Protein AF-0000000070044692 (afdb_homodimer)

Radius of gyration: 25.77 Å; Cα contacts (8 Å, |Δi|>4): 795; chains: 2; bounding box: 47×80×67 Å

Secondary structure (DSSP, 8-state):
-----------TTTHHHHHHHHHHHHHHHHHHHHHHHHHHHHTT---HHHHHHHHHHHHHHHHHHHHHHHHHHHHHHHHHHHHHHHHHHHHHHH-HHHHHHHHHHHHHHTT--HHHHHHHHHHHHHSHHHHHHHIIIIIS---HHHH--HHHHHHHHHHHHHHHHHGGGGGGGT--HHHHHHHHHHHHHHHHHHHHHHHHHHTTS-HHHHHHHIIIIIIIHHHHHHTHHHHHHHTTSS--/-----------TTTHHHHHHHHHHHHHHHHHHHHHHHHHHHHTT---HHHHHHHHHHHHHHHHHHHHHHHHHHHHHHHHHHHHHHHHHHHHHHH-HHHHHHHHHHHHHHTT--HHHHHHHHHHHHHSHHHHHHHIIIIIS---HHHH--HHHHHHHHHHHHHHHHHGGGGGGGT--HHHHHHHHHHHHHHHHHHHHHHHHHHTTS-HHHHHHHIIIIIIHHHHHHHTHHHHHHHTTSS--

pLDDT: mean 80.91, std 17.72, range [23.66, 96.31]

Sequence (480 aa):
MKEVIEPRHLEPHLKESSAMRDFVFGFGDGINTSLGIAAGVGGADVSANIIILAALVGMFTGAKAMAVQNYLAVKTQRQLLTSEIAREKWEIENKPDDERKEIREIYEAKGFSGKDLDMVVEKITSDKKVWLETMLTEELNLNLEIVGSPIKSALRMFVSFLIGGLLPILPFFVFSGLDALFVAIGISISTSFVVGVIKSKMSNTNKLIGGLEMAGLGTGVALIGYGIGSELSNLGIINFMKEVIEPRHLEPHLKESSAMRDFVFGFGDGINTSLGIAAGVGGADVSANIIILAALVGMFTGAKAMAVQNYLAVKTQRQLLTSEIAREKWEIENKPDDERKEIREIYEAKGFSGKDLDMVVEKITSDKKVWLETMLTEELNLNLEIVGSPIKSALRMFVSFLIGGLLPILPFFVFSGLDALFVAIGISISTSFVVGVIKSKMSNTNKLIGGLEMAGLGTGVALIGYGIGSELSNLGIINF

Nearest PDB structures (foldseek):
  6iu4-assembly1_A  TM=8.706E-01  e=1.616E-09  Eucalyptus grandis
  6iu9-assembly4_I  TM=9.385E-01  e=6.384E-02  Eucalyptus grandis
  6iu9-assembly4_H  TM=9.241E-01  e=1.717E-01  Eucalyptus grandis
  6iu5-assembly3_F  TM=9.233E-01  e=2.248E-01  Eucalyptus grandis
  6iu4-assembly1_A  TM=8.717E-01  e=1.617E-09  Eucalyptus grandis

Structure (mmCIF, N/CA/C/O backbone):
data_AF-0000000070044692-model_v1
#
loop_
_entity.id
_entity.type
_entity.pdbx_description
1 polymer 'Integral membrane protein'
#
loop_
_atom_site.group_PDB
_atom_site.id
_atom_site.type_symbol
_atom_site.label_atom_id
_atom_site.label_alt_id
_atom_site.label_comp_id
_atom_site.label_asym_id
_atom_site.label_entity_id
_atom_site.label_seq_id
_atom_site.pdbx_PDB_ins_code
_atom_site.Cartn_x
_atom_site.Cartn_y
_atom_site.Cartn_z
_atom_site.occupancy
_atom_site.B_iso_or_equiv
_atom_site.auth_seq_id
_atom_site.auth_comp_id
_atom_site.auth_asym_id
_atom_site.auth_atom_id
_atom_site.pdbx_PDB_model_num
ATOM 1 N N . MET A 1 1 ? -1.739 42.688 -11.055 1 24.11 1 MET A N 1
ATOM 2 C CA . MET A 1 1 ? -1.008 41.531 -11.586 1 24.11 1 MET A CA 1
ATOM 3 C C . MET A 1 1 ? -0.667 40.562 -10.484 1 24.11 1 MET A C 1
ATOM 5 O O . MET A 1 1 ? 0.217 40.812 -9.664 1 24.11 1 MET A O 1
ATOM 9 N N . LYS A 1 2 ? -1.645 39.844 -9.898 1 28.95 2 LYS A N 1
ATOM 10 C CA . LYS A 1 2 ? -1.767 39.094 -8.648 1 28.95 2 LYS A CA 1
ATOM 11 C C . LYS A 1 2 ? -0.798 37.906 -8.602 1 28.95 2 LYS A C 1
ATOM 13 O O . LYS A 1 2 ? -0.873 37.031 -9.438 1 28.95 2 LYS A O 1
ATOM 18 N N . GLU A 1 3 ? 0.518 38.188 -8.266 1 27.23 3 GLU A N 1
ATOM 19 C CA . GLU A 1 3 ? 1.601 37.219 -8.258 1 27.23 3 GLU A CA 1
ATOM 20 C C . GLU A 1 3 ? 1.15 35.906 -7.629 1 27.23 3 GLU A C 1
ATOM 22 O O . GLU A 1 3 ? 0.724 35.875 -6.473 1 27.23 3 GLU A O 1
ATOM 27 N N . VAL A 1 4 ? 0.627 35.094 -8.414 1 29.36 4 VAL A N 1
ATOM 28 C CA . VAL A 1 4 ? 0.168 33.719 -8.164 1 29.36 4 VAL A CA 1
ATOM 29 C C . VAL A 1 4 ? 1.187 33 -7.293 1 29.36 4 VAL A C 1
ATOM 31 O O . VAL A 1 4 ? 2.34 32.812 -7.691 1 29.36 4 VAL A O 1
ATOM 34 N N . ILE A 1 5 ? 1.225 33.312 -6.023 1 31.64 5 ILE A N 1
ATOM 35 C CA . ILE A 1 5 ? 2.127 32.719 -5.043 1 31.64 5 ILE A CA 1
ATOM 36 C C . ILE A 1 5 ? 2.4 31.266 -5.406 1 31.64 5 ILE A C 1
ATOM 38 O O . ILE A 1 5 ? 1.467 30.484 -5.621 1 31.64 5 ILE A O 1
ATOM 42 N N . GLU A 1 6 ? 3.52 31 -6.086 1 31.83 6 GLU A N 1
ATOM 43 C CA . GLU A 1 6 ? 4.105 29.719 -6.453 1 31.83 6 GLU A CA 1
ATOM 44 C C . GLU A 1 6 ? 3.764 28.641 -5.426 1 31.83 6 GLU A C 1
ATOM 46 O O . GLU A 1 6 ? 3.873 28.875 -4.219 1 31.83 6 GLU A O 1
ATOM 51 N N . PRO A 1 7 ? 2.902 27.797 -5.707 1 34.5 7 PRO A N 1
ATOM 52 C CA . PRO A 1 7 ? 2.521 26.719 -4.801 1 34.5 7 PRO A CA 1
ATOM 53 C C . PRO A 1 7 ? 3.686 26.219 -3.945 1 34.5 7 PRO A C 1
ATOM 55 O O . PRO A 1 7 ? 4.832 26.203 -4.402 1 34.5 7 PRO A O 1
ATOM 58 N N . ARG A 1 8 ? 3.709 26.438 -2.703 1 36.22 8 ARG A N 1
ATOM 59 C CA . ARG A 1 8 ? 4.617 26.125 -1.603 1 36.22 8 ARG A CA 1
ATOM 60 C C . ARG A 1 8 ? 5.422 24.875 -1.898 1 36.22 8 ARG A C 1
ATOM 62 O O . ARG A 1 8 ? 4.938 23.969 -2.572 1 36.22 8 ARG A O 1
ATOM 69 N N . HIS A 1 9 ? 6.719 24.875 -1.966 1 36.19 9 HIS A N 1
ATOM 70 C CA . HIS A 1 9 ? 7.73 23.844 -2.154 1 36.19 9 HIS A CA 1
ATOM 71 C C . HIS A 1 9 ? 7.293 22.516 -1.531 1 36.19 9 HIS A C 1
ATOM 73 O O . HIS A 1 9 ? 7.418 22.328 -0.321 1 36.19 9 HIS A O 1
ATOM 79 N N . LEU A 1 10 ? 6.16 22.062 -1.788 1 40.59 10 LEU A N 1
ATOM 80 C CA . LEU A 1 10 ? 5.871 20.703 -1.382 1 40.59 10 LEU A CA 1
ATOM 81 C C . LEU A 1 10 ? 7.102 19.812 -1.54 1 40.59 10 LEU A C 1
ATOM 83 O O . LEU A 1 10 ? 7.637 19.672 -2.643 1 40.59 10 LEU A O 1
ATOM 87 N N . GLU A 1 11 ? 7.992 19.875 -0.677 1 43.09 11 GLU A N 1
ATOM 88 C CA . GLU A 1 11 ? 9.211 19.078 -0.749 1 43.09 11 GLU A CA 1
ATOM 89 C C . GLU A 1 11 ? 8.938 17.703 -1.343 1 43.09 11 GLU A C 1
ATOM 91 O O . GLU A 1 11 ? 7.934 17.078 -1.011 1 43.09 11 GLU A O 1
ATOM 96 N N . PRO A 1 12 ? 9.422 17.484 -2.543 1 43.34 12 PRO A N 1
ATOM 97 C CA . PRO A 1 12 ? 9.406 16.234 -3.297 1 43.34 12 PRO A CA 1
ATOM 98 C C . PRO A 1 12 ? 9.445 15 -2.393 1 43.34 12 PRO A C 1
ATOM 100 O O . PRO A 1 12 ? 9.195 13.883 -2.854 1 43.34 12 PRO A O 1
ATOM 103 N N . HIS A 1 13 ? 9.664 15.219 -1.204 1 49.53 13 HIS A N 1
ATOM 104 C CA . HIS A 1 13 ? 10.078 14.102 -0.36 1 49.53 13 HIS A CA 1
ATOM 105 C C . HIS A 1 13 ? 8.891 13.203 -0.011 1 49.53 13 HIS A C 1
ATOM 107 O O . HIS A 1 13 ? 9.047 11.992 0.125 1 49.53 13 HIS A O 1
ATOM 113 N N . LEU A 1 14 ? 7.645 13.773 0.194 1 51.88 14 LEU A N 1
ATOM 114 C CA . LEU A 1 14 ? 6.539 12.969 0.699 1 51.88 14 LEU A CA 1
ATOM 115 C C . LEU A 1 14 ? 6.012 12.031 -0.383 1 51.88 14 LEU A C 1
ATOM 117 O O . LEU A 1 14 ? 5.648 10.891 -0.097 1 51.88 14 LEU A O 1
ATOM 121 N N . LYS A 1 15 ? 5.996 12.609 -1.693 1 55.12 15 LYS A N 1
ATOM 122 C CA . LYS A 1 15 ? 5.637 11.82 -2.871 1 55.12 15 LYS A CA 1
ATOM 123 C C . LYS A 1 15 ? 6.527 10.594 -3.006 1 55.12 15 LYS A C 1
ATOM 125 O O . LYS A 1 15 ? 6.09 9.555 -3.512 1 55.12 15 LYS A O 1
ATOM 130 N N . GLU A 1 16 ? 7.527 10.617 -2.115 1 62.59 16 GLU A N 1
ATOM 131 C CA . GLU A 1 16 ? 8.57 9.609 -2.295 1 62.59 16 GLU A CA 1
ATOM 132 C C . GLU A 1 16 ? 8.312 8.383 -1.428 1 62.59 16 GLU A C 1
ATOM 134 O O . GLU A 1 16 ? 8.672 7.266 -1.801 1 62.59 16 GLU A O 1
ATOM 139 N N . SER A 1 17 ? 7.355 8.617 -0.459 1 74.88 17 SER A N 1
ATOM 140 C CA . SER A 1 17 ? 7.281 7.488 0.464 1 74.88 17 SER A CA 1
ATOM 141 C C . SER A 1 17 ? 6.355 6.398 -0.065 1 74.88 17 SER A C 1
ATOM 143 O O . SER A 1 17 ? 6.66 5.211 0.049 1 74.88 17 SER A O 1
ATOM 145 N N . SER A 1 18 ? 5.301 6.797 -0.766 1 79.5 18 SER A N 1
ATOM 146 C CA . SER A 1 18 ? 4.406 5.809 -1.355 1 79.5 18 SER A CA 1
ATOM 147 C C . SER A 1 18 ? 5.07 5.09 -2.527 1 79.5 18 SER A C 1
ATOM 149 O O . SER A 1 18 ? 4.836 3.9 -2.746 1 79.5 18 SER A O 1
ATOM 151 N N . ALA A 1 19 ? 5.879 5.832 -3.191 1 84.69 19 ALA A N 1
ATOM 152 C CA . ALA A 1 19 ? 6.605 5.254 -4.32 1 84.69 19 ALA A CA 1
ATOM 153 C C . ALA A 1 19 ? 7.551 4.148 -3.855 1 84.69 19 ALA A C 1
ATOM 155 O O . ALA A 1 19 ? 7.664 3.107 -4.504 1 84.69 19 ALA A O 1
ATOM 156 N N . MET A 1 20 ? 8.172 4.406 -2.77 1 87.38 20 MET A N 1
ATOM 157 C CA . MET A 1 20 ? 9.109 3.422 -2.238 1 87.38 20 MET A CA 1
ATOM 158 C C . MET A 1 20 ? 8.375 2.189 -1.725 1 87.38 20 MET A C 1
ATOM 160 O O . MET A 1 20 ? 8.859 1.064 -1.875 1 87.38 20 MET A O 1
ATOM 164 N N . ARG A 1 21 ? 7.258 2.441 -1.113 1 86.94 21 ARG A N 1
ATOM 165 C CA . ARG A 1 21 ? 6.426 1.326 -0.676 1 86.94 21 ARG A CA 1
ATOM 166 C C . ARG A 1 21 ? 6.055 0.427 -1.851 1 86.94 21 ARG A C 1
ATOM 168 O O . ARG A 1 21 ? 6.211 -0.794 -1.777 1 86.94 21 ARG A O 1
ATOM 175 N N . ASP A 1 22 ? 5.59 1.056 -2.906 1 91.19 22 ASP A N 1
ATOM 176 C CA . ASP A 1 22 ? 5.195 0.322 -4.105 1 91.19 22 ASP A CA 1
ATOM 177 C C . ASP A 1 22 ? 6.379 -0.443 -4.695 1 91.19 22 ASP A C 1
ATOM 179 O O . ASP A 1 22 ? 6.238 -1.599 -5.102 1 91.19 22 ASP A O 1
ATOM 183 N N . PHE A 1 23 ? 7.523 0.186 -4.742 1 92 23 PHE A N 1
ATOM 184 C CA . PHE A 1 23 ? 8.719 -0.398 -5.344 1 92 23 PHE A CA 1
ATOM 185 C C . PHE A 1 23 ? 9.172 -1.622 -4.559 1 92 23 PHE A C 1
ATOM 187 O O . PHE A 1 23 ? 9.438 -2.676 -5.141 1 92 23 PHE A O 1
ATOM 194 N N . VAL A 1 24 ? 9.273 -1.443 -3.273 1 90.88 24 VAL A N 1
ATOM 195 C CA . VAL A 1 24 ? 9.758 -2.521 -2.418 1 90.88 24 VAL A CA 1
ATOM 196 C C . VAL A 1 24 ? 8.805 -3.713 -2.494 1 90.88 24 VAL A C 1
ATOM 198 O O . VAL A 1 24 ? 9.242 -4.855 -2.646 1 90.88 24 VAL A O 1
ATOM 201 N N . PHE A 1 25 ? 7.566 -3.43 -2.471 1 90.44 25 PHE A N 1
ATOM 202 C CA . PHE A 1 25 ? 6.566 -4.488 -2.535 1 90.44 25 PHE A CA 1
ATOM 203 C C . PHE A 1 25 ? 6.621 -5.207 -3.877 1 90.44 25 PHE A C 1
ATOM 205 O O . PHE A 1 25 ? 6.723 -6.434 -3.926 1 90.44 25 PHE A O 1
ATOM 212 N N . GLY A 1 26 ? 6.562 -4.473 -4.883 1 91.81 26 GLY A N 1
ATOM 213 C CA . GLY A 1 26 ? 6.559 -5.047 -6.219 1 91.81 26 GLY A CA 1
ATOM 214 C C . GLY A 1 26 ? 7.828 -5.816 -6.543 1 91.81 26 GLY A C 1
ATOM 215 O O . GLY A 1 26 ? 7.766 -6.93 -7.066 1 91.81 26 GLY A O 1
ATOM 216 N N . PHE A 1 27 ? 9 -5.211 -6.273 1 92.94 27 PHE A N 1
ATOM 217 C CA . PHE A 1 27 ? 10.297 -5.828 -6.531 1 92.94 27 PHE A CA 1
ATOM 218 C C . PHE A 1 27 ? 10.406 -7.172 -5.816 1 92.94 27 PHE A C 1
ATOM 220 O O . PHE A 1 27 ? 10.773 -8.18 -6.426 1 92.94 27 PHE A O 1
ATOM 227 N N . GLY A 1 28 ? 10.055 -7.129 -4.574 1 90.38 28 GLY A N 1
ATOM 228 C CA . GLY A 1 28 ? 10.125 -8.344 -3.785 1 90.38 28 GLY A CA 1
ATOM 229 C C . GLY A 1 28 ? 9.164 -9.422 -4.266 1 90.38 28 GLY A C 1
ATOM 230 O O . GLY A 1 28 ? 9.539 -10.594 -4.355 1 90.38 28 GLY A O 1
ATOM 231 N N . ASP A 1 29 ? 7.996 -9.031 -4.566 1 90.31 29 ASP A N 1
ATOM 232 C CA . ASP A 1 29 ? 6.996 -9.992 -5.031 1 90.31 29 ASP A CA 1
ATOM 233 C C . ASP A 1 29 ? 7.375 -10.562 -6.395 1 90.31 29 ASP A C 1
ATOM 235 O O . ASP A 1 29 ? 7.129 -11.742 -6.668 1 90.31 29 ASP A O 1
ATOM 239 N N . GLY A 1 30 ? 7.887 -9.742 -7.203 1 91.44 30 GLY A N 1
ATOM 240 C CA . GLY A 1 30 ? 8.359 -10.227 -8.492 1 91.44 30 GLY A CA 1
ATOM 241 C C . GLY A 1 30 ? 9.422 -11.297 -8.375 1 91.44 30 GLY A C 1
ATOM 242 O O . GLY A 1 30 ? 9.328 -12.344 -9.023 1 91.44 30 GLY A O 1
ATOM 243 N N . ILE A 1 31 ? 10.398 -11.055 -7.598 1 91.56 31 ILE A N 1
ATOM 244 C CA . ILE A 1 31 ? 11.453 -12.031 -7.352 1 91.56 31 ILE A CA 1
ATOM 245 C C . ILE A 1 31 ? 10.852 -13.336 -6.852 1 91.56 31 ILE A C 1
ATOM 247 O O . ILE A 1 31 ? 11.164 -14.414 -7.371 1 91.56 31 ILE A O 1
ATOM 251 N N . ASN A 1 32 ? 9.977 -13.203 -5.918 1 87.69 32 ASN A N 1
ATOM 252 C CA . ASN A 1 32 ? 9.383 -14.375 -5.285 1 87.69 32 ASN A CA 1
ATOM 253 C C . ASN A 1 32 ? 8.531 -15.172 -6.27 1 87.69 32 ASN A C 1
ATOM 255 O O . ASN A 1 32 ? 8.555 -16.406 -6.262 1 87.69 32 ASN A O 1
ATOM 259 N N . THR A 1 33 ? 7.805 -14.469 -7.027 1 86.25 33 THR A N 1
ATOM 260 C CA . THR A 1 33 ? 6.93 -15.125 -7.996 1 86.25 33 THR A CA 1
ATOM 261 C C . THR A 1 33 ? 7.742 -15.914 -9.016 1 86.25 33 THR A C 1
ATOM 263 O O . THR A 1 33 ? 7.504 -17.109 -9.227 1 86.25 33 THR A O 1
ATOM 266 N N . SER A 1 34 ? 8.719 -15.305 -9.586 1 89.38 34 SER A N 1
ATOM 267 C CA . SER A 1 34 ? 9.516 -15.961 -10.617 1 89.38 34 SER A CA 1
ATOM 268 C C . SER A 1 34 ? 10.367 -17.078 -10.039 1 89.38 34 SER A C 1
ATOM 270 O O . SER A 1 34 ? 10.508 -18.141 -10.656 1 89.38 34 SER A O 1
ATOM 272 N N . LEU A 1 35 ? 10.938 -16.828 -8.945 1 87.5 35 LEU A N 1
ATOM 273 C CA . LEU A 1 35 ? 11.719 -17.859 -8.281 1 87.5 35 LEU A CA 1
ATOM 274 C C . LEU A 1 35 ? 10.844 -19.047 -7.895 1 87.5 35 LEU A C 1
ATOM 276 O O . LEU A 1 35 ? 11.258 -20.203 -8.023 1 87.5 35 LEU A O 1
ATOM 280 N N . GLY A 1 36 ? 9.68 -18.719 -7.371 1 82.38 36 GLY A N 1
ATOM 281 C CA . GLY A 1 36 ? 8.742 -19.766 -7.02 1 82.38 36 GLY A CA 1
ATOM 282 C C . GLY A 1 36 ? 8.352 -20.641 -8.195 1 82.38 36 GLY A C 1
ATOM 283 O O . GLY A 1 36 ? 8.297 -21.859 -8.086 1 82.38 36 GLY A O 1
ATOM 284 N N . ILE A 1 37 ? 8.086 -20.047 -9.305 1 79.94 37 ILE A N 1
ATOM 285 C CA . ILE A 1 37 ? 7.691 -20.781 -10.5 1 79.94 37 ILE A CA 1
ATOM 286 C C . ILE A 1 37 ? 8.867 -21.609 -11.008 1 79.94 37 ILE A C 1
ATOM 288 O O . ILE A 1 37 ? 8.703 -22.781 -11.352 1 79.94 37 ILE A O 1
ATOM 292 N N . ALA A 1 38 ? 10.039 -21.016 -11.023 1 83.62 38 ALA A N 1
ATOM 293 C CA . ALA A 1 38 ? 11.234 -21.734 -11.477 1 83.62 38 ALA A CA 1
ATOM 294 C C . ALA A 1 38 ? 11.516 -22.938 -10.586 1 83.62 38 ALA A C 1
ATOM 296 O O . ALA A 1 38 ? 11.844 -24.031 -11.078 1 83.62 38 ALA A O 1
ATOM 297 N N . ALA A 1 39 ? 11.383 -22.719 -9.352 1 78.69 39 ALA A N 1
ATOM 298 C CA . ALA A 1 39 ? 11.641 -23.797 -8.398 1 78.69 39 ALA A CA 1
ATOM 299 C C . ALA A 1 39 ? 10.547 -24.859 -8.484 1 78.69 39 ALA A C 1
ATOM 301 O O . ALA A 1 39 ? 10.82 -26.047 -8.312 1 78.69 39 ALA A O 1
ATOM 302 N N . GLY A 1 40 ? 9.391 -24.469 -8.695 1 72.38 40 GLY A N 1
ATOM 303 C CA . GLY A 1 40 ? 8.273 -25.391 -8.773 1 72.38 40 GLY A CA 1
ATOM 304 C C . GLY A 1 40 ? 8.289 -26.25 -10.031 1 72.38 40 GLY A C 1
ATOM 305 O O . GLY A 1 40 ? 8.07 -27.453 -9.969 1 72.38 40 GLY A O 1
ATOM 306 N N . VAL A 1 41 ? 8.578 -25.672 -11.141 1 67.38 41 VAL A N 1
ATOM 307 C CA . VAL A 1 41 ? 8.57 -26.359 -12.422 1 67.38 41 VAL A CA 1
ATOM 308 C C . VAL A 1 41 ? 9.898 -27.094 -12.625 1 67.38 41 VAL A C 1
ATOM 310 O O . VAL A 1 41 ? 9.93 -28.172 -13.203 1 67.38 41 VAL A O 1
ATOM 313 N N . GLY A 1 42 ? 10.945 -26.484 -12.227 1 62.41 42 GLY A N 1
ATOM 314 C CA . GLY A 1 42 ? 12.258 -27.094 -12.367 1 62.41 42 GLY A CA 1
ATOM 315 C C . GLY A 1 42 ? 12.398 -28.391 -11.586 1 62.41 42 GLY A C 1
ATOM 316 O O . GLY A 1 42 ? 13.219 -29.234 -11.938 1 62.41 42 GLY A O 1
ATOM 317 N N . GLY A 1 43 ? 11.703 -28.438 -10.633 1 58.28 43 GLY A N 1
ATOM 318 C CA . GLY A 1 43 ? 11.727 -29.703 -9.922 1 58.28 43 GLY A CA 1
ATOM 319 C C . GLY A 1 43 ? 11.195 -30.859 -10.758 1 58.28 43 GLY A C 1
ATOM 320 O O . GLY A 1 43 ? 11.453 -32.031 -10.438 1 58.28 43 GLY A O 1
ATOM 321 N N . ALA A 1 44 ? 10.578 -30.609 -11.828 1 56 44 ALA A N 1
ATOM 322 C CA . ALA A 1 44 ? 9.977 -31.672 -12.633 1 56 44 ALA A CA 1
ATOM 323 C C . ALA A 1 44 ? 10.898 -32.094 -13.773 1 56 44 ALA A C 1
ATOM 325 O O . ALA A 1 44 ? 10.531 -32.906 -14.609 1 56 44 ALA A O 1
ATOM 326 N N . ASP A 1 45 ? 12.008 -31.953 -13.672 1 64.25 45 ASP A N 1
ATOM 327 C CA . ASP A 1 45 ? 12.945 -32.312 -14.734 1 64.25 45 ASP A CA 1
ATOM 328 C C . ASP A 1 45 ? 12.477 -31.781 -16.078 1 64.25 45 ASP A C 1
ATOM 330 O O . ASP A 1 45 ? 12.242 -32.562 -17.016 1 64.25 45 ASP A O 1
ATOM 334 N N . VAL A 1 46 ? 12.242 -30.594 -16.172 1 73.12 46 VAL A N 1
ATOM 335 C CA . VAL A 1 46 ? 11.758 -29.906 -17.375 1 73.12 46 VAL A CA 1
ATOM 336 C C . VAL A 1 46 ? 12.891 -29.078 -17.984 1 73.12 46 VAL A C 1
ATOM 338 O O . VAL A 1 46 ? 13.844 -28.703 -17.297 1 73.12 46 VAL A O 1
ATOM 341 N N . SER A 1 47 ? 12.766 -28.922 -19.312 1 84.5 47 SER A N 1
ATOM 342 C CA . SER A 1 47 ? 13.781 -28.172 -20.031 1 84.5 47 SER A CA 1
ATOM 343 C C . SER A 1 47 ? 13.805 -26.703 -19.578 1 84.5 47 SER A C 1
ATOM 345 O O . SER A 1 47 ? 12.797 -26.188 -19.109 1 84.5 47 SER A O 1
ATOM 347 N N . ALA A 1 48 ? 14.906 -26.078 -19.719 1 87.75 48 ALA A N 1
ATOM 348 C CA . ALA A 1 48 ? 15.102 -24.672 -19.344 1 87.75 48 ALA A CA 1
ATOM 349 C C . ALA A 1 48 ? 14.148 -23.766 -20.109 1 87.75 48 ALA A C 1
ATOM 351 O O . ALA A 1 48 ? 13.664 -22.766 -19.562 1 87.75 48 ALA A O 1
ATOM 352 N N . ASN A 1 49 ? 13.875 -24.172 -21.312 1 87.5 49 ASN A N 1
ATOM 353 C CA . ASN A 1 49 ? 13 -23.359 -22.141 1 87.5 49 ASN A CA 1
ATOM 354 C C . ASN A 1 49 ? 11.586 -23.312 -21.578 1 87.5 49 ASN A C 1
ATOM 356 O O . ASN A 1 49 ? 10.922 -22.266 -21.625 1 87.5 49 ASN A O 1
ATOM 360 N N . ILE A 1 50 ? 11.227 -24.391 -21.016 1 83.12 50 ILE A N 1
ATOM 361 C CA . ILE A 1 50 ? 9.891 -24.453 -20.438 1 83.12 50 ILE A CA 1
ATOM 362 C C . ILE A 1 50 ? 9.836 -23.641 -19.156 1 83.12 50 ILE A C 1
ATOM 364 O O . ILE A 1 50 ? 8.852 -22.938 -18.891 1 83.12 50 ILE A O 1
ATOM 368 N N . ILE A 1 51 ? 10.836 -23.703 -18.406 1 84.69 51 ILE A N 1
ATOM 369 C CA . ILE A 1 51 ? 10.914 -22.953 -17.156 1 84.69 51 ILE A CA 1
ATOM 370 C C . ILE A 1 51 ? 10.906 -21.469 -17.453 1 84.69 51 ILE A C 1
ATOM 372 O O . ILE A 1 51 ? 10.188 -20.703 -16.812 1 84.69 51 ILE A O 1
ATOM 376 N N . ILE A 1 52 ? 11.656 -21.047 -18.484 1 90.38 52 ILE A N 1
ATOM 377 C CA . ILE A 1 52 ? 11.734 -19.641 -18.875 1 90.38 52 ILE A CA 1
ATOM 378 C C . ILE A 1 52 ? 10.352 -19.156 -19.312 1 90.38 52 ILE A C 1
ATOM 380 O O . ILE A 1 52 ? 9.891 -18.109 -18.859 1 90.38 52 ILE A O 1
ATOM 384 N N . LEU A 1 53 ? 9.742 -19.953 -20.078 1 85.44 53 LEU A N 1
ATOM 385 C CA . LEU A 1 53 ? 8.43 -19.562 -20.594 1 85.44 53 LEU A CA 1
ATOM 386 C C . LEU A 1 53 ? 7.41 -19.453 -19.469 1 85.44 53 LEU A C 1
ATOM 388 O O . LEU A 1 53 ? 6.66 -18.484 -19.391 1 85.44 53 LEU A O 1
ATOM 392 N N . ALA A 1 54 ? 7.406 -20.438 -18.625 1 82.44 54 ALA A N 1
ATOM 393 C CA . ALA A 1 54 ? 6.469 -20.438 -17.5 1 82.44 54 ALA A CA 1
ATOM 394 C C . ALA A 1 54 ? 6.699 -19.25 -16.578 1 82.44 54 ALA A C 1
ATOM 396 O O . ALA A 1 54 ? 5.746 -18.594 -16.141 1 82.44 54 ALA A O 1
ATOM 397 N N . ALA A 1 55 ? 7.922 -18.984 -16.344 1 87.62 55 ALA A N 1
ATOM 398 C CA . ALA A 1 55 ? 8.273 -17.891 -15.438 1 87.62 55 ALA A CA 1
ATOM 399 C C . ALA A 1 55 ? 7.957 -16.531 -16.062 1 87.62 55 ALA A C 1
ATOM 401 O O . ALA A 1 55 ? 7.516 -15.609 -15.375 1 87.62 55 ALA A O 1
ATOM 402 N N . LEU A 1 56 ? 8.156 -16.406 -17.359 1 89.81 56 LEU A N 1
ATOM 403 C CA . LEU A 1 56 ? 7.855 -15.148 -18.047 1 89.81 56 LEU A CA 1
ATOM 404 C C . LEU A 1 56 ? 6.355 -14.891 -18.062 1 89.81 56 LEU A C 1
ATOM 406 O O . LEU A 1 56 ? 5.91 -13.766 -17.797 1 89.81 56 LEU A O 1
ATOM 410 N N . VAL A 1 57 ? 5.637 -15.891 -18.391 1 83.62 57 VAL A N 1
ATOM 411 C CA . VAL A 1 57 ? 4.184 -15.758 -18.422 1 83.62 57 VAL A CA 1
ATOM 412 C C . VAL A 1 57 ? 3.666 -15.438 -17.031 1 83.62 57 VAL A C 1
ATOM 414 O O . VAL A 1 57 ? 2.838 -14.539 -16.859 1 83.62 57 VAL A O 1
ATOM 417 N N . GLY A 1 58 ? 4.16 -16.219 -16.031 1 84.19 58 GLY A N 1
ATOM 418 C CA . GLY A 1 58 ? 3.779 -15.961 -14.648 1 84.19 58 GLY A CA 1
ATOM 419 C C . GLY A 1 58 ? 4.137 -14.57 -14.172 1 84.19 58 GLY A C 1
ATOM 420 O O . GLY A 1 58 ? 3.352 -13.922 -13.477 1 84.19 58 GLY A O 1
ATOM 421 N N . MET A 1 59 ? 5.219 -14.141 -14.602 1 88.31 59 MET A N 1
ATOM 422 C CA . MET A 1 59 ? 5.695 -12.82 -14.211 1 88.31 59 MET A CA 1
ATOM 423 C C . MET A 1 59 ? 4.805 -11.727 -14.797 1 88.31 59 MET A C 1
ATOM 425 O O . MET A 1 59 ? 4.379 -10.82 -14.086 1 88.31 59 MET A O 1
ATOM 429 N N . PHE A 1 60 ? 4.504 -11.773 -16.062 1 88.06 60 PHE A N 1
ATOM 430 C CA . PHE A 1 60 ? 3.719 -10.734 -16.719 1 88.06 60 PHE A CA 1
ATOM 431 C C . PHE A 1 60 ? 2.281 -10.742 -16.219 1 88.06 60 PHE A C 1
ATOM 433 O O . PHE A 1 60 ? 1.694 -9.68 -15.984 1 88.06 60 PHE A O 1
ATOM 440 N N . THR A 1 61 ? 1.782 -11.922 -16.062 1 84.44 61 THR A N 1
ATOM 441 C CA . THR A 1 61 ? 0.429 -12.047 -15.523 1 84.44 61 THR A CA 1
ATOM 442 C C . THR A 1 61 ? 0.366 -11.531 -14.086 1 84.44 61 THR A C 1
ATOM 444 O O . THR A 1 61 ? -0.571 -10.82 -13.719 1 84.44 61 THR A O 1
ATOM 447 N N . GLY A 1 62 ? 1.322 -11.984 -13.32 1 86.25 62 GLY A N 1
ATOM 448 C CA . GLY A 1 62 ? 1.398 -11.523 -11.945 1 86.25 62 GLY A CA 1
ATOM 449 C C . GLY A 1 62 ? 1.559 -10.016 -11.836 1 86.25 62 GLY A C 1
ATOM 450 O O . GLY A 1 62 ? 0.928 -9.383 -10.992 1 86.25 62 GLY A O 1
ATOM 451 N N . ALA A 1 63 ? 2.393 -9.469 -12.703 1 91.06 63 ALA A N 1
ATOM 452 C CA . ALA A 1 63 ? 2.627 -8.023 -12.695 1 91.06 63 ALA A CA 1
ATOM 453 C C . ALA A 1 63 ? 1.342 -7.262 -13 1 91.06 63 ALA A C 1
ATOM 455 O O . ALA A 1 63 ? 1.028 -6.27 -12.336 1 91.06 63 ALA A O 1
ATOM 456 N N . LYS A 1 64 ? 0.628 -7.703 -13.992 1 88.19 64 LYS A N 1
ATOM 457 C CA . LYS A 1 64 ? -0.634 -7.062 -14.359 1 88.19 64 LYS A CA 1
ATOM 458 C C . LYS A 1 64 ? -1.647 -7.16 -13.227 1 88.19 64 LYS A C 1
ATOM 460 O O . LYS A 1 64 ? -2.291 -6.168 -12.875 1 88.19 64 LYS A O 1
ATOM 465 N N . ALA A 1 65 ? -1.745 -8.344 -12.664 1 87.31 65 ALA A N 1
ATOM 466 C CA . ALA A 1 65 ? -2.688 -8.578 -11.57 1 87.31 65 ALA A CA 1
ATOM 467 C C . ALA A 1 65 ? -2.354 -7.699 -10.367 1 87.31 65 ALA A C 1
ATOM 469 O O . ALA A 1 65 ? -3.242 -7.09 -9.766 1 87.31 65 ALA A O 1
ATOM 470 N N . MET A 1 66 ? -1.107 -7.617 -10.039 1 90.62 66 MET A N 1
ATOM 471 C CA . MET A 1 66 ? -0.68 -6.84 -8.883 1 90.62 66 MET A CA 1
ATOM 472 C C . MET A 1 66 ? -0.901 -5.352 -9.117 1 90.62 66 MET A C 1
ATOM 474 O O . MET A 1 66 ? -1.271 -4.621 -8.195 1 90.62 66 MET A O 1
ATOM 478 N N . ALA A 1 67 ? -0.616 -4.934 -10.328 1 92.19 67 ALA A N 1
ATOM 479 C CA . ALA A 1 67 ? -0.806 -3.527 -10.672 1 92.19 67 ALA A CA 1
ATOM 480 C C . ALA A 1 67 ? -2.27 -3.121 -10.523 1 92.19 67 ALA A C 1
ATOM 482 O O . ALA A 1 67 ? -2.574 -2.076 -9.945 1 92.19 67 ALA A O 1
ATOM 483 N N . VAL A 1 68 ? -3.104 -3.912 -11.031 1 89.88 68 VAL A N 1
ATOM 484 C CA . VAL A 1 68 ? -4.531 -3.625 -10.961 1 89.88 68 VAL A CA 1
ATOM 485 C C . VAL A 1 68 ? -4.992 -3.639 -9.5 1 89.88 68 VAL A C 1
ATOM 487 O O . VAL A 1 68 ? -5.766 -2.775 -9.078 1 89.88 68 VAL A O 1
ATOM 490 N N . GLN A 1 69 ? -4.543 -4.621 -8.773 1 89.56 69 GLN A N 1
ATOM 491 C CA . GLN A 1 69 ? -4.918 -4.715 -7.363 1 89.56 69 GLN A CA 1
ATOM 492 C C . GLN A 1 69 ? -4.434 -3.494 -6.586 1 89.56 69 GLN A C 1
ATOM 494 O O . GLN A 1 69 ? -5.152 -2.967 -5.734 1 89.56 69 GLN A O 1
ATOM 499 N N . ASN A 1 70 ? -3.23 -3.109 -6.891 1 90.75 70 ASN A N 1
ATOM 500 C CA . ASN A 1 70 ? -2.705 -1.916 -6.238 1 90.75 70 ASN A CA 1
ATOM 501 C C . ASN A 1 70 ? -3.479 -0.665 -6.645 1 90.75 70 ASN A C 1
ATOM 503 O O . ASN A 1 70 ? -3.68 0.237 -5.828 1 90.75 70 ASN A O 1
ATOM 507 N N . TYR A 1 71 ? -3.83 -0.557 -7.871 1 91.38 71 TYR A N 1
ATOM 508 C CA . TYR A 1 71 ? -4.68 0.533 -8.344 1 91.38 71 TYR A CA 1
ATOM 509 C C . TYR A 1 71 ? -5.957 0.62 -7.516 1 91.38 71 TYR A C 1
ATOM 511 O O . TYR A 1 71 ? -6.316 1.694 -7.027 1 91.38 71 TYR A O 1
ATOM 519 N N . LEU A 1 72 ? -6.59 -0.462 -7.395 1 90.38 72 LEU A N 1
ATOM 520 C CA . LEU A 1 72 ? -7.859 -0.516 -6.68 1 90.38 72 LEU A CA 1
ATOM 521 C C . LEU A 1 72 ? -7.66 -0.2 -5.199 1 90.38 72 LEU A C 1
ATOM 523 O O . LEU A 1 72 ? -8.5 0.464 -4.586 1 90.38 72 LEU A O 1
ATOM 527 N N . ALA A 1 73 ? -6.598 -0.773 -4.621 1 90.12 73 ALA A N 1
ATOM 528 C CA . ALA A 1 73 ? -6.312 -0.539 -3.209 1 90.12 73 ALA A CA 1
ATOM 529 C C . ALA A 1 73 ? -6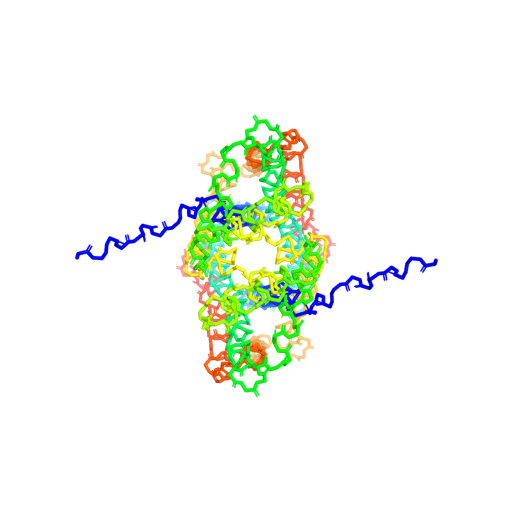.082 0.944 -2.934 1 90.12 73 ALA A C 1
ATOM 531 O O . ALA A 1 73 ? -6.668 1.509 -2.008 1 90.12 73 ALA A O 1
ATOM 532 N N . VAL A 1 74 ? -5.262 1.562 -3.756 1 88.38 74 VAL A N 1
ATOM 533 C CA . VAL A 1 74 ? -4.945 2.975 -3.582 1 88.38 74 VAL A CA 1
ATOM 534 C C . VAL A 1 74 ? -6.18 3.822 -3.873 1 88.38 74 VAL A C 1
ATOM 536 O O . VAL A 1 74 ? -6.449 4.801 -3.174 1 88.38 74 VAL A O 1
ATOM 539 N N . LYS A 1 75 ? -6.863 3.473 -4.902 1 89.62 75 LYS A N 1
ATOM 540 C CA . LYS A 1 75 ? -8.094 4.191 -5.23 1 89.62 75 LYS A CA 1
ATOM 541 C C . LYS A 1 75 ? -9.078 4.156 -4.062 1 89.62 75 LYS A C 1
ATOM 543 O O . LYS A 1 75 ? -9.688 5.176 -3.725 1 89.62 75 LYS A O 1
ATOM 548 N N . THR A 1 76 ? -9.234 2.988 -3.502 1 87.88 76 THR A N 1
ATOM 549 C CA . THR A 1 76 ? -10.133 2.834 -2.363 1 87.88 76 THR A CA 1
ATOM 550 C C . THR A 1 76 ? -9.688 3.711 -1.198 1 87.88 76 THR A C 1
ATOM 552 O O . THR A 1 76 ? -10.508 4.379 -0.566 1 87.88 76 THR A O 1
ATOM 555 N N . GLN A 1 77 ? -8.422 3.652 -0.943 1 84.5 77 GLN A N 1
ATOM 556 C CA . GLN A 1 77 ? -7.887 4.492 0.123 1 84.5 77 GLN A CA 1
ATOM 557 C C . GLN A 1 77 ? -8.156 5.969 -0.154 1 84.5 77 GLN A C 1
ATOM 559 O O . GLN A 1 77 ? -8.555 6.711 0.744 1 84.5 77 GLN A O 1
ATOM 564 N N . ARG A 1 78 ? -7.969 6.434 -1.311 1 85.25 78 ARG A N 1
ATOM 565 C CA . ARG A 1 78 ? -8.18 7.824 -1.706 1 85.25 78 ARG A CA 1
ATOM 566 C C . ARG A 1 78 ? -9.648 8.211 -1.584 1 85.25 78 ARG A C 1
ATOM 568 O O . ARG A 1 78 ? -9.969 9.32 -1.158 1 85.25 78 ARG A O 1
ATOM 575 N N . GLN A 1 79 ? -10.477 7.324 -2.018 1 86.38 79 GLN A N 1
ATOM 576 C CA . GLN A 1 79 ? -11.914 7.586 -1.935 1 86.38 79 GLN A CA 1
ATOM 577 C C . GLN A 1 79 ? -12.359 7.746 -0.484 1 86.38 79 GLN A C 1
ATOM 579 O O . GLN A 1 79 ? -13.211 8.586 -0.179 1 86.38 79 GLN A O 1
ATOM 584 N N . LEU A 1 80 ? -11.82 6.938 0.381 1 84.44 80 LEU A N 1
ATOM 585 C CA . LEU A 1 80 ? -12.133 7.055 1.8 1 84.44 80 LEU A CA 1
ATOM 586 C C . LEU A 1 80 ? -11.695 8.406 2.346 1 84.44 80 LEU A C 1
ATOM 588 O O . LEU A 1 80 ? -12.445 9.062 3.074 1 84.44 80 LEU A O 1
ATOM 592 N N . LEU A 1 81 ? -10.555 8.789 1.942 1 81.81 81 LEU A N 1
ATOM 593 C CA . LEU A 1 81 ? -10.031 10.07 2.402 1 81.81 81 LEU A CA 1
ATOM 594 C C . LEU A 1 81 ? -10.836 11.227 1.83 1 81.81 81 LEU A C 1
ATOM 596 O O . LEU A 1 81 ? -11.109 12.203 2.531 1 81.81 81 LEU A O 1
ATOM 600 N N . THR A 1 82 ? -11.211 11.133 0.589 1 84.62 82 THR A N 1
ATOM 601 C CA . THR A 1 82 ? -12.008 12.172 -0.059 1 84.62 82 THR A CA 1
ATOM 602 C C . THR A 1 82 ? -13.375 12.289 0.605 1 84.62 82 THR A C 1
ATOM 604 O O . THR A 1 82 ? -13.898 13.398 0.75 1 84.62 82 THR A O 1
ATOM 607 N N . SER A 1 83 ? -13.859 11.18 0.956 1 85.75 83 SER A N 1
ATOM 608 C CA . SER A 1 83 ? -15.141 11.195 1.654 1 85.75 83 SER A CA 1
ATOM 609 C C . SER A 1 83 ? -15.023 11.883 3.01 1 85.75 83 SER A C 1
ATOM 611 O O . SER A 1 83 ? -15.953 12.57 3.445 1 85.75 83 SER A O 1
ATOM 613 N N . GLU A 1 84 ? -13.977 11.617 3.65 1 82.81 84 GLU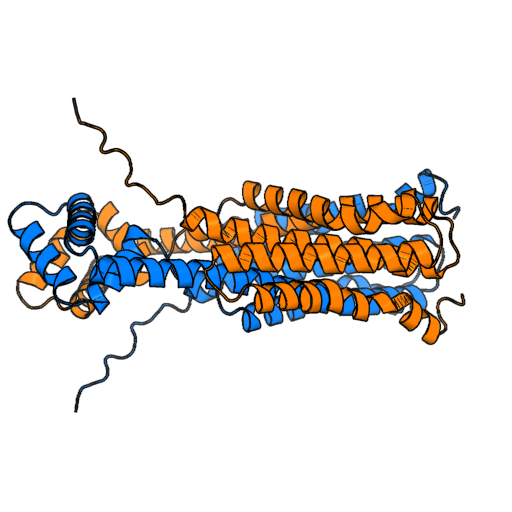 A N 1
ATOM 614 C CA . GLU A 1 84 ? -13.734 12.289 4.922 1 82.81 84 GLU A CA 1
ATOM 615 C C . GLU A 1 84 ? -13.609 13.797 4.727 1 82.81 84 GLU A C 1
ATOM 617 O O . GLU A 1 84 ? -14.078 14.578 5.559 1 82.81 84 GLU A O 1
ATOM 622 N N . ILE A 1 85 ? -12.945 14.219 3.691 1 83.88 85 ILE A N 1
ATOM 623 C CA . ILE A 1 85 ? -12.805 15.641 3.365 1 83.88 85 ILE A CA 1
ATOM 624 C C . ILE A 1 85 ? -14.18 16.25 3.119 1 83.88 85 ILE A C 1
ATOM 626 O O . ILE A 1 85 ? -14.484 17.328 3.627 1 83.88 85 ILE A O 1
ATOM 630 N N . ALA A 1 86 ? -14.969 15.555 2.389 1 85.5 86 ALA A N 1
ATOM 631 C CA . ALA A 1 86 ? -16.328 16.031 2.102 1 85.5 86 ALA A CA 1
ATOM 632 C C . ALA A 1 86 ? -17.141 16.141 3.381 1 85.5 86 ALA A C 1
ATOM 634 O O . ALA A 1 86 ? -17.938 17.078 3.539 1 85.5 86 ALA A O 1
ATOM 635 N N . ARG A 1 87 ? -16.984 15.156 4.191 1 86.38 87 ARG A N 1
ATOM 636 C CA . ARG A 1 87 ? -17.688 15.18 5.473 1 86.38 87 ARG A CA 1
ATOM 637 C C . ARG A 1 87 ? -17.266 16.391 6.305 1 86.38 87 ARG A C 1
ATOM 639 O O . ARG A 1 87 ? -18.094 17.047 6.918 1 86.38 87 ARG A O 1
ATOM 646 N N . GLU A 1 88 ? -16 16.641 6.352 1 86.12 88 GLU A N 1
ATOM 647 C CA . GLU A 1 88 ? -15.492 17.797 7.094 1 86.12 88 GLU A CA 1
ATOM 648 C C . GLU A 1 88 ? -16.016 19.094 6.508 1 86.12 88 GLU A C 1
ATOM 650 O O . GLU A 1 88 ? -16.391 20.016 7.25 1 86.12 88 GLU A O 1
ATOM 655 N N . LYS A 1 89 ? -16.031 19.234 5.203 1 88.38 89 LYS A N 1
ATOM 656 C CA . LYS A 1 89 ? -16.578 20.422 4.535 1 88.38 89 LYS A CA 1
ATOM 657 C C . LYS A 1 89 ? -18.047 20.625 4.926 1 88.38 89 LYS A C 1
ATOM 659 O O . LYS A 1 89 ? -18.453 21.766 5.207 1 88.38 89 LYS A O 1
ATOM 664 N N . TRP A 1 90 ? -18.734 19.562 4.914 1 89.56 90 TRP A N 1
ATOM 665 C CA . TRP A 1 90 ? -20.141 19.609 5.309 1 89.56 90 TRP A CA 1
ATOM 666 C C . TRP A 1 90 ? -20.281 20.062 6.758 1 89.56 90 TRP A C 1
ATOM 668 O O . TRP A 1 90 ? -21.156 20.875 7.082 1 89.56 90 TRP A O 1
ATOM 678 N N . GLU A 1 91 ? -19.469 19.531 7.645 1 89.88 91 GLU A N 1
ATOM 679 C CA . GLU A 1 91 ? -19.531 19.891 9.062 1 89.88 91 GLU A CA 1
ATOM 680 C C . GLU A 1 91 ? -19.203 21.359 9.273 1 89.88 91 GLU A C 1
ATOM 682 O O . GLU A 1 91 ? -19.812 22.016 10.117 1 89.88 91 GLU A O 1
ATOM 687 N N . ILE A 1 92 ? -18.25 21.922 8.57 1 90.62 92 ILE A N 1
ATOM 688 C CA . ILE A 1 92 ? -17.875 23.328 8.68 1 90.62 92 ILE A CA 1
ATOM 689 C C . ILE A 1 92 ? -19.047 24.219 8.281 1 90.62 92 ILE A C 1
ATOM 691 O O . ILE A 1 92 ? -19.297 25.25 8.906 1 90.62 92 ILE A O 1
ATOM 695 N N . GLU A 1 93 ? -19.797 23.781 7.297 1 90.94 93 GLU A N 1
ATOM 696 C CA . GLU A 1 93 ? -20.922 24.547 6.781 1 90.94 93 GLU A CA 1
ATOM 697 C C . GLU A 1 93 ? -22.156 24.391 7.672 1 90.94 93 GLU A C 1
ATOM 699 O O . GLU A 1 93 ? -22.891 25.359 7.891 1 90.94 93 GLU A O 1
ATOM 704 N N . ASN A 1 94 ? -22.328 23.188 8.227 1 92.12 94 ASN A N 1
ATOM 705 C CA . ASN A 1 94 ? -23.594 22.875 8.875 1 92.12 94 ASN A CA 1
ATOM 706 C C . ASN A 1 94 ? -23.453 22.875 10.398 1 92.12 94 ASN A C 1
ATOM 708 O O . ASN A 1 94 ? -24.453 23 11.117 1 92.12 94 ASN A O 1
ATOM 712 N N . LYS A 1 95 ? -22.297 22.703 10.852 1 92.44 95 LYS A N 1
ATOM 713 C CA . LYS A 1 95 ? -22.031 22.703 12.289 1 92.44 95 LYS A CA 1
ATOM 714 C C . LYS A 1 95 ? -20.828 23.578 12.617 1 92.44 95 LYS A C 1
ATOM 716 O O . LYS A 1 95 ? -19.891 23.125 13.289 1 92.44 95 LYS A O 1
ATOM 721 N N . PRO A 1 96 ? -20.859 24.828 12.289 1 91.94 96 PRO A N 1
ATOM 722 C CA . PRO A 1 96 ? -19.688 25.703 12.43 1 91.94 96 PRO A CA 1
ATOM 723 C C . PRO A 1 96 ? -19.25 25.875 13.883 1 91.94 96 PRO A C 1
ATOM 725 O O . PRO A 1 96 ? -18.047 25.984 14.156 1 91.94 96 PRO A O 1
ATOM 728 N N . ASP A 1 97 ? -20.141 25.891 14.852 1 92.25 97 ASP A N 1
ATOM 729 C CA . ASP A 1 97 ? -19.766 26.094 16.25 1 92.25 97 ASP A CA 1
ATOM 730 C C . ASP A 1 97 ? -18.938 24.922 16.781 1 92.25 97 ASP A C 1
ATOM 732 O O . ASP A 1 97 ? -17.953 25.125 17.484 1 92.25 97 ASP A O 1
ATOM 736 N N . ASP A 1 98 ? -19.375 23.734 16.391 1 90.81 98 ASP A N 1
ATOM 737 C CA . ASP A 1 98 ? -18.625 22.547 16.797 1 90.81 98 ASP A CA 1
ATOM 738 C C . ASP A 1 98 ? -17.234 22.547 16.203 1 90.81 98 ASP A C 1
ATOM 740 O O . ASP A 1 98 ? -16.25 22.203 16.875 1 90.81 98 ASP A O 1
ATOM 744 N N . GLU A 1 99 ? -17.188 22.906 14.992 1 89.94 99 GLU A N 1
ATOM 745 C CA . GLU A 1 99 ? -15.898 22.906 14.297 1 89.94 99 GLU A CA 1
ATOM 746 C C . GLU A 1 99 ? -14.977 24 14.82 1 89.94 99 GLU A C 1
ATOM 748 O O . GLU A 1 99 ? -13.758 23.828 14.867 1 89.94 99 GLU A O 1
ATOM 753 N N . ARG A 1 100 ? -15.562 25.125 15.195 1 92.31 100 ARG A N 1
ATOM 754 C CA . ARG A 1 100 ? -14.773 26.188 15.797 1 92.31 100 ARG A CA 1
ATOM 755 C C . ARG A 1 100 ? -14.172 25.75 17.125 1 92.31 100 ARG A C 1
ATOM 757 O O . ARG A 1 100 ? -13.055 26.125 17.469 1 92.31 100 ARG A O 1
ATOM 764 N N . LYS A 1 101 ? -14.992 25.047 17.828 1 92.25 101 LYS A N 1
ATOM 765 C CA . LYS A 1 101 ? -14.5 24.516 19.094 1 92.25 101 LYS A CA 1
ATOM 766 C C . LYS A 1 101 ? -13.297 23.594 18.875 1 92.25 101 LYS A C 1
ATOM 768 O O . LYS A 1 101 ? -12.359 23.594 19.688 1 92.25 101 LYS A O 1
ATOM 773 N N . GLU A 1 102 ? -13.383 22.828 17.812 1 90.88 102 GLU A N 1
ATOM 774 C CA . GLU A 1 102 ? -12.273 21.922 17.516 1 90.88 102 GLU A CA 1
ATOM 775 C C . GLU A 1 102 ? -11.008 22.719 17.172 1 90.88 102 GLU A C 1
ATOM 777 O O . GLU A 1 102 ? -9.906 22.344 17.609 1 90.88 102 GLU A O 1
ATOM 782 N N . ILE A 1 103 ? -11.156 23.75 16.406 1 91.62 103 ILE A N 1
ATOM 783 C CA . ILE A 1 103 ? -10.016 24.594 16.062 1 91.62 103 ILE A CA 1
ATOM 784 C C . ILE A 1 103 ? -9.422 25.188 17.344 1 91.62 103 ILE A C 1
ATOM 786 O O . ILE A 1 103 ? -8.203 25.266 17.5 1 91.62 103 ILE A O 1
ATOM 790 N N . ARG A 1 104 ? -10.297 25.594 18.219 1 92.94 104 ARG A N 1
ATOM 791 C CA . ARG A 1 104 ? -9.852 26.141 19.5 1 92.94 104 ARG A CA 1
ATOM 792 C C . ARG A 1 104 ? -9.039 25.125 20.281 1 92.94 104 ARG A C 1
ATOM 794 O O . ARG A 1 104 ? -7.969 25.453 20.797 1 92.94 104 ARG A O 1
ATOM 801 N N . GLU A 1 105 ? -9.555 23.953 20.344 1 91.56 105 GLU A N 1
ATOM 802 C CA . GLU A 1 105 ? -8.859 22.891 21.062 1 91.56 105 GLU A CA 1
ATOM 803 C C . GLU A 1 105 ? -7.488 22.625 20.453 1 91.56 105 GLU A C 1
ATOM 805 O O . GLU A 1 105 ? -6.52 22.375 21.172 1 91.56 105 GLU A O 1
ATOM 810 N N . ILE A 1 106 ? -7.41 22.594 19.141 1 88.5 106 ILE A N 1
ATOM 811 C CA . ILE A 1 106 ? -6.168 22.328 18.422 1 88.5 106 ILE A CA 1
ATOM 812 C C . ILE A 1 106 ? -5.121 23.375 18.797 1 88.5 106 ILE A C 1
ATOM 814 O O . ILE A 1 106 ? -3.982 23.031 19.125 1 88.5 106 ILE A O 1
ATOM 818 N N . TYR A 1 107 ? -5.465 24.609 18.828 1 92.88 107 TYR A N 1
ATOM 819 C CA . TYR A 1 107 ? -4.488 25.672 19.078 1 92.88 107 TYR A CA 1
ATOM 820 C C . TYR A 1 107 ? -4.246 25.859 20.562 1 92.88 107 TYR A C 1
ATOM 822 O O . TYR A 1 107 ? -3.191 26.359 20.969 1 92.88 107 TYR A O 1
ATOM 830 N N . GLU A 1 108 ? -5.234 25.484 21.406 1 93.12 108 GLU A N 1
ATOM 831 C CA . GLU A 1 108 ? -4.953 25.391 22.828 1 93.12 108 GLU A CA 1
ATOM 832 C C . GLU A 1 108 ? -3.836 24.375 23.109 1 93.12 108 GLU A C 1
ATOM 834 O O . GLU A 1 108 ? -2.963 24.625 23.938 1 93.12 108 GLU A O 1
ATOM 839 N N . ALA A 1 109 ? -3.943 23.328 22.406 1 87.81 109 ALA A N 1
ATOM 840 C CA . ALA A 1 109 ? -2.939 22.266 22.547 1 87.81 109 ALA A CA 1
ATOM 841 C C . ALA A 1 109 ? -1.569 22.75 22.078 1 87.81 109 ALA A C 1
ATOM 843 O O . ALA A 1 109 ? -0.54 22.234 22.516 1 87.81 109 ALA A O 1
ATOM 844 N N . LYS A 1 110 ? -1.567 23.719 21.188 1 89.5 110 LYS A N 1
ATOM 845 C CA . LYS A 1 110 ? -0.315 24.266 20.672 1 89.5 110 LYS A CA 1
ATOM 846 C C . LYS A 1 110 ? 0.237 25.344 21.609 1 89.5 110 LYS A C 1
ATOM 848 O O . LYS A 1 110 ? 1.306 25.906 21.359 1 89.5 110 LYS A O 1
ATOM 853 N N . GLY A 1 111 ? -0.616 25.688 22.672 1 90 111 GLY A N 1
ATOM 854 C CA . GLY A 1 111 ? -0.1 26.578 23.688 1 90 111 GLY A CA 1
ATOM 855 C C . GLY A 1 111 ? -0.748 27.953 23.672 1 90 111 GLY A C 1
ATOM 856 O O . GLY A 1 111 ? -0.382 28.828 24.453 1 90 111 GLY A O 1
ATOM 857 N N . PHE A 1 112 ? -1.665 28.203 22.766 1 93.25 112 PHE A N 1
ATOM 858 C CA . PHE A 1 112 ? -2.35 29.484 22.734 1 93.25 112 PHE A CA 1
ATOM 859 C C . PHE A 1 112 ? -3.404 29.578 23.828 1 93.25 112 PHE A C 1
ATOM 861 O O . PHE A 1 112 ? -3.996 28.562 24.203 1 93.25 112 PHE A O 1
ATOM 868 N N . SER A 1 113 ? -3.547 30.719 24.375 1 93.81 113 SER A N 1
ATOM 869 C CA . SER A 1 113 ? -4.562 30.938 25.391 1 93.81 113 SER A CA 1
ATOM 870 C C . SER A 1 113 ? -5.055 32.375 25.375 1 93.81 113 SER A C 1
ATOM 872 O O . SER A 1 113 ? -4.465 33.25 24.703 1 93.81 113 SER A O 1
ATOM 874 N N . GLY A 1 114 ? -6.176 32.594 26 1 94.06 114 GLY A N 1
ATOM 875 C CA . GLY A 1 114 ? -6.699 33.938 26.172 1 94.06 114 GLY A CA 1
ATOM 876 C C . GLY A 1 114 ? -7.016 34.625 24.859 1 94.06 114 GLY A C 1
ATOM 877 O O . GLY A 1 114 ? -7.648 34.031 23.984 1 94.06 114 GLY A O 1
ATOM 878 N N . LYS A 1 115 ? -6.574 35.906 24.734 1 93.69 115 LYS A N 1
ATOM 879 C CA . LYS A 1 115 ? -6.895 36.719 23.578 1 93.69 115 LYS A CA 1
ATOM 880 C C . LYS A 1 115 ? -6.168 36.25 22.328 1 93.69 115 LYS A C 1
ATOM 882 O O . LYS A 1 115 ? -6.699 36.344 21.219 1 93.69 115 LYS A O 1
ATOM 887 N N . ASP A 1 116 ? -5.012 35.75 22.578 1 92.94 116 ASP A N 1
ATOM 888 C CA . ASP A 1 116 ? -4.25 35.219 21.453 1 92.94 116 ASP A CA 1
ATOM 889 C C . ASP A 1 116 ? -4.977 34.031 20.797 1 92.94 116 ASP A C 1
ATOM 891 O O . ASP A 1 116 ? -5.004 33.906 19.578 1 92.94 116 ASP A O 1
ATOM 895 N N . LEU A 1 117 ? -5.52 33.156 21.672 1 95 117 LEU A N 1
ATOM 896 C CA . LEU A 1 117 ? -6.273 32.031 21.188 1 95 117 LEU A CA 1
ATOM 897 C C . LEU A 1 117 ? -7.504 32.469 20.406 1 95 117 LEU A C 1
ATOM 899 O O . LEU A 1 117 ? -7.793 31.938 19.328 1 95 117 LEU A O 1
ATOM 903 N N . ASP A 1 118 ? -8.195 33.469 20.938 1 94.44 118 ASP A N 1
ATOM 904 C CA . ASP A 1 118 ? -9.391 33.969 20.281 1 94.44 118 ASP A CA 1
ATOM 905 C C . ASP A 1 118 ? -9.062 34.531 18.906 1 94.44 118 ASP A C 1
ATOM 907 O O . ASP A 1 118 ? -9.797 34.312 17.938 1 94.44 118 ASP A O 1
ATOM 911 N N . MET A 1 119 ? -7.961 35.25 18.875 1 93.25 119 MET A N 1
ATOM 912 C CA . MET A 1 119 ? -7.543 35.875 17.625 1 93.25 119 MET A CA 1
ATOM 913 C C . MET A 1 119 ? -7.215 34.812 16.578 1 93.25 119 MET A C 1
ATOM 915 O O . MET A 1 119 ? -7.637 34.938 15.43 1 93.25 119 MET A O 1
ATOM 919 N N . VAL A 1 120 ? -6.508 33.812 16.922 1 94.44 120 VAL A N 1
ATOM 920 C CA . VAL A 1 120 ? -6.082 32.781 15.977 1 94.44 120 VAL A CA 1
ATOM 921 C C . VAL A 1 120 ? -7.297 32 15.477 1 94.44 120 VAL A C 1
ATOM 923 O O . VAL A 1 120 ? -7.406 31.719 14.289 1 94.44 120 VAL A O 1
ATOM 926 N N . VAL A 1 121 ? -8.156 31.641 16.406 1 94.69 121 VAL A N 1
ATOM 927 C CA . VAL A 1 121 ? -9.352 30.875 16.062 1 94.69 121 VAL A CA 1
ATOM 928 C C . VAL A 1 121 ? -10.203 31.672 15.078 1 94.69 121 VAL A C 1
ATOM 930 O O . VAL A 1 121 ? -10.695 31.125 14.086 1 94.69 121 VAL A O 1
ATOM 933 N N . GLU A 1 122 ? -10.367 32.938 15.391 1 93.75 122 GLU A N 1
ATOM 934 C CA . GLU A 1 122 ? -11.172 33.781 14.531 1 93.75 122 GLU A CA 1
ATOM 935 C C . GLU A 1 122 ? -10.562 33.906 13.141 1 93.75 122 GLU A C 1
ATOM 937 O O . GLU A 1 122 ? -11.273 33.844 12.133 1 93.75 122 GLU A O 1
ATOM 942 N N . LYS A 1 123 ? -9.273 34.125 13.133 1 93.38 123 LYS A N 1
ATOM 943 C CA . LYS A 1 123 ? -8.602 34.281 11.852 1 93.38 123 LYS A CA 1
ATOM 944 C C . LYS A 1 123 ? -8.727 33 11.008 1 93.38 123 LYS A C 1
ATOM 946 O O . LYS A 1 123 ? -9.078 33.062 9.828 1 93.38 123 LYS A O 1
ATOM 951 N N . ILE A 1 124 ? -8.484 31.875 11.586 1 92.94 124 ILE A N 1
ATOM 952 C CA . ILE A 1 124 ? -8.5 30.594 10.883 1 92.94 124 ILE A CA 1
ATOM 953 C C . ILE A 1 124 ? -9.914 30.297 10.383 1 92.94 124 ILE A C 1
ATOM 955 O O . ILE A 1 124 ? -10.102 29.812 9.266 1 92.94 124 ILE A O 1
ATOM 959 N N . THR A 1 125 ? -10.898 30.578 11.242 1 93.94 125 THR A N 1
ATOM 960 C CA . THR A 1 125 ? -12.266 30.203 10.906 1 93.94 125 THR A CA 1
ATOM 961 C C . THR A 1 125 ? -12.922 31.266 10.031 1 93.94 125 THR A C 1
ATOM 963 O O . THR A 1 125 ? -14.078 31.125 9.625 1 93.94 125 THR A O 1
ATOM 966 N N . SER A 1 126 ? -12.227 32.406 9.758 1 92 126 SER A N 1
ATOM 967 C CA . SER A 1 126 ? -12.773 33.469 8.93 1 92 126 SER A CA 1
ATOM 968 C C . SER A 1 126 ? -12.734 33.094 7.449 1 92 126 SER A C 1
ATOM 970 O O . SER A 1 126 ? -13.461 33.688 6.641 1 92 126 SER A O 1
ATOM 972 N N . ASP A 1 127 ? -11.836 32.219 7.062 1 91.88 127 ASP A N 1
ATOM 973 C CA . ASP A 1 127 ? -11.703 31.703 5.695 1 91.88 127 ASP A CA 1
ATOM 974 C C . ASP A 1 127 ? -12 30.203 5.629 1 91.88 127 ASP A C 1
ATOM 976 O O . ASP A 1 127 ? -11.227 29.391 6.137 1 91.88 127 ASP A O 1
ATOM 980 N N . LYS A 1 128 ? -12.953 29.844 4.883 1 90.3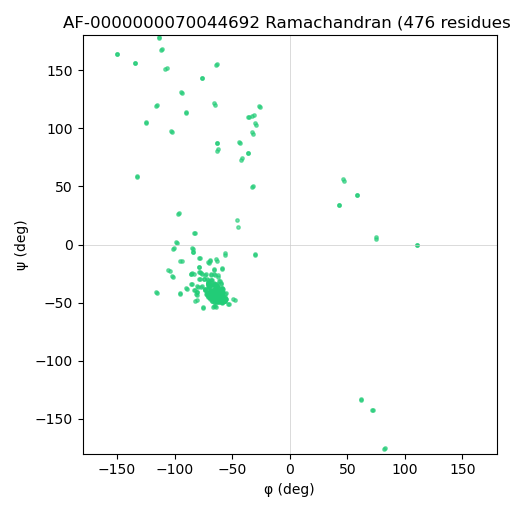8 128 LYS A N 1
ATOM 981 C CA . LYS A 1 128 ? -13.43 28.453 4.852 1 90.38 128 LYS A CA 1
ATOM 982 C C . LYS A 1 128 ? -12.367 27.516 4.285 1 90.38 128 LYS A C 1
ATOM 984 O O . LYS A 1 128 ? -12.266 26.359 4.703 1 90.38 128 LYS A O 1
ATOM 989 N N . LYS A 1 129 ? -11.633 27.969 3.324 1 89.38 129 LYS A N 1
ATOM 990 C CA . LYS A 1 129 ? -10.57 27.141 2.746 1 89.38 129 LYS A CA 1
ATOM 991 C C . LYS A 1 129 ? -9.484 26.859 3.773 1 89.38 129 LYS A C 1
ATOM 993 O O . LYS A 1 129 ? -9.039 25.719 3.914 1 89.38 129 LYS A O 1
ATOM 998 N N . VAL A 1 130 ? -9.109 27.891 4.492 1 88.81 130 VAL A N 1
ATOM 999 C CA . VAL A 1 130 ? -8.086 27.75 5.527 1 88.81 130 VAL A CA 1
ATOM 1000 C C . VAL A 1 130 ? -8.617 26.875 6.66 1 88.81 130 VAL A C 1
ATOM 1002 O O . VAL A 1 130 ? -7.895 26.031 7.195 1 88.81 130 VAL A O 1
ATOM 1005 N N . TRP A 1 131 ? -9.836 27.078 6.961 1 89.94 131 TRP A N 1
ATOM 1006 C CA . TRP A 1 131 ? -10.508 26.297 7.992 1 89.94 131 TRP A CA 1
ATOM 1007 C C . TRP A 1 131 ? -10.477 24.812 7.66 1 89.94 131 TRP A C 1
ATOM 1009 O O . TRP A 1 131 ? -10.016 24 8.469 1 89.94 131 TRP A O 1
ATOM 1019 N N . LEU A 1 132 ? -10.852 24.5 6.492 1 86.69 132 LEU A N 1
ATOM 1020 C CA . LEU A 1 132 ? -10.875 23.125 6.035 1 86.69 132 LEU A CA 1
ATOM 1021 C C . LEU A 1 132 ? -9.469 22.531 6.02 1 86.69 132 LEU A C 1
ATOM 1023 O O . LEU A 1 132 ? -9.25 21.422 6.531 1 86.69 132 LEU A O 1
ATOM 1027 N N . GLU A 1 133 ? -8.555 23.234 5.449 1 83.25 133 GLU A N 1
ATOM 1028 C CA . GLU A 1 133 ? -7.18 22.734 5.355 1 83.25 133 GLU A CA 1
ATOM 1029 C C . GLU A 1 133 ? -6.586 22.484 6.734 1 83.25 133 GLU A C 1
ATOM 1031 O O . GLU A 1 133 ? -5.855 21.516 6.934 1 83.25 133 GLU A O 1
ATOM 1036 N N . THR A 1 134 ? -6.871 23.375 7.633 1 84.56 134 THR A N 1
ATOM 1037 C CA . THR A 1 134 ? -6.375 23.219 9 1 84.56 134 THR A CA 1
ATOM 1038 C C . THR A 1 134 ? -6.965 21.969 9.648 1 84.56 134 THR A C 1
ATOM 1040 O O . THR A 1 134 ? -6.25 21.203 10.305 1 84.56 134 THR A O 1
ATOM 1043 N N . MET A 1 135 ? -8.211 21.781 9.406 1 83.62 135 MET A N 1
ATOM 1044 C CA . MET A 1 135 ? -8.852 20.594 9.961 1 83.62 135 MET A CA 1
ATOM 1045 C C . MET A 1 135 ? -8.266 19.328 9.352 1 83.62 135 MET A C 1
ATOM 1047 O O . MET A 1 135 ? -7.996 18.359 10.062 1 83.62 135 MET A O 1
ATOM 1051 N N . LEU A 1 136 ? -8.039 19.391 8.07 1 78.31 136 LEU A N 1
ATOM 1052 C CA . LEU A 1 136 ? -7.52 18.234 7.359 1 78.31 136 LEU A CA 1
ATOM 1053 C C . LEU A 1 136 ? -6.102 17.906 7.812 1 78.31 136 LEU A C 1
ATOM 1055 O O . LEU A 1 136 ? -5.746 16.734 7.965 1 78.31 136 LEU A O 1
ATOM 1059 N N . THR A 1 137 ? -5.379 18.859 7.973 1 76 137 THR A N 1
ATOM 1060 C CA . THR A 1 137 ? -3.971 18.656 8.305 1 76 137 THR A CA 1
ATOM 1061 C C . THR A 1 137 ? -3.799 18.375 9.789 1 76 137 THR A C 1
ATOM 1063 O O . THR A 1 137 ? -3.053 17.469 10.172 1 76 137 THR A O 1
ATOM 1066 N N . GLU A 1 138 ? -4.52 19.125 10.625 1 73.12 138 GLU A N 1
ATOM 1067 C CA . GLU A 1 138 ? -4.285 19.062 12.062 1 73.12 138 GLU A CA 1
ATOM 1068 C C . GLU A 1 138 ? -5.148 18 12.719 1 73.12 138 GLU A C 1
ATOM 1070 O O . GLU A 1 138 ? -4.742 17.375 13.703 1 73.12 138 GLU A O 1
ATOM 1075 N N . GLU A 1 139 ? -6.34 17.875 12.258 1 65.94 139 GLU A N 1
ATOM 1076 C CA . GLU A 1 139 ? -7.25 16.938 12.922 1 65.94 139 GLU A CA 1
ATOM 1077 C C . GLU A 1 139 ? -7.246 15.578 12.234 1 65.94 139 GLU A C 1
ATOM 1079 O O . GLU A 1 139 ? -7.211 14.539 12.898 1 65.94 139 GLU A O 1
ATOM 1084 N N . LEU A 1 140 ? -7.25 15.656 10.938 1 63.12 140 LEU A N 1
ATOM 1085 C CA . LEU A 1 140 ? -7.461 14.398 10.227 1 63.12 140 LEU A CA 1
ATOM 1086 C C . LEU A 1 140 ? -6.141 13.836 9.711 1 63.12 140 LEU A C 1
ATOM 1088 O O . LEU A 1 140 ? -6.074 12.68 9.305 1 63.12 140 LEU A O 1
ATOM 1092 N N . ASN A 1 141 ? -5.109 14.602 9.938 1 64 141 ASN A N 1
ATOM 1093 C CA . ASN A 1 141 ? -3.795 14.172 9.477 1 64 141 ASN A CA 1
ATOM 1094 C C . ASN A 1 141 ? -3.861 13.578 8.07 1 64 141 ASN A C 1
ATOM 1096 O O . ASN A 1 141 ? -3.279 12.531 7.805 1 64 141 ASN A O 1
ATOM 1100 N N . LEU A 1 142 ? -4.738 14.141 7.348 1 60.72 142 LEU A N 1
ATOM 1101 C CA . LEU A 1 142 ? -5.023 13.633 6.008 1 60.72 142 LEU A CA 1
ATOM 1102 C C . LEU A 1 142 ? -4.137 14.312 4.969 1 60.72 142 LEU A C 1
ATOM 1104 O O . LEU A 1 142 ? -3.943 15.531 5.012 1 60.72 142 LEU A O 1
ATOM 1108 N N . ASN A 1 143 ? -3.299 13.516 4.414 1 62.91 143 ASN A N 1
ATOM 1109 C CA . ASN A 1 143 ? -2.557 14.016 3.26 1 62.91 143 ASN A CA 1
ATOM 1110 C C . ASN A 1 143 ? -2.73 13.102 2.045 1 62.91 143 ASN A C 1
ATOM 1112 O O . ASN A 1 143 ? -2.238 11.977 2.033 1 62.91 143 ASN A O 1
ATOM 1116 N N . LEU A 1 144 ? -3.525 13.602 1.136 1 63.44 144 LEU A N 1
ATOM 1117 C CA . LEU A 1 144 ? -3.791 12.867 -0.095 1 63.44 144 LEU A CA 1
ATOM 1118 C C . LEU A 1 144 ? -2.496 12.586 -0.853 1 63.44 144 LEU A C 1
ATOM 1120 O O . LEU A 1 144 ? -2.395 11.594 -1.578 1 63.44 144 LEU A O 1
ATOM 1124 N N . GLU A 1 145 ? -1.542 13.344 -0.557 1 64.81 145 GLU A N 1
ATOM 1125 C CA . GLU A 1 145 ? -0.292 13.188 -1.295 1 64.81 145 GLU A CA 1
ATOM 1126 C C . GLU A 1 145 ? 0.504 11.992 -0.787 1 64.81 145 GLU A C 1
ATOM 1128 O O . GLU A 1 145 ? 1.282 11.391 -1.534 1 64.81 145 GLU A O 1
ATOM 1133 N N . ILE A 1 146 ? 0.193 11.672 0.449 1 64.44 146 ILE A N 1
ATOM 1134 C CA . ILE A 1 146 ? 0.905 10.547 1.043 1 64.44 146 ILE A CA 1
ATOM 1135 C C . ILE A 1 146 ? 0.385 9.234 0.451 1 64.44 146 ILE A C 1
ATOM 1137 O O . ILE A 1 146 ? 1.14 8.273 0.304 1 64.44 146 ILE A O 1
ATOM 1141 N N . VAL A 1 147 ? -0.879 9.273 0.075 1 69.75 147 VAL A N 1
ATOM 1142 C CA . VAL A 1 147 ? -1.479 8.07 -0.484 1 69.75 147 VAL A CA 1
ATOM 1143 C C . VAL A 1 147 ? -1.054 7.91 -1.941 1 69.75 147 VAL A C 1
ATOM 1145 O O . VAL A 1 147 ? -0.875 6.785 -2.42 1 69.75 147 VAL A O 1
ATOM 1148 N N . GLY A 1 148 ? -0.773 8.977 -2.684 1 73.25 148 GLY A N 1
ATOM 1149 C CA . GLY A 1 148 ? -0.322 8.945 -4.066 1 73.25 148 GLY A CA 1
ATOM 1150 C C . GLY A 1 148 ? -1.455 8.773 -5.059 1 73.25 148 GLY A C 1
ATOM 1151 O O . GLY A 1 148 ? -2.629 8.82 -4.684 1 73.25 148 GLY A O 1
ATOM 1152 N N . SER A 1 149 ? -1.109 8.641 -6.348 1 86.31 149 SER A N 1
ATOM 1153 C CA . SER A 1 149 ? -2.027 8.438 -7.461 1 86.31 149 SER A CA 1
ATOM 1154 C C . SER A 1 149 ? -2.207 6.949 -7.766 1 86.31 149 SER A C 1
ATOM 1156 O O . SER A 1 149 ? -1.228 6.207 -7.859 1 86.31 149 SER A O 1
ATOM 1158 N N . PRO A 1 150 ? -3.5 6.559 -7.875 1 90.69 150 PRO A N 1
ATOM 1159 C CA . PRO A 1 150 ? -3.74 5.141 -8.148 1 90.69 150 PRO A CA 1
ATOM 1160 C C . PRO A 1 150 ? -3.021 4.648 -9.406 1 90.69 150 PRO A C 1
ATOM 1162 O O . PRO A 1 150 ? -2.373 3.6 -9.375 1 90.69 150 PRO A O 1
ATOM 1165 N N . ILE A 1 151 ? -3.021 5.426 -10.445 1 92.56 151 ILE A N 1
ATOM 1166 C CA . ILE A 1 151 ? -2.432 5.004 -11.711 1 92.56 151 ILE A CA 1
ATOM 1167 C C . ILE A 1 151 ? -0.911 4.977 -11.594 1 92.56 151 ILE A C 1
ATOM 1169 O O . ILE A 1 151 ? -0.258 4.055 -12.086 1 92.56 151 ILE A O 1
ATOM 1173 N N . LYS A 1 152 ? -0.303 5.941 -10.945 1 91.69 152 LYS A N 1
ATOM 1174 C CA . LYS A 1 152 ? 1.145 5.969 -10.758 1 91.69 152 LYS A CA 1
ATOM 1175 C C . LYS A 1 152 ? 1.604 4.812 -9.875 1 91.69 152 LYS A C 1
ATOM 1177 O O . LYS A 1 152 ? 2.629 4.184 -10.148 1 91.69 152 LYS A O 1
ATOM 1182 N N . SER A 1 153 ? 0.839 4.598 -8.836 1 91.94 153 SER A N 1
ATOM 1183 C CA . SER A 1 153 ? 1.169 3.496 -7.938 1 91.94 153 SER A CA 1
ATOM 1184 C C . SER A 1 153 ? 1.09 2.154 -8.656 1 91.94 153 SER A C 1
ATOM 1186 O O . SER A 1 153 ? 1.939 1.284 -8.461 1 91.94 153 SER A O 1
ATOM 1188 N N . ALA A 1 154 ? 0.057 2.043 -9.484 1 93.06 154 ALA A N 1
ATOM 1189 C CA . ALA A 1 154 ? -0.1 0.821 -10.266 1 93.06 154 ALA A CA 1
ATOM 1190 C C . ALA A 1 154 ? 1.08 0.62 -11.219 1 93.06 154 ALA A C 1
ATOM 1192 O O . ALA A 1 154 ? 1.606 -0.49 -11.336 1 93.06 154 ALA A O 1
ATOM 1193 N N . LEU A 1 155 ? 1.485 1.664 -11.891 1 94.44 155 LEU A N 1
ATOM 1194 C CA . LEU A 1 155 ? 2.592 1.589 -12.836 1 94.44 155 LEU A CA 1
ATOM 1195 C C . LEU A 1 155 ? 3.9 1.271 -12.125 1 94.44 155 LEU A C 1
ATOM 1197 O O . LEU A 1 155 ? 4.715 0.49 -12.625 1 94.44 155 LEU A O 1
ATOM 1201 N N . ARG A 1 156 ? 4.078 1.848 -11.008 1 93.88 156 ARG A N 1
ATOM 1202 C CA . ARG A 1 156 ? 5.273 1.56 -10.227 1 93.88 156 ARG A CA 1
ATOM 1203 C C . ARG A 1 156 ? 5.301 0.1 -9.781 1 93.88 156 ARG A C 1
ATOM 1205 O O . ARG A 1 156 ? 6.348 -0.55 -9.836 1 93.88 156 ARG A O 1
ATOM 1212 N N . MET A 1 157 ? 4.137 -0.348 -9.328 1 93.31 157 MET A N 1
ATOM 1213 C CA . MET A 1 157 ? 4.016 -1.75 -8.945 1 93.31 157 MET A CA 1
ATOM 1214 C C . MET A 1 157 ? 4.332 -2.67 -10.117 1 93.31 157 MET A C 1
ATOM 1216 O O . MET A 1 157 ? 5.082 -3.635 -9.969 1 93.31 157 MET A O 1
ATOM 1220 N N . PHE A 1 158 ? 3.818 -2.311 -11.281 1 94.06 158 PHE A N 1
ATOM 1221 C CA . PHE A 1 158 ? 3.998 -3.109 -12.492 1 94.06 158 PHE A CA 1
ATOM 1222 C C . PHE A 1 158 ? 5.469 -3.186 -12.875 1 94.06 158 PHE A C 1
ATOM 1224 O O . PHE A 1 158 ? 6.012 -4.277 -13.062 1 94.06 158 PHE A O 1
ATOM 1231 N N . VAL A 1 159 ? 6.129 -2.096 -12.914 1 96.19 159 VAL A N 1
ATOM 1232 C CA . VAL A 1 159 ? 7.516 -2.006 -13.367 1 96.19 159 VAL A CA 1
ATOM 1233 C C . VAL A 1 159 ? 8.438 -2.662 -12.336 1 96.19 159 VAL A C 1
ATOM 1235 O O . VAL A 1 159 ? 9.359 -3.395 -12.703 1 96.19 159 VAL A O 1
ATOM 1238 N N . SER A 1 160 ? 8.195 -2.373 -11.07 1 95.81 160 SER A N 1
ATOM 1239 C CA . SER A 1 160 ? 9.031 -2.953 -10.023 1 95.81 160 SER A CA 1
ATOM 1240 C C . SER A 1 160 ? 8.914 -4.473 -10 1 95.81 160 SER A C 1
ATOM 1242 O O . SER A 1 160 ? 9.914 -5.176 -9.812 1 95.81 160 SER A O 1
ATOM 1244 N N . PHE A 1 161 ? 7.715 -4.957 -10.188 1 94.38 161 PHE A N 1
ATOM 1245 C CA . PHE A 1 161 ? 7.473 -6.395 -10.258 1 94.38 161 PHE A CA 1
ATOM 1246 C C . PHE A 1 161 ? 8.242 -7.02 -11.414 1 94.38 161 PHE A C 1
ATOM 1248 O O . PHE A 1 161 ? 8.867 -8.07 -11.258 1 94.38 161 PHE A O 1
ATOM 1255 N N . LEU A 1 162 ? 8.203 -6.355 -12.523 1 95.94 162 LEU A N 1
ATOM 1256 C CA . LEU A 1 162 ? 8.891 -6.859 -13.703 1 95.94 162 LEU A CA 1
ATOM 1257 C C . LEU A 1 162 ? 10.398 -6.875 -13.492 1 95.94 162 LEU A C 1
ATOM 1259 O O . LEU A 1 162 ? 11.07 -7.844 -13.852 1 95.94 162 LEU A O 1
ATOM 1263 N N . ILE A 1 163 ? 10.914 -5.855 -12.961 1 95.69 163 ILE A N 1
ATOM 1264 C CA . ILE A 1 163 ? 12.352 -5.758 -12.711 1 95.69 163 ILE A CA 1
ATOM 1265 C C . ILE A 1 163 ? 12.781 -6.863 -11.75 1 95.69 163 ILE A C 1
ATOM 1267 O O . ILE A 1 163 ? 13.75 -7.578 -12.016 1 95.69 163 ILE A O 1
ATOM 1271 N N . GLY A 1 164 ? 12.109 -7.012 -10.703 1 94.44 164 GLY A N 1
ATOM 1272 C CA . GLY A 1 164 ? 12.43 -8.062 -9.742 1 94.44 164 GLY A CA 1
ATOM 1273 C C . GLY A 1 164 ? 12.242 -9.453 -10.305 1 94.44 164 GLY A C 1
ATOM 1274 O O . GLY A 1 164 ? 13.086 -10.336 -10.094 1 94.44 164 GLY A O 1
ATOM 1275 N N . GLY A 1 165 ? 11.156 -9.648 -10.992 1 94.5 165 GLY A N 1
ATOM 1276 C CA . GLY A 1 165 ? 10.805 -10.961 -11.508 1 94.5 165 GLY A CA 1
ATOM 1277 C C . GLY A 1 165 ? 11.742 -11.43 -12.609 1 94.5 165 GLY A C 1
ATOM 1278 O O . GLY A 1 165 ? 11.891 -12.633 -12.828 1 94.5 165 GLY A O 1
ATOM 1279 N N . LEU A 1 166 ? 12.359 -10.539 -13.312 1 96.06 166 LEU A N 1
ATOM 1280 C CA . LEU A 1 166 ? 13.234 -10.891 -14.422 1 96.06 166 LEU A CA 1
ATOM 1281 C C . LEU A 1 166 ? 14.547 -11.492 -13.922 1 96.06 166 LEU A C 1
ATOM 1283 O O . LEU A 1 166 ? 15.133 -12.344 -14.586 1 96.06 166 LEU A O 1
ATOM 1287 N N . LEU A 1 167 ? 14.914 -11.195 -12.828 1 95.12 167 LEU A N 1
ATOM 1288 C CA . LEU A 1 167 ? 16.25 -11.508 -12.32 1 95.12 167 LEU A CA 1
ATOM 1289 C C . LEU A 1 167 ? 16.406 -13 -12.094 1 95.12 167 LEU A C 1
ATOM 1291 O O . LEU A 1 167 ? 17.359 -13.609 -12.562 1 95.12 167 LEU A O 1
ATOM 1295 N N . PRO A 1 168 ? 15.453 -13.625 -11.477 1 93.06 168 PRO A N 1
ATOM 1296 C CA . PRO A 1 168 ? 15.594 -15.07 -11.25 1 93.06 168 PRO A CA 1
ATOM 1297 C C . PRO A 1 168 ? 15.492 -15.875 -12.547 1 93.06 168 PRO A C 1
ATOM 1299 O O . PRO A 1 168 ? 15.852 -17.062 -12.57 1 93.06 168 PRO A O 1
ATOM 1302 N N . ILE A 1 169 ? 15.023 -15.258 -13.617 1 94.19 169 ILE A N 1
ATOM 1303 C CA . ILE A 1 169 ? 14.82 -15.969 -14.875 1 94.19 169 ILE A CA 1
ATOM 1304 C C . ILE A 1 169 ? 16.125 -15.977 -15.68 1 94.19 169 ILE A C 1
ATOM 1306 O O . ILE A 1 169 ? 16.391 -16.922 -16.438 1 94.19 169 ILE A O 1
ATOM 1310 N N . LEU A 1 170 ? 16.953 -15.102 -15.508 1 95.75 170 LEU A N 1
ATOM 1311 C CA . LEU A 1 170 ? 18.141 -14.844 -16.312 1 95.75 170 LEU A CA 1
ATOM 1312 C C . LEU A 1 170 ? 19.062 -16.047 -16.328 1 95.75 170 LEU A C 1
ATOM 1314 O O . LEU A 1 170 ? 19.578 -16.438 -17.391 1 95.75 170 LEU A O 1
ATOM 1318 N N . PRO A 1 171 ? 19.25 -16.688 -15.242 1 94.44 171 PRO A N 1
ATOM 1319 C CA . PRO A 1 171 ? 20.203 -17.797 -15.234 1 94.44 171 PRO A CA 1
ATOM 1320 C C . PRO A 1 171 ? 19.75 -18.969 -16.109 1 94.44 171 PRO A C 1
ATOM 1322 O O . PRO A 1 171 ? 20.594 -19.734 -16.578 1 94.44 171 PRO A O 1
ATOM 1325 N N . PHE A 1 172 ? 18.547 -19.062 -16.375 1 92.69 172 PHE A N 1
ATOM 1326 C CA . PHE A 1 172 ? 18.031 -20.203 -17.125 1 92.69 172 PHE A CA 1
ATOM 1327 C C . PHE A 1 172 ? 18.312 -20.031 -18.625 1 92.69 172 PHE A C 1
ATOM 1329 O O . PHE A 1 172 ? 18.172 -20.984 -19.391 1 92.69 172 PHE A O 1
ATOM 1336 N N . PHE A 1 173 ? 18.719 -18.891 -19 1 93.44 173 PHE A N 1
ATOM 1337 C CA . PHE A 1 173 ? 19.125 -18.672 -20.375 1 93.44 173 PHE A CA 1
ATOM 1338 C C . PHE A 1 173 ? 20.531 -19.219 -20.625 1 93.44 173 PHE A C 1
ATOM 1340 O O . PHE A 1 173 ? 20.922 -19.453 -21.766 1 93.44 173 PHE A O 1
ATOM 1347 N N . VAL A 1 174 ? 21.266 -19.422 -19.594 1 93.5 174 VAL A N 1
ATOM 1348 C CA . VAL A 1 174 ? 22.688 -19.781 -19.719 1 93.5 174 VAL A CA 1
ATOM 1349 C C . VAL A 1 174 ? 22.906 -21.172 -19.141 1 93.5 174 VAL A C 1
ATOM 1351 O O . VAL A 1 174 ? 23.672 -21.969 -19.688 1 93.5 174 VAL A O 1
ATOM 1354 N N . PHE A 1 175 ? 22.219 -21.422 -18 1 91.56 175 PHE A N 1
ATOM 1355 C CA . PHE A 1 175 ? 22.391 -22.688 -17.297 1 91.56 175 PHE A CA 1
ATOM 1356 C C . PHE A 1 175 ? 21.125 -23.531 -17.375 1 91.56 175 PHE A C 1
ATOM 1358 O O . PHE A 1 175 ? 20.125 -23.094 -17.969 1 91.56 175 PHE A O 1
ATOM 1365 N N . SER A 1 176 ? 21.312 -24.828 -16.969 1 86.5 176 SER A N 1
ATOM 1366 C CA . SER A 1 176 ? 20.156 -25.719 -16.938 1 86.5 176 SER A CA 1
ATOM 1367 C C . SER A 1 176 ? 20.109 -26.516 -15.648 1 86.5 176 SER A C 1
ATOM 1369 O O . SER A 1 176 ? 21.094 -26.562 -14.906 1 86.5 176 SER A O 1
ATOM 1371 N N . GLY A 1 177 ? 18.875 -26.938 -15.336 1 82.81 177 GLY A N 1
ATOM 1372 C CA . GLY A 1 177 ? 18.734 -27.844 -14.195 1 82.81 177 GLY A CA 1
ATOM 1373 C C . GLY A 1 177 ? 18.953 -27.156 -12.859 1 82.81 177 GLY A C 1
ATOM 1374 O O . GLY A 1 177 ? 18.562 -26 -12.68 1 82.81 177 GLY A O 1
ATOM 1375 N N . LEU A 1 178 ? 19.562 -27.844 -11.969 1 84.31 178 LEU A N 1
ATOM 1376 C CA . LEU A 1 178 ? 19.734 -27.391 -10.594 1 84.31 178 LEU A CA 1
ATOM 1377 C C . LEU A 1 178 ? 20.75 -26.25 -10.523 1 84.31 178 LEU A C 1
ATOM 1379 O O . LEU A 1 178 ? 20.625 -25.344 -9.688 1 84.31 178 LEU A O 1
ATOM 1383 N N . ASP A 1 179 ? 21.656 -26.328 -11.461 1 89.31 179 ASP A N 1
ATOM 1384 C CA . ASP A 1 179 ? 22.656 -25.25 -11.492 1 89.31 179 ASP A CA 1
ATOM 1385 C C . ASP A 1 179 ? 21.984 -23.906 -11.758 1 89.31 179 ASP A C 1
ATOM 1387 O O . ASP A 1 179 ? 22.328 -22.906 -11.125 1 89.31 179 ASP A O 1
ATOM 1391 N N . ALA A 1 180 ? 21.047 -23.906 -12.695 1 90.94 180 ALA A N 1
ATOM 1392 C CA . ALA A 1 180 ? 20.328 -22.672 -13.016 1 90.94 180 ALA A CA 1
ATOM 1393 C C . ALA A 1 180 ? 19.516 -22.188 -11.82 1 90.94 180 ALA A C 1
ATOM 1395 O O . ALA A 1 180 ? 19.469 -20.984 -11.547 1 90.94 180 ALA A O 1
ATOM 1396 N N . LEU A 1 181 ? 18.984 -23.094 -11.094 1 87.5 181 LEU A N 1
ATOM 1397 C CA . LEU A 1 181 ? 18.156 -22.75 -9.945 1 87.5 181 LEU A CA 1
ATOM 1398 C C . LEU A 1 181 ? 19.016 -22.156 -8.828 1 87.5 181 LEU A C 1
ATOM 1400 O O . LEU A 1 181 ? 18.625 -21.156 -8.211 1 87.5 181 LEU A O 1
ATOM 1404 N N . PHE A 1 182 ? 20.172 -22.766 -8.555 1 89.56 182 PHE A N 1
ATOM 1405 C CA . PHE A 1 182 ? 21.047 -22.266 -7.504 1 89.56 182 PHE A CA 1
ATOM 1406 C C . PHE A 1 182 ? 21.547 -20.859 -7.84 1 89.56 182 PHE A C 1
ATOM 1408 O O . PHE A 1 182 ? 21.609 -20 -6.961 1 89.56 182 PHE A O 1
ATOM 1415 N N . VAL A 1 183 ? 21.828 -20.656 -9.07 1 93.19 183 VAL A N 1
ATOM 1416 C CA . VAL A 1 183 ? 22.266 -19.328 -9.492 1 93.19 183 VAL A CA 1
ATOM 1417 C C . VAL A 1 183 ? 21.125 -18.344 -9.367 1 93.19 183 VAL A C 1
ATOM 1419 O O . VAL A 1 183 ? 21.312 -17.188 -8.961 1 93.19 183 VAL A O 1
ATOM 1422 N N . ALA A 1 184 ? 19.906 -18.781 -9.742 1 91.75 184 ALA A N 1
ATOM 1423 C CA . ALA A 1 184 ? 18.719 -17.922 -9.617 1 91.75 184 ALA A CA 1
ATOM 1424 C C . ALA A 1 184 ? 18.5 -17.5 -8.172 1 91.75 184 ALA A C 1
ATOM 1426 O O . ALA A 1 184 ? 18.203 -16.328 -7.906 1 91.75 184 ALA A O 1
ATOM 1427 N N . ILE A 1 185 ? 18.703 -18.422 -7.262 1 89.88 185 ILE A N 1
ATOM 1428 C CA . ILE A 1 185 ? 18.562 -18.125 -5.84 1 89.88 185 ILE A CA 1
ATOM 1429 C C . ILE A 1 185 ? 19.625 -17.125 -5.402 1 89.88 185 ILE A C 1
ATOM 1431 O O . ILE A 1 185 ? 19.312 -16.156 -4.707 1 89.88 185 ILE A O 1
ATOM 1435 N N . GLY A 1 186 ? 20.797 -17.344 -5.836 1 92.5 186 GLY A N 1
ATOM 1436 C CA . GLY A 1 186 ? 21.891 -16.438 -5.508 1 92.5 186 GLY A CA 1
ATOM 1437 C C . GLY A 1 186 ? 21.656 -15.023 -5.996 1 92.5 186 GLY A C 1
ATOM 1438 O O . GLY A 1 186 ? 21.859 -14.07 -5.246 1 92.5 186 GLY A O 1
ATOM 1439 N N . ILE A 1 187 ? 21.219 -14.906 -7.223 1 93.94 187 ILE A N 1
ATOM 1440 C CA . ILE A 1 187 ? 20.953 -13.594 -7.812 1 93.94 187 ILE A CA 1
ATOM 1441 C C . ILE A 1 187 ? 19.812 -12.914 -7.062 1 93.94 187 ILE A C 1
ATOM 1443 O O . ILE A 1 187 ? 19.875 -11.719 -6.785 1 93.94 187 ILE A O 1
ATOM 1447 N N . SER A 1 188 ? 18.75 -13.656 -6.734 1 92.62 188 SER A N 1
ATOM 1448 C CA . SER A 1 188 ? 17.594 -13.109 -6.035 1 92.62 188 SER A CA 1
ATOM 1449 C C . SER A 1 188 ? 17.969 -12.594 -4.652 1 92.62 188 SER A C 1
ATOM 1451 O O . SER A 1 188 ? 17.594 -11.484 -4.27 1 92.62 188 SER A O 1
ATOM 1453 N N . ILE A 1 189 ? 18.797 -13.367 -3.955 1 92.19 189 ILE A N 1
ATOM 1454 C CA . ILE A 1 189 ? 19.219 -12.984 -2.609 1 92.19 189 ILE A CA 1
ATOM 1455 C C . ILE A 1 189 ? 20.125 -11.766 -2.678 1 92.19 189 ILE A C 1
ATOM 1457 O O . ILE A 1 189 ? 19.953 -10.812 -1.91 1 92.19 189 ILE A O 1
ATOM 1461 N N . SER A 1 190 ? 21.047 -11.758 -3.596 1 94.5 190 SER A N 1
ATOM 1462 C CA . SER A 1 190 ? 22 -10.656 -3.727 1 94.5 190 SER A CA 1
ATOM 1463 C C . SER A 1 190 ? 21.297 -9.367 -4.129 1 94.5 190 SER A C 1
ATOM 1465 O O . SER A 1 190 ? 21.594 -8.297 -3.584 1 94.5 190 SER A O 1
ATOM 1467 N N . THR A 1 191 ? 20.438 -9.438 -5.051 1 93.88 191 THR A N 1
ATOM 1468 C CA . THR A 1 191 ? 19.734 -8.242 -5.512 1 93.88 191 THR A CA 1
ATOM 1469 C C . THR A 1 191 ? 18.812 -7.703 -4.43 1 93.88 191 THR A C 1
ATOM 1471 O O . THR A 1 191 ? 18.703 -6.488 -4.25 1 93.88 191 THR A O 1
ATOM 1474 N N . SER A 1 192 ? 18.109 -8.609 -3.766 1 93.25 192 SER A N 1
ATOM 1475 C CA . SER A 1 192 ? 17.297 -8.18 -2.643 1 93.25 192 SER A CA 1
ATOM 1476 C C . SER A 1 192 ? 18.141 -7.488 -1.573 1 93.25 192 SER A C 1
ATOM 1478 O O . SER A 1 192 ? 17.703 -6.492 -0.982 1 93.25 192 SER A O 1
ATOM 1480 N N . PHE A 1 193 ? 19.297 -8.023 -1.332 1 94.25 193 PHE A N 1
ATOM 1481 C CA . PHE A 1 193 ? 20.219 -7.41 -0.38 1 94.25 193 PHE A CA 1
ATOM 1482 C C . PHE A 1 193 ? 20.578 -5.992 -0.808 1 94.25 193 PHE A C 1
ATOM 1484 O O . PHE A 1 193 ? 20.578 -5.07 0.01 1 94.25 193 PHE A O 1
ATOM 1491 N N . VAL A 1 194 ? 20.844 -5.82 -2.039 1 94 194 VAL A N 1
ATOM 1492 C CA . VAL A 1 194 ? 21.25 -4.523 -2.568 1 94 194 VAL A CA 1
ATOM 1493 C C . VAL A 1 194 ? 20.094 -3.533 -2.443 1 94 194 VAL A C 1
ATOM 1495 O O . VAL A 1 194 ? 20.281 -2.387 -2.029 1 94 194 VAL A O 1
ATOM 1498 N N . VAL A 1 195 ? 18.906 -3.953 -2.766 1 92 195 VAL A N 1
ATOM 1499 C CA . VAL A 1 195 ? 17.734 -3.092 -2.641 1 92 195 VAL A CA 1
ATOM 1500 C C . VAL A 1 195 ? 17.531 -2.715 -1.176 1 92 195 VAL A C 1
ATOM 1502 O O . VAL A 1 195 ? 17.203 -1.566 -0.864 1 92 195 VAL A O 1
ATOM 1505 N N . GLY A 1 196 ? 17.688 -3.688 -0.318 1 92.25 196 GLY A N 1
ATOM 1506 C CA . GLY A 1 196 ? 17.594 -3.404 1.105 1 92.25 196 GLY A CA 1
ATOM 1507 C C . GLY A 1 196 ? 18.609 -2.375 1.575 1 92.25 196 GLY A C 1
ATOM 1508 O O . GLY A 1 196 ? 18.281 -1.501 2.381 1 92.25 196 GLY A O 1
ATOM 1509 N N . VAL A 1 197 ? 19.781 -2.443 1.039 1 93 197 VAL A N 1
ATOM 1510 C CA . VAL A 1 197 ? 20.844 -1.502 1.387 1 93 197 VAL A CA 1
ATOM 1511 C C . VAL A 1 197 ? 20.484 -0.106 0.888 1 93 197 VAL A C 1
ATOM 1513 O O . VAL A 1 197 ? 20.641 0.88 1.612 1 93 197 VAL A O 1
ATOM 1516 N N . ILE A 1 198 ? 19.969 -0.026 -0.28 1 91.25 198 ILE A N 1
ATOM 1517 C CA . ILE A 1 198 ? 19.625 1.255 -0.888 1 91.25 198 ILE A CA 1
ATOM 1518 C C . ILE A 1 198 ? 18.5 1.916 -0.096 1 91.25 198 ILE A C 1
ATOM 1520 O O . ILE A 1 198 ? 18.562 3.107 0.218 1 91.25 198 ILE A O 1
ATOM 1524 N N . LYS A 1 199 ? 17.5 1.155 0.248 1 89.25 199 LYS A N 1
ATOM 1525 C CA . LYS A 1 199 ? 16.375 1.723 0.993 1 89.25 199 LYS A CA 1
ATOM 1526 C C . LYS A 1 199 ? 16.828 2.189 2.377 1 89.25 199 LYS A C 1
ATOM 1528 O O . LYS A 1 199 ? 16.344 3.209 2.877 1 89.25 199 LYS A O 1
ATOM 1533 N N . SER A 1 200 ? 17.688 1.399 2.963 1 90.94 200 SER A N 1
ATOM 1534 C CA . SER A 1 200 ? 18.188 1.772 4.281 1 90.94 200 SER A CA 1
ATOM 1535 C C . SER A 1 200 ? 19.031 3.045 4.215 1 90.94 200 SER A C 1
ATOM 1537 O O . SER A 1 200 ? 19 3.857 5.141 1 90.94 200 SER A O 1
ATOM 1539 N N . LYS A 1 201 ? 19.719 3.23 3.154 1 90.19 201 LYS A N 1
ATOM 1540 C CA . LYS A 1 201 ? 20.484 4.461 2.957 1 90.19 201 LYS A CA 1
ATOM 1541 C C . LYS A 1 201 ? 19.562 5.664 2.82 1 90.19 201 LYS A C 1
ATOM 1543 O O . LYS A 1 201 ? 19.812 6.727 3.391 1 90.19 201 LYS A O 1
ATOM 1548 N N . MET A 1 202 ? 18.531 5.469 2.123 1 86.94 202 MET A N 1
ATOM 1549 C CA . MET A 1 202 ? 17.578 6.543 1.904 1 86.94 202 MET A CA 1
ATOM 1550 C C . MET A 1 202 ? 16.859 6.906 3.201 1 86.94 202 MET A C 1
ATOM 1552 O O . MET A 1 202 ? 16.453 8.055 3.393 1 86.94 202 MET A O 1
ATOM 1556 N N . SER A 1 203 ? 16.688 5.988 4.051 1 87.81 203 SER A N 1
ATOM 1557 C CA . SER A 1 203 ? 15.969 6.207 5.301 1 87.81 203 SER A CA 1
ATOM 1558 C C . SER A 1 203 ? 16.922 6.445 6.461 1 87.81 203 SER A C 1
ATOM 1560 O O . SER A 1 203 ? 16.5 6.59 7.609 1 87.81 203 SER A O 1
ATOM 1562 N N . ASN A 1 204 ? 18.219 6.453 6.133 1 88.88 204 ASN A N 1
ATOM 1563 C CA . ASN A 1 204 ? 19.266 6.688 7.129 1 88.88 204 ASN A CA 1
ATOM 1564 C C . ASN A 1 204 ? 19.203 5.664 8.258 1 88.88 204 ASN A C 1
ATOM 1566 O O . ASN A 1 204 ? 19.203 6.031 9.438 1 88.88 204 ASN A O 1
ATOM 1570 N N . THR A 1 205 ? 19 4.449 7.902 1 89.94 205 THR A N 1
ATOM 1571 C CA . THR A 1 205 ? 19.031 3.336 8.844 1 89.94 205 THR A CA 1
ATOM 1572 C C . THR A 1 205 ? 20.203 2.404 8.547 1 89.94 205 THR A C 1
ATOM 1574 O O . THR A 1 205 ? 20.984 2.658 7.625 1 89.94 205 THR A O 1
ATOM 1577 N N . ASN A 1 206 ? 20.391 1.407 9.297 1 93.12 206 ASN A N 1
ATOM 1578 C CA . ASN A 1 206 ? 21.516 0.484 9.141 1 93.12 206 ASN A CA 1
ATOM 1579 C C . ASN A 1 206 ? 21.422 -0.292 7.828 1 93.12 206 ASN A C 1
ATOM 1581 O O . ASN A 1 206 ? 20.484 -1.07 7.629 1 93.12 206 ASN A O 1
ATOM 1585 N N . LYS A 1 207 ? 22.453 -0.141 7.023 1 93.69 207 LYS A N 1
ATOM 1586 C CA . LYS A 1 207 ? 22.469 -0.699 5.672 1 93.69 207 LYS A CA 1
ATOM 1587 C C . LYS A 1 207 ? 22.516 -2.223 5.707 1 93.69 207 LYS A C 1
ATOM 1589 O O . LYS A 1 207 ? 21.828 -2.893 4.93 1 93.69 207 LYS A O 1
ATOM 1594 N N . LEU A 1 208 ? 23.281 -2.736 6.574 1 93.62 208 LEU A N 1
ATOM 1595 C CA . LEU A 1 208 ? 23.453 -4.184 6.652 1 93.62 208 LEU A CA 1
ATOM 1596 C C . LEU A 1 208 ? 22.156 -4.855 7.117 1 93.62 208 LEU A C 1
ATOM 1598 O O . LEU A 1 208 ? 21.766 -5.887 6.57 1 93.62 208 LEU A O 1
ATOM 1602 N N . ILE A 1 209 ? 21.516 -4.324 8.062 1 92 209 ILE A N 1
ATOM 1603 C CA . ILE A 1 209 ? 20.281 -4.891 8.602 1 92 209 ILE A CA 1
ATOM 1604 C C . ILE A 1 209 ? 19.188 -4.82 7.539 1 92 209 ILE A C 1
ATOM 1606 O O . ILE A 1 209 ? 18.438 -5.789 7.336 1 92 209 ILE A O 1
ATOM 1610 N N . GLY A 1 210 ? 19.125 -3.66 6.863 1 92.12 210 GLY A N 1
ATOM 1611 C CA . GLY A 1 210 ? 18.141 -3.521 5.797 1 92.12 210 GLY A CA 1
ATOM 1612 C C . GLY A 1 210 ? 18.344 -4.52 4.672 1 92.12 210 GLY A C 1
ATOM 1613 O O . GLY A 1 210 ? 17.375 -5.094 4.168 1 92.12 210 GLY A O 1
ATOM 1614 N N . GLY A 1 211 ? 19.594 -4.672 4.363 1 92.88 211 GLY A N 1
ATOM 1615 C CA . GLY A 1 211 ? 19.906 -5.637 3.32 1 92.88 211 GLY A CA 1
ATOM 1616 C C . GLY A 1 211 ? 19.562 -7.066 3.705 1 92.88 211 GLY A C 1
ATOM 1617 O O . GLY A 1 211 ? 18.953 -7.793 2.92 1 92.88 211 GLY A O 1
ATOM 1618 N N . LEU A 1 212 ? 19.875 -7.449 4.91 1 92 212 LEU A N 1
ATOM 1619 C CA . LEU A 1 212 ? 19.625 -8.805 5.391 1 92 212 LEU A CA 1
ATOM 1620 C C . LEU A 1 212 ? 18.141 -9.062 5.535 1 92 212 LEU A C 1
ATOM 1622 O O . LEU A 1 212 ? 17.672 -10.172 5.277 1 92 212 LEU A O 1
ATOM 1626 N N . GLU A 1 213 ? 17.453 -8.07 5.902 1 91.12 213 GLU A N 1
ATOM 1627 C CA . GLU A 1 213 ? 16.016 -8.203 6.055 1 91.12 213 GLU A CA 1
ATOM 1628 C C . GLU A 1 213 ? 15.336 -8.438 4.707 1 91.12 213 GLU A C 1
ATOM 1630 O O . GLU A 1 213 ? 14.477 -9.312 4.582 1 91.12 213 GLU A O 1
ATOM 1635 N N . MET A 1 214 ? 15.742 -7.641 3.752 1 89.69 214 MET A N 1
ATOM 1636 C CA . MET A 1 214 ? 15.164 -7.773 2.42 1 89.69 214 MET A CA 1
ATOM 1637 C C . MET A 1 214 ? 15.539 -9.117 1.797 1 89.69 214 MET A C 1
ATOM 1639 O O . MET A 1 214 ? 14.688 -9.781 1.196 1 89.69 214 MET A O 1
ATOM 1643 N N . ALA A 1 215 ? 16.719 -9.484 1.965 1 89.69 215 ALA A N 1
ATOM 1644 C CA . ALA A 1 215 ? 17.188 -10.75 1.415 1 89.69 215 ALA A CA 1
ATOM 1645 C C . ALA A 1 215 ? 16.562 -11.938 2.148 1 89.69 215 ALA A C 1
ATOM 1647 O O . ALA A 1 215 ? 16.125 -12.898 1.521 1 89.69 215 ALA A O 1
ATOM 1648 N N . GLY A 1 216 ? 16.531 -11.875 3.424 1 85.5 216 GLY A N 1
ATOM 1649 C CA . GLY A 1 216 ? 16.031 -12.961 4.246 1 85.5 216 GLY A CA 1
ATOM 1650 C C . GLY A 1 216 ? 14.508 -13.07 4.234 1 85.5 216 GLY A C 1
ATOM 1651 O O . GLY A 1 216 ? 13.961 -14.094 3.828 1 85.5 216 GLY A O 1
ATOM 1652 N N . LEU A 1 217 ? 13.875 -12.008 4.547 1 79.31 217 LEU A N 1
ATOM 1653 C CA . LEU A 1 217 ? 12.422 -12.023 4.637 1 79.31 217 LEU A CA 1
ATOM 1654 C C . LEU A 1 217 ? 11.789 -11.906 3.254 1 79.31 217 LEU A C 1
ATOM 1656 O O . LEU A 1 217 ? 10.836 -12.625 2.938 1 79.31 217 LEU A O 1
ATOM 1660 N N . GLY A 1 218 ? 12.344 -11.102 2.488 1 72.75 218 GLY A N 1
ATOM 1661 C CA . GLY A 1 218 ? 11.758 -10.852 1.182 1 72.75 218 GLY A CA 1
ATOM 1662 C C . GLY A 1 218 ? 11.883 -12.031 0.235 1 72.75 218 GLY A C 1
ATOM 1663 O O . GLY A 1 218 ? 10.906 -12.414 -0.418 1 72.75 218 GLY A O 1
ATOM 1664 N N . THR A 1 219 ? 12.984 -12.609 0.174 1 77.44 219 THR A N 1
ATOM 1665 C CA . THR A 1 219 ? 13.227 -13.695 -0.769 1 77.44 219 THR A CA 1
ATOM 1666 C C . THR A 1 219 ? 13.164 -15.047 -0.064 1 77.44 219 THR A C 1
ATOM 1668 O O . THR A 1 219 ? 12.703 -16.031 -0.642 1 77.44 219 THR A O 1
ATOM 1671 N N . GLY A 1 220 ? 13.453 -15.062 1.161 1 73.5 220 GLY A N 1
ATOM 1672 C CA . GLY A 1 220 ? 13.547 -16.312 1.902 1 73.5 220 GLY A CA 1
ATOM 1673 C C . GLY A 1 220 ? 12.195 -16.953 2.16 1 73.5 220 GLY A C 1
ATOM 1674 O O . GLY A 1 220 ? 12.055 -18.172 2.029 1 73.5 220 GLY A O 1
ATOM 1675 N N . VAL A 1 221 ? 11.281 -16.188 2.504 1 64.75 221 VAL A N 1
ATOM 1676 C CA . VAL A 1 221 ? 9.969 -16.734 2.832 1 64.75 221 VAL A CA 1
ATOM 1677 C C . VAL A 1 221 ? 9.359 -17.391 1.596 1 64.75 221 VAL A C 1
ATOM 1679 O O . VAL A 1 221 ? 8.695 -18.438 1.7 1 64.75 221 VAL A O 1
ATOM 1682 N N . ALA A 1 222 ? 9.641 -16.797 0.448 1 60.66 222 ALA A N 1
ATOM 1683 C CA . ALA A 1 222 ? 9.133 -17.359 -0.796 1 60.66 222 ALA A CA 1
ATOM 1684 C C . ALA A 1 222 ? 9.719 -18.75 -1.045 1 60.66 222 ALA A C 1
ATOM 1686 O O . ALA A 1 222 ? 9.016 -19.656 -1.496 1 60.66 222 ALA A O 1
ATOM 1687 N N . LEU A 1 223 ? 10.977 -18.812 -0.642 1 63.81 223 LEU A N 1
ATOM 1688 C CA . LEU A 1 223 ? 11.672 -20.078 -0.877 1 63.81 223 LEU A CA 1
ATOM 1689 C C . LEU A 1 223 ? 11.141 -21.172 0.032 1 63.81 223 LEU A C 1
ATOM 1691 O O . LEU A 1 223 ? 11.055 -22.328 -0.374 1 63.81 223 LEU A O 1
ATOM 1695 N N . ILE A 1 224 ? 10.781 -20.719 1.178 1 59.88 224 ILE A N 1
ATOM 1696 C CA . ILE A 1 224 ? 10.258 -21.719 2.105 1 59.88 224 ILE A CA 1
ATOM 1697 C C . ILE A 1 224 ? 8.875 -22.172 1.644 1 59.88 224 ILE A C 1
ATOM 1699 O O . ILE A 1 224 ? 8.523 -23.344 1.777 1 59.88 224 ILE A O 1
ATOM 1703 N N . GLY A 1 225 ? 8.117 -21.266 1.229 1 52.97 225 GLY A N 1
ATOM 1704 C CA . GLY A 1 225 ? 6.781 -21.609 0.768 1 52.97 225 GLY A CA 1
ATOM 1705 C C . GLY A 1 225 ? 6.789 -22.453 -0.497 1 52.97 225 GLY A C 1
ATOM 1706 O O . GLY A 1 225 ? 5.992 -23.391 -0.638 1 52.97 225 GLY A O 1
ATOM 1707 N N . TYR A 1 226 ? 7.492 -21.984 -1.573 1 50.53 226 TYR A N 1
ATOM 1708 C CA . TYR A 1 226 ? 7.406 -22.656 -2.859 1 50.53 226 TYR A CA 1
ATOM 1709 C C . TYR A 1 226 ? 8.125 -24 -2.812 1 50.53 226 TYR A C 1
ATOM 1711 O O . TYR A 1 226 ? 7.992 -24.812 -3.729 1 50.53 226 TYR A O 1
ATOM 1719 N N . GLY A 1 227 ? 8.969 -24.266 -1.779 1 47.91 227 GLY A N 1
ATOM 1720 C CA . GLY A 1 227 ? 9.18 -25.703 -1.706 1 47.91 227 GLY A CA 1
ATOM 1721 C C . GLY A 1 227 ? 7.887 -26.5 -1.825 1 47.91 227 GLY A C 1
ATOM 1722 O O . GLY A 1 227 ? 7.734 -27.531 -1.188 1 47.91 227 GLY A O 1
ATOM 1723 N N . ILE A 1 228 ? 6.965 -25.906 -2.342 1 45.97 228 ILE A N 1
ATOM 1724 C CA . ILE A 1 228 ? 5.66 -26.5 -2.615 1 45.97 228 ILE A CA 1
ATOM 1725 C C . ILE A 1 228 ? 5.832 -27.75 -3.467 1 45.97 228 ILE A C 1
ATOM 1727 O O . ILE A 1 228 ? 5.148 -28.766 -3.248 1 45.97 228 ILE A O 1
ATOM 1731 N N . GLY A 1 229 ? 6.629 -27.641 -4.508 1 47.31 229 GLY A N 1
ATOM 1732 C CA . GLY A 1 229 ? 6.844 -28.906 -5.176 1 47.31 229 GLY A CA 1
ATOM 1733 C C . GLY A 1 229 ? 7.23 -30.031 -4.227 1 47.31 229 GLY A C 1
ATOM 1734 O O . GLY A 1 229 ? 6.691 -31.141 -4.305 1 47.31 229 GLY A O 1
ATOM 1735 N N . SER A 1 230 ? 8.148 -29.672 -3.408 1 45.88 230 SER A N 1
ATOM 1736 C CA . SER A 1 230 ? 8.555 -30.703 -2.463 1 45.88 230 SER A CA 1
ATOM 1737 C C . SER A 1 230 ? 7.449 -30.984 -1.449 1 45.88 230 SER A C 1
ATOM 1739 O O . SER A 1 230 ? 7.266 -32.125 -1.032 1 45.88 230 SER A O 1
ATOM 1741 N N . GLU A 1 231 ? 6.738 -29.922 -1.171 1 44.62 231 GLU A N 1
ATOM 1742 C CA . GLU A 1 231 ? 5.621 -30.188 -0.271 1 44.62 231 GLU A CA 1
ATOM 1743 C C . GLU A 1 231 ? 4.543 -31.016 -0.954 1 44.62 231 GLU A C 1
ATOM 1745 O O . GLU A 1 231 ? 3.963 -31.922 -0.338 1 44.62 231 GLU A O 1
ATOM 1750 N N . LEU A 1 232 ? 4.324 -30.641 -2.139 1 48.19 232 LEU A N 1
ATOM 1751 C CA . LEU A 1 232 ? 3.367 -31.453 -2.877 1 48.19 232 LEU A CA 1
ATOM 1752 C C . LEU A 1 232 ? 3.941 -32.844 -3.176 1 48.19 232 LEU A C 1
ATOM 1754 O O . LEU A 1 232 ? 3.205 -33.812 -3.219 1 48.19 232 LEU A O 1
ATOM 1758 N N . SER A 1 233 ? 5.188 -32.938 -3.527 1 49.12 233 SER A N 1
ATOM 1759 C CA . SER A 1 233 ? 5.82 -34.25 -3.73 1 49.12 233 SER A CA 1
ATOM 1760 C C . SER A 1 233 ? 5.773 -35.094 -2.459 1 49.12 233 SER A C 1
ATOM 1762 O O . SER A 1 233 ? 5.469 -36.281 -2.512 1 49.12 233 SER A O 1
ATOM 1764 N N . ASN A 1 234 ? 6.137 -34.438 -1.448 1 44.41 234 ASN A N 1
ATOM 1765 C CA . ASN A 1 234 ? 6.086 -35.219 -0.208 1 44.41 234 ASN A CA 1
ATOM 1766 C C . ASN A 1 234 ? 4.672 -35.688 0.095 1 44.41 234 ASN A C 1
ATOM 1768 O O . ASN A 1 234 ? 4.488 -36.75 0.704 1 44.41 234 ASN A O 1
ATOM 1772 N N . LEU A 1 235 ? 3.795 -34.844 -0.348 1 41.66 235 LEU A N 1
ATOM 1773 C CA . LEU A 1 235 ? 2.424 -35.281 -0.127 1 41.66 235 LEU A CA 1
ATOM 1774 C C . LEU A 1 235 ? 1.984 -36.25 -1.219 1 41.66 235 LEU A C 1
ATOM 1776 O O . LEU A 1 235 ? 0.857 -36.75 -1.194 1 41.66 235 LEU A O 1
ATOM 1780 N N . GLY A 1 236 ? 2.869 -36.719 -2.061 1 42.22 236 GLY A N 1
ATOM 1781 C CA . GLY A 1 236 ? 2.621 -37.781 -3.014 1 42.22 236 GLY A CA 1
ATOM 1782 C C . GLY A 1 236 ? 1.8 -37.344 -4.207 1 42.22 236 GLY A C 1
ATOM 1783 O O . GLY A 1 236 ? 1.226 -38.188 -4.914 1 42.22 236 GLY A O 1
ATOM 1784 N N . ILE A 1 237 ? 1.509 -36.188 -4.297 1 41.88 237 ILE A N 1
ATOM 1785 C CA . ILE A 1 237 ? 0.586 -35.781 -5.355 1 41.88 237 ILE A CA 1
ATOM 1786 C C . ILE A 1 237 ? 1.339 -35.656 -6.676 1 41.88 237 ILE A C 1
ATOM 1788 O O . ILE A 1 237 ? 0.828 -36.062 -7.727 1 41.88 237 ILE A O 1
ATOM 1792 N N . ILE A 1 238 ? 2.541 -34.969 -6.73 1 37.88 238 ILE A N 1
ATOM 1793 C CA . ILE A 1 238 ? 3.355 -35.062 -7.938 1 37.88 238 ILE A CA 1
ATOM 1794 C C . ILE A 1 238 ? 4.531 -36 -7.711 1 37.88 238 ILE A C 1
ATOM 1796 O O . ILE A 1 238 ? 5.23 -35.906 -6.699 1 37.88 238 ILE A O 1
ATOM 1800 N N . ASN A 1 239 ? 4.441 -37.188 -8.094 1 37.88 239 ASN A N 1
ATOM 1801 C CA . ASN A 1 239 ? 5.539 -38.125 -8.172 1 37.88 239 ASN A CA 1
ATOM 1802 C C . ASN A 1 239 ? 6.609 -37.688 -9.164 1 37.88 239 ASN A C 1
ATOM 1804 O O . ASN A 1 239 ? 6.316 -37.469 -10.336 1 37.88 239 ASN A O 1
ATOM 1808 N N . PHE A 1 240 ? 7.473 -36.906 -8.547 1 33.59 240 PHE A N 1
ATOM 1809 C CA . PHE A 1 240 ? 8.586 -36.812 -9.484 1 33.59 240 PHE A CA 1
ATOM 1810 C C . PHE A 1 240 ? 9.297 -38.125 -9.656 1 33.59 240 PHE A C 1
ATOM 1812 O O . PHE A 1 240 ? 9.375 -38.938 -8.711 1 33.59 240 PHE A O 1
ATOM 1819 N N . MET B 1 1 ? -3.193 17.984 40.656 1 23.66 1 MET B N 1
ATOM 1820 C CA . MET B 1 1 ? -3.689 16.75 40.031 1 23.66 1 MET B CA 1
ATOM 1821 C C . MET B 1 1 ? -3.906 16.953 38.531 1 23.66 1 MET B C 1
ATOM 1823 O O . MET B 1 1 ? -4.859 17.625 38.125 1 23.66 1 MET B O 1
ATOM 1827 N N . LYS B 1 2 ? -2.852 17.109 37.75 1 28.81 2 LYS B N 1
ATOM 1828 C CA . LYS B 1 2 ? -2.664 17.656 36.406 1 28.81 2 LYS B CA 1
ATOM 1829 C C . LYS B 1 2 ? -3.439 16.844 35.375 1 28.81 2 LYS B C 1
ATOM 1831 O O . LYS B 1 2 ? -3.213 15.641 35.219 1 28.81 2 LYS B O 1
ATOM 1836 N N . GLU B 1 3 ? -4.781 17.125 35.219 1 27.33 3 GLU B N 1
ATOM 1837 C CA . GLU B 1 3 ? -5.711 16.406 34.375 1 27.33 3 GLU B CA 1
ATOM 1838 C C . GLU B 1 3 ? -5.082 16.109 33 1 27.33 3 GLU B C 1
ATOM 1840 O O . GLU B 1 3 ? -4.66 17.031 32.312 1 27.33 3 GLU B O 1
ATOM 1845 N N . VAL B 1 4 ? -4.438 15.047 32.938 1 29.09 4 VAL B N 1
ATOM 1846 C CA . VAL B 1 4 ? -3.781 14.438 31.797 1 29.09 4 VAL B CA 1
ATOM 1847 C C . VAL B 1 4 ? -4.676 14.555 30.562 1 29.09 4 VAL B C 1
ATOM 1849 O O . VAL B 1 4 ? -5.789 14.031 30.547 1 29.09 4 VAL B O 1
ATOM 1852 N N . ILE B 1 5 ? -4.785 15.742 30.016 1 31.44 5 ILE B N 1
ATOM 1853 C CA . ILE B 1 5 ? -5.598 16.031 28.828 1 31.44 5 ILE B CA 1
ATOM 1854 C C . ILE B 1 5 ? -5.617 14.82 27.906 1 31.44 5 ILE B C 1
ATOM 1856 O O . ILE B 1 5 ? -4.562 14.297 27.547 1 31.44 5 ILE B O 1
ATOM 1860 N N . GLU B 1 6 ? -6.648 13.992 28.031 1 31.47 6 GLU B N 1
ATOM 1861 C CA . GLU B 1 6 ? -7.004 12.844 27.219 1 31.47 6 GLU B CA 1
ATOM 1862 C C . GLU B 1 6 ? -6.531 13.016 25.781 1 31.47 6 GLU B C 1
ATOM 1864 O O . GLU B 1 6 ? -6.73 14.078 25.188 1 31.47 6 GLU B O 1
ATOM 1869 N N . PRO B 1 7 ? -5.52 12.422 25.391 1 34.41 7 PRO B N 1
ATOM 1870 C CA . PRO B 1 7 ? -5.008 12.508 24.031 1 34.41 7 PRO B CA 1
ATOM 1871 C C . PRO B 1 7 ? -6.113 12.711 23 1 34.41 7 PRO B C 1
ATOM 1873 O O . PRO B 1 7 ? -7.23 12.219 23.172 1 34.41 7 PRO B O 1
ATOM 1876 N N . ARG B 1 8 ? -6.223 13.789 22.375 1 36 8 ARG B N 1
ATOM 1877 C CA . ARG B 1 8 ? -7.113 14.328 21.359 1 36 8 ARG B CA 1
ATOM 1878 C C . ARG B 1 8 ? -7.723 13.211 20.516 1 36 8 ARG B C 1
ATOM 1880 O O . ARG B 1 8 ? -7.086 12.188 20.281 1 36 8 ARG B O 1
ATOM 1887 N N . HIS B 1 9 ? -9 12.984 20.469 1 36.16 9 HIS B N 1
ATOM 1888 C CA . HIS B 1 9 ? -9.859 12.07 19.719 1 36.16 9 HIS B CA 1
ATOM 1889 C C . HIS B 1 9 ? -9.281 11.781 18.344 1 36.16 9 HIS B C 1
ATOM 1891 O O . HIS B 1 9 ? -9.453 12.57 17.406 1 36.16 9 HIS B O 1
ATOM 1897 N N . LEU B 1 10 ? -8.094 11.43 18.234 1 40.59 10 LEU B N 1
ATOM 1898 C CA . LEU B 1 10 ? -7.652 10.914 16.938 1 40.59 10 LEU B CA 1
ATOM 1899 C C . LEU B 1 10 ? -8.758 10.102 16.281 1 40.59 10 LEU B C 1
ATOM 1901 O O . LEU B 1 10 ? -9.211 9.102 16.844 1 40.59 10 LEU B O 1
ATOM 1905 N N . GLU B 1 11 ? -9.688 10.703 15.719 1 43.38 11 GLU B N 1
ATOM 1906 C CA . GLU B 1 11 ? -10.805 10.016 15.07 1 43.38 11 GLU B CA 1
ATOM 1907 C C . GLU B 1 11 ? -10.336 8.727 14.391 1 43.38 11 GLU B C 1
ATOM 1909 O O . GLU B 1 11 ? -9.289 8.703 13.742 1 43.38 11 GLU B O 1
ATOM 1914 N N . PRO B 1 12 ? -10.719 7.586 14.945 1 43.25 12 PRO B N 1
ATOM 1915 C CA . PRO B 1 12 ? -10.516 6.223 14.445 1 43.25 12 PRO B CA 1
ATOM 1916 C C . PRO B 1 12 ? -10.461 6.164 12.922 1 43.25 12 PRO B C 1
ATOM 1918 O O . PRO B 1 12 ? -10.07 5.137 12.352 1 43.25 12 PRO B O 1
ATOM 1921 N N . HIS B 1 13 ? -10.75 7.199 12.328 1 49.94 13 HIS B N 1
ATOM 1922 C CA . HIS B 1 13 ? -11.07 7.133 10.906 1 49.94 13 HIS B CA 1
ATOM 1923 C C . HIS B 1 13 ? -9.812 6.992 10.055 1 49.94 13 HIS B C 1
ATOM 1925 O O . HIS B 1 13 ? -9.828 6.336 9.016 1 49.94 13 HIS B O 1
ATOM 1931 N N . LEU B 1 14 ? -8.648 7.656 10.445 1 51.97 14 LEU B N 1
ATOM 1932 C CA . LEU B 1 14 ? -7.488 7.68 9.562 1 51.97 14 LEU B CA 1
ATOM 1933 C C . LEU B 1 14 ? -6.801 6.32 9.539 1 51.97 14 LEU B C 1
ATOM 1935 O O . LEU B 1 14 ? -6.324 5.879 8.492 1 51.97 14 LEU B O 1
ATOM 1939 N N . LYS B 1 15 ? -6.77 5.648 10.812 1 55.09 15 LYS B N 1
ATOM 1940 C CA . LYS B 1 15 ? -6.25 4.293 10.961 1 55.09 15 LYS B CA 1
ATOM 1941 C C . LYS B 1 15 ? -6.984 3.32 10.039 1 55.09 15 LYS B C 1
ATOM 1943 O O . LYS B 1 15 ? -6.398 2.34 9.57 1 55.09 15 LYS B O 1
ATOM 1948 N N . GLU B 1 16 ? -8.031 3.908 9.469 1 62.56 16 GLU B N 1
ATOM 1949 C CA . GLU B 1 16 ? -8.93 3.025 8.742 1 62.56 16 GLU B CA 1
ATOM 1950 C C . GLU B 1 16 ? -8.57 2.971 7.258 1 62.56 16 GLU B C 1
ATOM 1952 O O . GLU B 1 16 ? -8.773 1.946 6.602 1 62.56 16 GLU B O 1
ATOM 1957 N N . SER B 1 17 ? -7.715 3.975 6.879 1 74.81 17 SER B N 1
ATOM 1958 C CA . SER B 1 17 ? -7.562 4.008 5.43 1 74.81 17 SER B CA 1
ATOM 1959 C C . SER B 1 17 ? -6.484 3.033 4.965 1 74.81 17 SER B C 1
ATOM 1961 O O . SER B 1 17 ? -6.652 2.35 3.953 1 74.81 17 SER B O 1
ATOM 1963 N N . SER B 1 18 ? -5.445 2.857 5.773 1 79.56 18 SER B N 1
ATOM 1964 C CA . SER B 1 18 ? -4.406 1.895 5.422 1 79.56 18 SER B CA 1
ATOM 1965 C C . SER B 1 18 ? -4.91 0.462 5.562 1 79.56 18 SER B C 1
ATOM 1967 O O . SER B 1 18 ? -4.52 -0.417 4.789 1 79.56 18 SER B O 1
ATOM 1969 N N . ALA B 1 19 ? -5.762 0.299 6.504 1 84.81 19 ALA B N 1
ATOM 1970 C CA . ALA B 1 19 ? -6.344 -1.022 6.719 1 84.81 19 ALA B CA 1
ATOM 1971 C C . ALA B 1 19 ? -7.18 -1.455 5.52 1 84.81 19 ALA B C 1
ATOM 1973 O O . ALA B 1 19 ? -7.129 -2.615 5.102 1 84.81 19 ALA B O 1
ATOM 1974 N N . MET B 1 20 ? -7.895 -0.523 5.012 1 87.38 20 MET B N 1
ATOM 1975 C CA . MET B 1 20 ? -8.734 -0.829 3.861 1 87.38 20 MET B CA 1
ATOM 1976 C C . MET B 1 20 ? -7.891 -1.102 2.623 1 87.38 20 MET B C 1
ATOM 1978 O O . MET B 1 20 ? -8.227 -1.969 1.814 1 87.38 20 MET B O 1
ATOM 1982 N N . ARG B 1 21 ? -6.848 -0.333 2.492 1 86.94 21 ARG B N 1
ATOM 1983 C CA . ARG B 1 21 ? -5.914 -0.58 1.398 1 86.94 21 ARG B CA 1
ATOM 1984 C C . ARG B 1 21 ? -5.371 -2.004 1.452 1 86.94 21 ARG B C 1
ATOM 1986 O O . ARG B 1 21 ? -5.383 -2.717 0.447 1 86.94 21 ARG B O 1
ATOM 1993 N N . ASP B 1 22 ? -4.926 -2.395 2.627 1 91.19 22 ASP B N 1
ATOM 1994 C CA . ASP B 1 22 ? -4.379 -3.732 2.828 1 91.19 22 ASP B CA 1
ATOM 1995 C C . ASP B 1 22 ? -5.426 -4.805 2.533 1 91.19 22 ASP B C 1
ATOM 1997 O O . ASP B 1 22 ? -5.125 -5.816 1.895 1 91.19 22 ASP B O 1
ATOM 2001 N N . PHE B 1 23 ? -6.641 -4.578 2.984 1 92.06 23 PHE B N 1
ATOM 2002 C CA . PHE B 1 23 ? -7.715 -5.547 2.838 1 92.06 23 PHE B CA 1
ATOM 2003 C C . PHE B 1 23 ? -8.07 -5.746 1.368 1 92.06 23 PHE B C 1
ATOM 2005 O O . PHE B 1 23 ? -8.18 -6.879 0.897 1 92.06 23 PHE B O 1
ATOM 2012 N N . VAL B 1 24 ? -8.258 -4.652 0.703 1 90.81 24 VAL B N 1
ATOM 2013 C CA . VAL B 1 24 ? -8.664 -4.707 -0.698 1 90.81 24 VAL B CA 1
ATOM 2014 C C . VAL B 1 24 ? -7.578 -5.391 -1.523 1 90.81 24 VAL B C 1
ATOM 2016 O O . VAL B 1 24 ? -7.867 -6.27 -2.342 1 90.81 24 VAL B O 1
ATOM 2019 N N . PHE B 1 25 ? -6.379 -5.059 -1.254 1 90.31 25 PHE B N 1
ATOM 2020 C CA . PHE B 1 25 ? -5.258 -5.641 -1.979 1 90.31 25 PHE B CA 1
ATOM 2021 C C . PHE B 1 25 ? -5.152 -7.133 -1.699 1 90.31 25 PHE B C 1
ATOM 2023 O O . PHE B 1 25 ? -5.105 -7.945 -2.629 1 90.31 25 PHE B O 1
ATOM 2030 N N . GLY B 1 26 ? -5.121 -7.461 -0.494 1 91.81 26 GLY B N 1
ATOM 2031 C CA . GLY B 1 26 ? -4.973 -8.852 -0.105 1 91.81 26 GLY B CA 1
ATOM 2032 C C . GLY B 1 26 ? -6.117 -9.727 -0.571 1 91.81 26 GLY B C 1
ATOM 2033 O O . GLY B 1 26 ? -5.898 -10.82 -1.106 1 91.81 26 GLY B O 1
ATOM 2034 N N . PHE B 1 27 ? -7.367 -9.289 -0.333 1 92.94 27 PHE B N 1
ATOM 2035 C CA . PHE B 1 27 ? -8.562 -10.023 -0.723 1 92.94 27 PHE B CA 1
ATOM 2036 C C . PHE B 1 27 ? -8.555 -10.305 -2.221 1 92.94 27 PHE B C 1
ATOM 2038 O O . PHE B 1 27 ? -8.766 -11.445 -2.639 1 92.94 27 PHE B O 1
ATOM 2045 N N . GLY B 1 28 ? -8.281 -9.273 -2.945 1 90.31 28 GLY B N 1
ATOM 2046 C CA . GLY B 1 28 ? -8.258 -9.414 -4.391 1 90.31 28 GLY B CA 1
ATOM 2047 C C . GLY B 1 28 ? -7.152 -10.336 -4.875 1 90.31 28 GLY B C 1
ATOM 2048 O O . GLY B 1 28 ? -7.379 -11.18 -5.75 1 90.31 28 GLY B O 1
ATOM 2049 N N . ASP B 1 29 ? -6.02 -10.195 -4.316 1 90.31 29 ASP B N 1
ATOM 2050 C CA . ASP B 1 29 ? -4.891 -11.031 -4.715 1 90.31 29 ASP B CA 1
ATOM 2051 C C . ASP B 1 29 ? -5.121 -12.492 -4.332 1 90.31 29 ASP B C 1
ATOM 2053 O O . ASP B 1 29 ? -4.719 -13.398 -5.059 1 90.31 29 ASP B O 1
ATOM 2057 N N . GLY B 1 30 ? -5.68 -12.672 -3.211 1 91.5 30 GLY B N 1
ATOM 2058 C CA . GLY B 1 30 ? -6.016 -14.023 -2.807 1 91.5 30 GLY B CA 1
ATOM 2059 C C . GLY B 1 30 ? -6.949 -14.727 -3.777 1 91.5 30 GLY B C 1
ATOM 2060 O O . GLY B 1 30 ? -6.699 -15.859 -4.176 1 91.5 30 GLY B O 1
ATOM 2061 N N . ILE B 1 31 ? -7.984 -14.086 -4.133 1 91.56 31 ILE B N 1
ATOM 2062 C CA . ILE B 1 31 ? -8.938 -14.625 -5.102 1 91.56 31 ILE B CA 1
ATOM 2063 C C . ILE B 1 31 ? -8.211 -14.969 -6.398 1 91.56 31 ILE B C 1
ATOM 2065 O O . ILE B 1 31 ? -8.359 -16.078 -6.926 1 91.56 31 ILE B O 1
ATOM 2069 N N . ASN B 1 32 ? -7.414 -14.055 -6.824 1 87.62 32 ASN B N 1
ATOM 2070 C CA . ASN B 1 32 ? -6.727 -14.211 -8.102 1 87.62 32 ASN B CA 1
ATOM 2071 C C . ASN B 1 32 ? -5.73 -15.367 -8.062 1 87.62 32 ASN B C 1
ATOM 2073 O O . ASN B 1 32 ? -5.617 -16.125 -9.023 1 87.62 32 ASN B O 1
ATOM 2077 N N . THR B 1 33 ? -5.051 -15.445 -7.004 1 86.31 33 THR B N 1
ATOM 2078 C CA . THR B 1 33 ? -4.047 -16.5 -6.859 1 86.31 33 THR B CA 1
ATOM 2079 C C . THR B 1 33 ? -4.699 -17.875 -6.875 1 86.31 33 THR B C 1
ATOM 2081 O O . THR B 1 33 ? -4.309 -18.75 -7.656 1 86.31 33 THR B O 1
ATOM 2084 N N . SER B 1 34 ? -5.703 -18.047 -6.102 1 89.44 34 SER B N 1
ATOM 2085 C CA . SER B 1 34 ? -6.355 -19.359 -6.004 1 89.44 34 SER B CA 1
ATOM 2086 C C . SER B 1 34 ? -7.102 -19.703 -7.289 1 89.44 34 SER B C 1
ATOM 2088 O O . SER B 1 34 ? -7.082 -20.844 -7.734 1 89.44 34 SER B O 1
ATOM 2090 N N . LEU B 1 35 ? -7.758 -18.75 -7.797 1 87.5 35 LEU B N 1
ATOM 2091 C CA . LEU B 1 35 ? -8.453 -18.969 -9.055 1 87.5 35 LEU B CA 1
ATOM 2092 C C . LEU B 1 35 ? -7.469 -19.297 -10.172 1 87.5 35 LEU B C 1
ATOM 2094 O O . LEU B 1 35 ? -7.738 -20.156 -11.016 1 87.5 35 LEU B O 1
ATOM 2098 N N . GLY B 1 36 ? -6.387 -18.547 -10.18 1 82.44 36 GLY B N 1
ATOM 2099 C CA . GLY B 1 36 ? -5.352 -18.812 -11.172 1 82.44 36 GLY B CA 1
ATOM 2100 C C . GLY B 1 36 ? -4.793 -20.219 -11.086 1 82.44 36 GLY B C 1
ATOM 2101 O O . GLY B 1 36 ? -4.609 -20.891 -12.109 1 82.44 36 GLY B O 1
ATOM 2102 N N . ILE B 1 37 ? -4.531 -20.688 -9.922 1 80 37 ILE B N 1
ATOM 2103 C CA . ILE B 1 37 ? -3.988 -22.031 -9.719 1 80 37 ILE B CA 1
ATOM 2104 C C . ILE B 1 37 ? -5.027 -23.078 -10.109 1 80 37 ILE B C 1
ATOM 2106 O O . ILE B 1 37 ? -4.711 -24.047 -10.797 1 80 37 ILE B O 1
ATOM 2110 N N . ALA B 1 38 ? -6.258 -22.859 -9.711 1 83.62 38 ALA B N 1
ATOM 2111 C CA . ALA B 1 38 ? 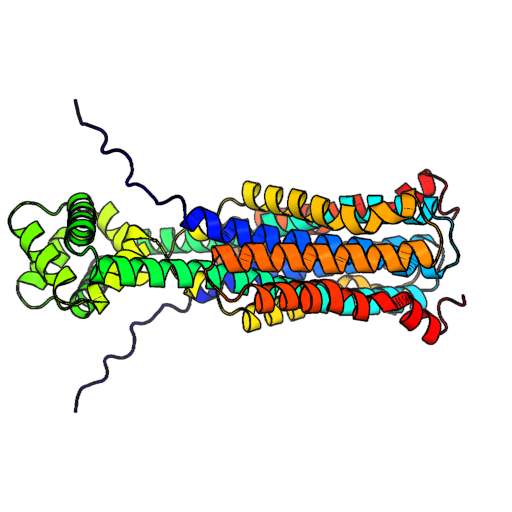-7.328 -23.797 -10.055 1 83.62 38 ALA B CA 1
ATOM 2112 C C . ALA B 1 38 ? -7.52 -23.875 -11.57 1 83.62 38 ALA B C 1
ATOM 2114 O O . ALA B 1 38 ? -7.688 -24.969 -12.117 1 83.62 38 ALA B O 1
ATOM 2115 N N . ALA B 1 39 ? -7.492 -22.75 -12.156 1 78.69 39 ALA B N 1
ATOM 2116 C CA . ALA B 1 39 ? -7.672 -22.719 -13.602 1 78.69 39 ALA B CA 1
ATOM 2117 C C . ALA B 1 39 ? -6.465 -23.297 -14.328 1 78.69 39 ALA B C 1
ATOM 2119 O O . ALA B 1 39 ? -6.609 -23.938 -15.375 1 78.69 39 ALA B O 1
ATOM 2120 N N . GLY B 1 40 ? -5.355 -23.094 -13.812 1 72.31 40 GLY B N 1
ATOM 2121 C CA . GLY B 1 40 ? -4.137 -23.594 -14.43 1 72.31 40 GLY B CA 1
ATOM 2122 C C . GLY B 1 40 ? -3.979 -25.094 -14.312 1 72.31 40 GLY B C 1
ATOM 2123 O O . GLY B 1 40 ? -3.623 -25.766 -15.281 1 72.31 40 GLY B O 1
ATOM 2124 N N . VAL B 1 41 ? -4.262 -25.641 -13.18 1 67.19 41 VAL B N 1
ATOM 2125 C CA . VAL B 1 41 ? -4.105 -27.062 -12.914 1 67.19 41 VAL B CA 1
ATOM 2126 C C . VAL B 1 41 ? -5.32 -27.828 -13.438 1 67.19 41 VAL B C 1
ATOM 2128 O O . VAL B 1 41 ? -5.195 -28.953 -13.922 1 67.19 41 VAL B O 1
ATOM 2131 N N . GLY B 1 42 ? -6.453 -27.266 -13.273 1 62.25 42 GLY B N 1
ATOM 2132 C CA . GLY B 1 42 ? -7.672 -27.922 -13.734 1 62.25 42 GLY B CA 1
ATOM 2133 C C . GLY B 1 42 ? -7.707 -28.125 -15.242 1 62.25 42 GLY B C 1
ATOM 2134 O O . GLY B 1 42 ? -8.406 -29.016 -15.727 1 62.25 42 GLY B O 1
ATOM 2135 N N . GLY B 1 43 ? -7.055 -27.328 -15.828 1 58.16 43 GLY B N 1
ATOM 2136 C CA . GLY B 1 43 ? -6.965 -27.562 -17.266 1 58.16 43 GLY B CA 1
ATOM 2137 C C . GLY B 1 43 ? -6.266 -28.875 -17.609 1 58.16 43 GLY B C 1
ATOM 2138 O O . GLY B 1 43 ? -6.402 -29.375 -18.719 1 58.16 43 GLY B O 1
ATOM 2139 N N . ALA B 1 44 ? -5.617 -29.484 -16.719 1 56.03 44 ALA B N 1
ATOM 2140 C CA . ALA B 1 44 ? -4.852 -30.703 -17 1 56.03 44 ALA B CA 1
ATOM 2141 C C . ALA B 1 44 ? -5.656 -31.953 -16.656 1 56.03 44 ALA B C 1
ATOM 2143 O O . ALA B 1 44 ? -5.156 -33.062 -16.781 1 56.03 44 ALA B O 1
ATOM 2144 N N . ASP B 1 45 ? -6.773 -31.906 -16.688 1 64.31 45 ASP B N 1
ATOM 2145 C CA . ASP B 1 45 ? -7.602 -33.062 -16.344 1 64.31 45 ASP B CA 1
ATOM 2146 C C . ASP B 1 45 ? -7.109 -33.719 -15.062 1 64.31 45 ASP B C 1
ATOM 2148 O O . ASP B 1 45 ? -6.727 -34.906 -15.07 1 64.31 45 ASP B O 1
ATOM 2152 N N . VAL B 1 46 ? -7.031 -33.031 -14.055 1 73 46 VAL B N 1
ATOM 2153 C CA . VAL B 1 46 ? -6.562 -33.469 -12.742 1 73 46 VAL B CA 1
ATOM 2154 C C . VAL B 1 46 ? -7.742 -33.562 -11.781 1 73 46 VAL B C 1
ATOM 2156 O O . VAL B 1 46 ? -8.773 -32.938 -11.977 1 73 46 VAL B O 1
ATOM 2159 N N . SER B 1 47 ? -7.551 -34.5 -10.828 1 84.56 47 SER B N 1
ATOM 2160 C CA . SER B 1 47 ? -8.609 -34.688 -9.844 1 84.56 47 SER B CA 1
ATOM 2161 C C . SER B 1 47 ? -8.828 -33.469 -9 1 84.56 47 SER B C 1
ATOM 2163 O O . SER B 1 47 ? -7.914 -32.656 -8.828 1 84.56 47 SER B O 1
ATOM 2165 N N . ALA B 1 48 ? -9.977 -33.312 -8.461 1 87.75 48 ALA B N 1
ATOM 2166 C CA . ALA B 1 48 ? -10.359 -32.188 -7.625 1 87.75 48 ALA B CA 1
ATOM 2167 C C . ALA B 1 48 ? -9.469 -32.094 -6.387 1 87.75 48 ALA B C 1
ATOM 2169 O O . ALA B 1 48 ? -9.141 -31 -5.93 1 87.75 48 ALA B O 1
ATOM 2170 N N . ASN B 1 49 ? -9.094 -33.25 -5.941 1 87.38 49 ASN B N 1
ATOM 2171 C CA . ASN B 1 49 ? -8.273 -33.281 -4.738 1 87.38 49 ASN B CA 1
ATOM 2172 C C . ASN B 1 49 ? -6.906 -32.656 -4.973 1 87.38 49 ASN B C 1
ATOM 2174 O O . ASN B 1 49 ? -6.371 -31.969 -4.094 1 87.38 49 ASN B O 1
ATOM 2178 N N . ILE B 1 50 ? -6.449 -32.844 -6.137 1 83 50 ILE B N 1
ATOM 2179 C CA . ILE B 1 50 ? -5.148 -32.281 -6.473 1 83 50 ILE B CA 1
ATOM 2180 C C . ILE B 1 50 ? -5.27 -30.766 -6.645 1 83 50 ILE B C 1
ATOM 2182 O O . ILE B 1 50 ? -4.395 -30.016 -6.207 1 83 50 ILE B O 1
ATOM 2186 N N . ILE B 1 51 ? -6.312 -30.344 -7.223 1 84.69 51 ILE B N 1
ATOM 2187 C CA . ILE B 1 51 ? -6.547 -28.922 -7.426 1 84.69 51 ILE B CA 1
ATOM 2188 C C . ILE B 1 51 ? -6.703 -28.234 -6.074 1 84.69 51 ILE B C 1
ATOM 2190 O O . ILE B 1 51 ? -6.117 -27.172 -5.844 1 84.69 51 ILE B O 1
ATOM 2194 N N . ILE B 1 52 ? -7.434 -28.875 -5.16 1 90.38 52 ILE B N 1
ATOM 2195 C CA . ILE B 1 52 ? -7.648 -28.312 -3.828 1 90.38 52 ILE B CA 1
ATOM 2196 C C . ILE B 1 52 ? -6.312 -28.188 -3.1 1 90.38 52 ILE B C 1
ATOM 2198 O O . ILE B 1 52 ? -6.004 -27.125 -2.543 1 90.38 52 ILE B O 1
ATOM 2202 N N . LEU B 1 53 ? -5.562 -29.203 -3.191 1 85.44 53 LEU B N 1
ATOM 2203 C CA . LEU B 1 53 ? -4.285 -29.203 -2.488 1 85.44 53 LEU B CA 1
ATOM 2204 C C . LEU B 1 53 ? -3.348 -28.141 -3.059 1 85.44 53 LEU B C 1
ATOM 2206 O O . LEU B 1 53 ? -2.727 -27.391 -2.309 1 85.44 53 LEU B O 1
ATOM 2210 N N . ALA B 1 54 ? -3.273 -28.078 -4.355 1 82.38 54 ALA B N 1
ATOM 2211 C CA . ALA B 1 54 ? -2.41 -27.109 -5.016 1 82.38 54 ALA B CA 1
ATOM 2212 C C . ALA B 1 54 ? -2.832 -25.688 -4.672 1 82.38 54 ALA B C 1
ATOM 2214 O O . ALA B 1 54 ? -1.989 -24.828 -4.383 1 82.38 54 ALA B O 1
ATOM 2215 N N . ALA B 1 55 ? -4.086 -25.469 -4.672 1 87.69 55 ALA B N 1
ATOM 2216 C CA . ALA B 1 55 ? -4.617 -24.141 -4.414 1 87.69 55 ALA B CA 1
ATOM 2217 C C . ALA B 1 55 ? -4.43 -23.75 -2.949 1 87.69 55 ALA B C 1
ATOM 2219 O O . ALA B 1 55 ? -4.145 -22.594 -2.639 1 87.69 55 ALA B O 1
ATOM 2220 N N . LEU B 1 56 ? -4.562 -24.688 -2.047 1 89.88 56 LEU B N 1
ATOM 2221 C CA . LEU B 1 56 ? -4.379 -24.422 -0.625 1 89.88 56 LEU B CA 1
ATOM 2222 C C . LEU B 1 56 ? -2.918 -24.094 -0.32 1 89.88 56 LEU B C 1
ATOM 2224 O O . LEU B 1 56 ? -2.625 -23.141 0.41 1 89.88 56 LEU B O 1
ATOM 2228 N N . VAL B 1 57 ? -2.072 -24.891 -0.854 1 83.75 57 VAL B N 1
ATOM 2229 C CA . VAL B 1 57 ? -0.646 -24.656 -0.656 1 83.75 57 VAL B CA 1
ATOM 2230 C C . VAL B 1 57 ? -0.255 -23.297 -1.254 1 83.75 57 VAL B C 1
ATOM 2232 O O . VAL B 1 57 ? 0.452 -22.516 -0.619 1 83.75 57 VAL B O 1
ATOM 2235 N N . GLY B 1 58 ? -0.713 -23.078 -2.508 1 84.31 58 GLY B N 1
ATOM 2236 C CA . GLY B 1 58 ? -0.446 -21.797 -3.158 1 84.31 58 GLY B CA 1
ATOM 2237 C C . GLY B 1 58 ? -0.995 -20.609 -2.391 1 84.31 58 GLY B C 1
ATOM 2238 O O . GLY B 1 58 ? -0.336 -19.578 -2.287 1 84.31 58 GLY B O 1
ATOM 2239 N N . MET B 1 59 ? -2.094 -20.812 -1.849 1 88.5 59 MET B N 1
ATOM 2240 C CA . MET B 1 59 ? -2.744 -19.75 -1.091 1 88.5 59 MET B CA 1
ATOM 2241 C C . MET B 1 59 ? -1.957 -19.422 0.175 1 88.5 59 MET B C 1
ATOM 2243 O O . MET B 1 59 ? -1.681 -18.25 0.456 1 88.5 59 MET B O 1
ATOM 2247 N N . PHE B 1 60 ? -1.573 -20.406 0.948 1 88.25 60 PHE B N 1
ATOM 2248 C CA . PHE B 1 60 ? -0.879 -20.172 2.209 1 88.25 60 PHE B CA 1
ATOM 2249 C C . PHE B 1 60 ? 0.516 -19.609 1.965 1 88.25 60 PHE B C 1
ATOM 2251 O O . PHE B 1 60 ? 0.962 -18.703 2.678 1 88.25 60 PHE B O 1
ATOM 2258 N N . THR B 1 61 ? 1.147 -20.172 0.973 1 84.62 61 THR B N 1
ATOM 2259 C CA . THR B 1 61 ? 2.471 -19.656 0.622 1 84.62 61 THR B CA 1
ATOM 2260 C C . THR B 1 61 ? 2.387 -18.219 0.124 1 84.62 61 THR B C 1
ATOM 2262 O O . THR B 1 61 ? 3.213 -17.391 0.493 1 84.62 61 THR B O 1
ATOM 2265 N N . GLY B 1 62 ? 1.438 -18.016 -0.757 1 86.44 62 GLY B N 1
ATOM 2266 C CA . GLY B 1 62 ? 1.226 -16.672 -1.257 1 86.44 62 GLY B CA 1
ATOM 2267 C C . GLY B 1 62 ? 0.882 -15.68 -0.164 1 86.44 62 GLY B C 1
ATOM 2268 O O . GLY B 1 62 ? 1.381 -14.547 -0.163 1 86.44 62 GLY B O 1
ATOM 2269 N N . ALA B 1 63 ? 0.049 -16.109 0.755 1 91.19 63 ALA B N 1
ATOM 2270 C CA . ALA B 1 63 ? -0.354 -15.242 1.86 1 91.19 63 ALA B CA 1
ATOM 2271 C C . ALA B 1 63 ? 0.848 -14.859 2.719 1 91.19 63 ALA B C 1
ATOM 2273 O O . ALA B 1 63 ? 1 -13.695 3.094 1 91.19 63 ALA B O 1
ATOM 2274 N N . LYS B 1 64 ? 1.663 -15.82 3.035 1 88.44 64 LYS B N 1
ATOM 2275 C CA . LYS B 1 64 ? 2.861 -15.562 3.83 1 88.44 64 LYS B CA 1
ATOM 2276 C C . LYS B 1 64 ? 3.811 -14.617 3.102 1 88.44 64 LYS B C 1
ATOM 2278 O O . LYS B 1 64 ? 4.312 -13.656 3.691 1 88.44 64 LYS B O 1
ATOM 2283 N N . ALA B 1 65 ? 4.02 -14.898 1.841 1 87.5 65 ALA B N 1
ATOM 2284 C CA . ALA B 1 65 ? 4.918 -14.078 1.031 1 87.5 65 ALA B CA 1
ATOM 2285 C C . ALA B 1 65 ? 4.414 -12.641 0.939 1 87.5 65 ALA B C 1
ATOM 2287 O O . ALA B 1 65 ? 5.191 -11.695 1.091 1 87.5 65 ALA B O 1
ATOM 2288 N N . MET B 1 66 ? 3.143 -12.492 0.731 1 90.75 66 MET B N 1
ATOM 2289 C CA . MET B 1 66 ? 2.562 -11.156 0.589 1 90.75 66 MET B CA 1
ATOM 2290 C C . MET B 1 66 ? 2.619 -10.398 1.908 1 90.75 66 MET B C 1
ATOM 2292 O O . MET B 1 66 ? 2.85 -9.188 1.921 1 90.75 66 MET B O 1
ATOM 2296 N N . ALA B 1 67 ? 2.355 -11.117 2.967 1 92.31 67 ALA B N 1
ATOM 2297 C CA . ALA B 1 67 ? 2.396 -10.5 4.285 1 92.31 67 ALA B CA 1
ATOM 2298 C C . ALA B 1 67 ? 3.791 -9.961 4.598 1 92.31 67 ALA B C 1
ATOM 2300 O O . ALA B 1 67 ? 3.936 -8.828 5.062 1 92.31 67 ALA B O 1
ATOM 2301 N N . VAL B 1 68 ? 4.742 -10.727 4.348 1 90.12 68 VAL B N 1
ATOM 2302 C CA . VAL B 1 68 ? 6.121 -10.328 4.609 1 90.12 68 VAL B CA 1
ATOM 2303 C C . VAL B 1 68 ? 6.496 -9.148 3.713 1 90.12 68 VAL B C 1
ATOM 2305 O O . VAL B 1 68 ? 7.141 -8.195 4.16 1 90.12 68 VAL B O 1
ATOM 2308 N N . GLN B 1 69 ? 6.129 -9.242 2.465 1 89.69 69 GLN B N 1
ATOM 2309 C CA . GLN B 1 69 ? 6.43 -8.156 1.533 1 89.69 69 GLN B CA 1
ATOM 2310 C C . GLN B 1 69 ? 5.762 -6.855 1.967 1 89.69 69 GLN B C 1
ATOM 2312 O O . GLN B 1 69 ? 6.363 -5.785 1.878 1 89.69 69 GLN B O 1
ATOM 2317 N N . ASN B 1 70 ? 4.539 -7.004 2.393 1 90.88 70 ASN B N 1
ATOM 2318 C CA . ASN B 1 70 ? 3.838 -5.82 2.879 1 90.88 70 ASN B CA 1
ATOM 2319 C C . ASN B 1 70 ? 4.48 -5.273 4.152 1 90.88 70 ASN B C 1
ATOM 2321 O O . ASN B 1 70 ? 4.527 -4.059 4.355 1 90.88 70 ASN B O 1
ATOM 2325 N N . TYR B 1 71 ? 4.883 -6.113 5.027 1 91.56 71 TYR B N 1
ATOM 2326 C CA . TYR B 1 71 ? 5.621 -5.707 6.215 1 91.56 71 TYR B CA 1
ATOM 2327 C C . TYR B 1 71 ? 6.836 -4.863 5.844 1 91.56 71 TYR B C 1
ATOM 2329 O O . TYR B 1 71 ? 7.035 -3.777 6.395 1 91.56 71 TYR B O 1
ATOM 2337 N N . LEU B 1 72 ? 7.582 -5.363 4.961 1 90.62 72 LEU B N 1
ATOM 2338 C CA . LEU B 1 72 ? 8.805 -4.688 4.543 1 90.62 72 LEU B CA 1
ATOM 2339 C C . LEU B 1 72 ? 8.484 -3.367 3.852 1 90.62 72 LEU B C 1
ATOM 2341 O O . LEU B 1 72 ? 9.203 -2.379 4.031 1 90.62 72 LEU B O 1
ATOM 2345 N N . ALA B 1 73 ? 7.469 -3.391 2.982 1 90.25 73 ALA B N 1
ATOM 2346 C CA . ALA B 1 73 ? 7.078 -2.182 2.262 1 90.25 73 ALA B CA 1
ATOM 2347 C C . ALA B 1 73 ? 6.656 -1.08 3.23 1 90.25 73 ALA B C 1
ATOM 2349 O O . ALA B 1 73 ? 7.117 0.059 3.121 1 90.25 73 ALA B O 1
ATOM 2350 N N . VAL B 1 74 ? 5.82 -1.438 4.18 1 88.56 74 VAL B N 1
ATOM 2351 C CA . VAL B 1 74 ? 5.328 -0.466 5.148 1 88.56 74 VAL B CA 1
ATOM 2352 C C . VAL B 1 74 ? 6.469 -0.022 6.062 1 88.56 74 VAL B C 1
ATOM 2354 O O . VAL B 1 74 ? 6.582 1.159 6.398 1 88.56 74 VAL B O 1
ATOM 2357 N N . LYS B 1 75 ? 7.246 -0.956 6.477 1 89.88 75 LYS B N 1
ATOM 2358 C CA . LYS B 1 75 ? 8.398 -0.621 7.305 1 89.88 75 LYS B CA 1
ATOM 2359 C C . LYS B 1 75 ? 9.305 0.381 6.605 1 89.88 75 LYS B C 1
ATOM 2361 O O . LYS B 1 75 ? 9.773 1.345 7.219 1 89.88 75 LYS B O 1
ATOM 2366 N N . THR B 1 76 ? 9.57 0.111 5.348 1 88.12 76 THR B N 1
ATOM 2367 C CA . THR B 1 76 ? 10.414 1.008 4.566 1 88.12 76 THR B CA 1
ATOM 2368 C C . THR B 1 76 ? 9.805 2.402 4.492 1 88.12 76 THR B C 1
ATOM 2370 O O . THR B 1 76 ? 10.508 3.404 4.66 1 88.12 76 THR B O 1
ATOM 2373 N N . GLN B 1 77 ? 8.539 2.424 4.211 1 84.56 77 GLN B N 1
ATOM 2374 C CA . GLN B 1 77 ? 7.844 3.707 4.168 1 84.56 77 GLN B CA 1
ATOM 2375 C C . GLN B 1 77 ? 7.953 4.434 5.504 1 84.56 77 GLN B C 1
ATOM 2377 O O . GLN B 1 77 ? 8.211 5.641 5.543 1 84.56 77 GLN B O 1
ATOM 2382 N N . ARG B 1 78 ? 7.781 3.803 6.582 1 85.38 78 ARG B N 1
ATOM 2383 C CA . ARG B 1 78 ? 7.852 4.379 7.922 1 85.38 78 ARG B CA 1
ATOM 2384 C C . ARG B 1 78 ? 9.258 4.887 8.227 1 85.38 78 ARG B C 1
ATOM 2386 O O . ARG B 1 78 ? 9.414 5.945 8.844 1 85.38 78 ARG B O 1
ATOM 2393 N N . GLN B 1 79 ? 10.211 4.102 7.859 1 86.5 79 GLN B N 1
ATOM 2394 C CA . GLN B 1 79 ? 11.594 4.5 8.086 1 86.5 79 GLN B CA 1
ATOM 2395 C C . GLN B 1 79 ? 11.93 5.777 7.328 1 86.5 79 GLN B C 1
ATOM 2397 O O . GLN B 1 79 ? 12.656 6.633 7.836 1 86.5 79 GLN B O 1
ATOM 2402 N N . LEU B 1 80 ? 11.445 5.887 6.125 1 84.5 80 LEU B N 1
ATOM 2403 C CA . LEU B 1 80 ? 11.656 7.098 5.344 1 84.5 80 LEU B CA 1
ATOM 2404 C C . 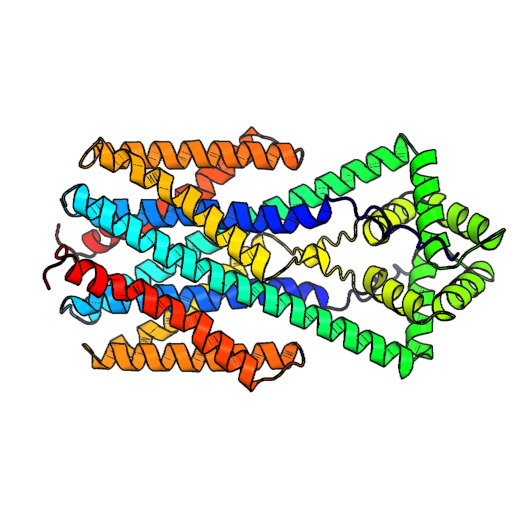LEU B 1 80 ? 11.031 8.305 6.031 1 84.5 80 LEU B C 1
ATOM 2406 O O . LEU B 1 80 ? 11.656 9.367 6.125 1 84.5 80 LEU B O 1
ATOM 2410 N N . LEU B 1 81 ? 9.875 8.094 6.516 1 81.94 81 LEU B N 1
ATOM 2411 C CA . LEU B 1 81 ? 9.18 9.18 7.191 1 81.94 81 LEU B CA 1
ATOM 2412 C C . LEU B 1 81 ? 9.875 9.547 8.5 1 81.94 81 LEU B C 1
ATOM 2414 O O . LEU B 1 81 ? 9.992 10.734 8.828 1 81.94 81 LEU B O 1
ATOM 2418 N N . THR B 1 82 ? 10.328 8.578 9.211 1 84.62 82 THR B N 1
ATOM 2419 C CA . THR B 1 82 ? 11.031 8.812 10.469 1 84.62 82 THR B CA 1
ATOM 2420 C C . THR B 1 82 ? 12.336 9.562 10.227 1 84.62 82 THR B C 1
ATOM 2422 O O . THR B 1 82 ? 12.719 10.43 11.023 1 84.62 82 THR B O 1
ATOM 2425 N N . SER B 1 83 ? 12.938 9.203 9.18 1 85.94 83 SER B N 1
ATOM 2426 C CA . SER B 1 83 ? 14.164 9.906 8.828 1 85.94 83 SER B CA 1
ATOM 2427 C C . SER B 1 83 ? 13.891 11.367 8.5 1 85.94 83 SER B C 1
ATOM 2429 O O . SER B 1 83 ? 14.703 12.242 8.812 1 85.94 83 SER B O 1
ATOM 2431 N N . GLU B 1 84 ? 12.844 11.578 7.828 1 82.88 84 GLU B N 1
ATOM 2432 C CA . GLU B 1 84 ? 12.453 12.953 7.543 1 82.88 84 GLU B CA 1
ATOM 2433 C C . GLU B 1 84 ? 12.156 13.727 8.828 1 82.88 84 GLU B C 1
ATOM 2435 O O . GLU B 1 84 ? 12.484 14.906 8.938 1 82.88 84 GLU B O 1
ATOM 2440 N N . ILE B 1 85 ? 11.508 13.102 9.766 1 83.88 85 ILE B N 1
ATOM 2441 C CA . ILE B 1 85 ? 11.219 13.711 11.062 1 83.88 85 ILE B CA 1
ATOM 2442 C C . ILE B 1 85 ? 12.523 14.062 11.773 1 83.88 85 ILE B C 1
ATOM 2444 O O . ILE B 1 85 ? 12.664 15.164 12.312 1 83.88 85 ILE B O 1
ATOM 2448 N N . ALA B 1 86 ? 13.438 13.156 11.734 1 85.62 86 ALA B N 1
ATOM 2449 C CA . ALA B 1 86 ? 14.734 13.391 12.367 1 85.62 86 ALA B CA 1
ATOM 2450 C C . ALA B 1 86 ? 15.469 14.547 11.695 1 85.62 86 ALA B C 1
ATOM 2452 O O . ALA B 1 86 ? 16.125 15.352 12.367 1 85.62 86 ALA B O 1
ATOM 2453 N N . ARG B 1 87 ? 15.375 14.547 10.414 1 86.44 87 ARG B N 1
ATOM 2454 C CA . ARG B 1 87 ? 16 15.641 9.672 1 86.44 87 ARG B 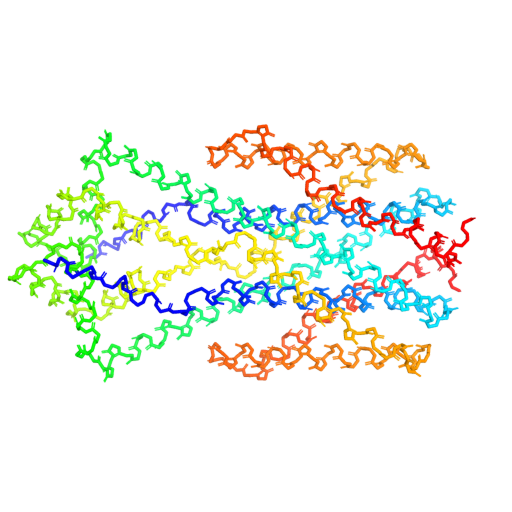CA 1
ATOM 2455 C C . ARG B 1 87 ? 15.391 16.984 10.055 1 86.44 87 ARG B C 1
ATOM 2457 O O . ARG B 1 87 ? 16.109 17.969 10.234 1 86.44 87 ARG B O 1
ATOM 2464 N N . GLU B 1 88 ? 14.109 17.031 10.141 1 86.31 88 GLU B N 1
ATOM 2465 C CA . GLU B 1 88 ? 13.43 18.266 10.539 1 86.31 88 GLU B CA 1
ATOM 2466 C C . GLU B 1 88 ? 13.828 18.672 11.953 1 86.31 88 GLU B C 1
ATOM 2468 O O . GLU B 1 88 ? 14.039 19.859 12.219 1 86.31 88 GLU B O 1
ATOM 2473 N N . LYS B 1 89 ? 13.883 17.75 12.891 1 88.44 89 LYS B N 1
ATOM 2474 C CA . LYS B 1 89 ? 14.328 18.016 14.25 1 88.44 89 LYS B CA 1
ATOM 2475 C C . LYS B 1 89 ? 15.727 18.625 14.258 1 88.44 89 LYS B C 1
ATOM 2477 O O . LYS B 1 89 ? 15.984 19.594 14.977 1 88.44 89 LYS B O 1
ATOM 2482 N N . TRP B 1 90 ? 16.547 18.047 13.477 1 89.62 90 TRP B N 1
ATOM 2483 C CA . TRP B 1 90 ? 17.922 18.547 13.344 1 89.62 90 TRP B CA 1
ATOM 2484 C C . TRP B 1 90 ? 17.922 19.969 12.797 1 89.62 90 TRP B C 1
ATOM 2486 O O . TRP B 1 90 ? 18.688 20.828 13.266 1 89.62 90 TRP B O 1
ATOM 2496 N N . GLU B 1 91 ? 17.125 20.234 11.773 1 89.94 91 GLU B N 1
ATOM 2497 C CA . GLU B 1 91 ? 17.078 21.562 11.156 1 89.94 91 GLU B CA 1
ATOM 2498 C C . GLU B 1 91 ? 16.562 22.609 12.148 1 89.94 91 GLU B C 1
ATOM 2500 O O . GLU B 1 91 ? 17.047 23.734 12.164 1 89.94 91 GLU B O 1
ATOM 2505 N N . ILE B 1 92 ? 15.586 22.281 12.977 1 90.75 92 ILE B N 1
ATOM 2506 C CA . ILE B 1 92 ? 15.039 23.203 13.969 1 90.75 92 ILE B CA 1
ATOM 2507 C C . ILE B 1 92 ? 16.125 23.578 14.977 1 90.75 92 ILE B C 1
ATOM 2509 O O . ILE B 1 92 ? 16.203 24.734 15.406 1 90.75 92 ILE B O 1
ATOM 2513 N N . GLU B 1 93 ? 16.969 22.625 15.305 1 91 93 GLU B N 1
ATOM 2514 C CA . GLU B 1 93 ? 18.016 22.844 16.297 1 91 93 GLU B CA 1
ATOM 2515 C C . GLU B 1 93 ? 19.203 23.594 15.695 1 91 93 GLU B C 1
ATOM 2517 O O . GLU B 1 93 ? 19.797 24.438 16.344 1 91 93 GLU B O 1
ATOM 2522 N N . ASN B 1 94 ? 19.5 23.281 14.414 1 92.25 94 ASN B N 1
ATOM 2523 C CA . ASN B 1 94 ? 20.75 23.75 13.836 1 92.25 94 ASN B CA 1
ATOM 2524 C C . ASN B 1 94 ? 20.531 24.922 12.883 1 92.25 94 ASN B C 1
ATOM 2526 O O . ASN B 1 94 ? 21.453 25.672 12.594 1 92.25 94 ASN B O 1
ATOM 2530 N N . LYS B 1 95 ? 19.375 25.031 12.375 1 92.44 95 LYS B N 1
ATOM 2531 C CA . LYS B 1 95 ? 19.031 26.109 11.469 1 92.44 95 LYS B CA 1
ATOM 2532 C C . LYS B 1 95 ? 17.703 26.766 11.859 1 92.44 95 LYS B C 1
ATOM 2534 O O . LYS B 1 95 ? 16.797 26.891 11.031 1 92.44 95 LYS B O 1
ATOM 2539 N N . PRO B 1 96 ? 17.594 27.281 13.039 1 92 96 PRO B N 1
ATOM 2540 C CA . PRO B 1 96 ? 16.328 27.781 13.555 1 92 96 PRO B CA 1
ATOM 2541 C C . PRO B 1 96 ? 15.781 28.969 12.742 1 92 96 PRO B C 1
ATOM 2543 O O . PRO B 1 96 ? 14.57 29.109 12.594 1 92 96 PRO B O 1
ATOM 2546 N N . ASP B 1 97 ? 16.609 29.844 12.203 1 92.31 97 ASP B N 1
ATOM 2547 C CA . ASP B 1 97 ? 16.156 31 11.461 1 92.31 97 ASP B CA 1
ATOM 2548 C C . ASP B 1 97 ? 15.445 30.594 10.172 1 92.31 97 ASP B C 1
ATOM 2550 O O . ASP B 1 97 ? 14.398 31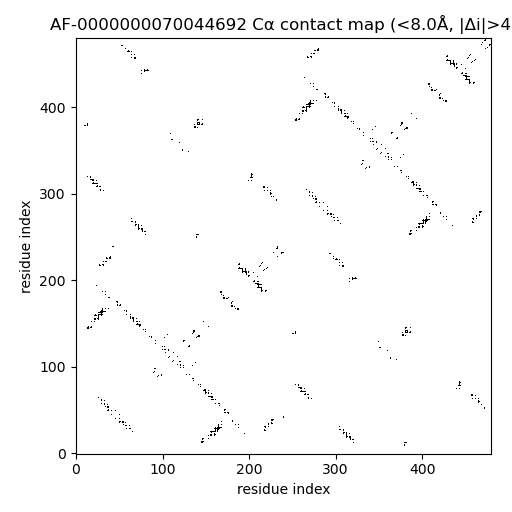.156 9.828 1 92.31 97 ASP B O 1
ATOM 2554 N N . ASP B 1 98 ? 16.031 29.625 9.516 1 90.88 98 ASP B N 1
ATOM 2555 C CA . ASP B 1 98 ? 15.406 29.109 8.289 1 90.88 98 ASP B CA 1
ATOM 2556 C C . ASP B 1 98 ? 14.055 28.469 8.586 1 90.88 98 ASP B C 1
ATOM 2558 O O . ASP B 1 98 ? 13.094 28.672 7.836 1 90.88 98 ASP B O 1
ATOM 2562 N N . GLU B 1 99 ? 14.031 27.766 9.633 1 89.94 99 GLU B N 1
ATOM 2563 C CA . GLU B 1 99 ? 12.805 27.062 9.992 1 89.94 99 GLU B CA 1
ATOM 2564 C C . GLU B 1 99 ? 11.727 28.047 10.453 1 89.94 99 GLU B C 1
ATOM 2566 O O . GLU B 1 99 ? 10.539 27.828 10.219 1 89.94 99 GLU B O 1
ATOM 2571 N N . ARG B 1 100 ? 12.156 29.094 11.125 1 92.38 100 ARG B N 1
ATOM 2572 C CA . ARG B 1 100 ? 11.211 30.125 11.539 1 92.38 100 ARG B CA 1
ATOM 2573 C C . ARG B 1 100 ? 10.602 30.812 10.328 1 92.38 100 ARG B C 1
ATOM 2575 O O . ARG B 1 100 ? 9.422 31.188 10.344 1 92.38 100 ARG B O 1
ATOM 2582 N N . LYS B 1 101 ? 11.453 31.031 9.383 1 92.31 101 LYS B N 1
ATOM 2583 C CA . LYS B 1 101 ? 10.953 31.625 8.141 1 92.31 101 LYS B CA 1
ATOM 2584 C C . LYS B 1 101 ? 9.883 30.75 7.504 1 92.31 101 LYS B C 1
ATOM 2586 O O . LYS B 1 101 ? 8.914 31.25 6.941 1 92.31 101 LYS B O 1
ATOM 2591 N N . GLU B 1 102 ? 10.117 29.453 7.566 1 91 102 GLU B N 1
ATOM 2592 C CA . GLU B 1 102 ? 9.141 28.531 6.996 1 91 102 GLU B CA 1
ATOM 2593 C C . GLU B 1 102 ? 7.812 28.609 7.746 1 91 102 GLU B C 1
ATOM 2595 O O . GLU B 1 102 ? 6.742 28.578 7.133 1 91 102 GLU B O 1
ATOM 2600 N N . ILE B 1 103 ? 7.879 28.672 9.047 1 91.81 103 ILE B N 1
ATOM 2601 C CA . ILE B 1 103 ? 6.672 28.797 9.852 1 91.81 103 ILE B CA 1
ATOM 2602 C C . ILE B 1 103 ? 5.945 30.094 9.477 1 91.81 103 ILE B C 1
ATOM 2604 O O . ILE B 1 103 ? 4.719 30.109 9.367 1 91.81 103 ILE B O 1
ATOM 2608 N N . ARG B 1 104 ? 6.719 31.125 9.289 1 93 104 ARG B N 1
ATOM 2609 C CA . ARG B 1 104 ? 6.137 32.406 8.898 1 93 104 ARG B CA 1
ATOM 2610 C C . ARG B 1 104 ? 5.402 32.281 7.566 1 93 104 ARG B C 1
ATOM 2612 O O . ARG B 1 104 ? 4.277 32.75 7.426 1 93 104 ARG B O 1
ATOM 2619 N N . GLU B 1 105 ? 6.039 31.672 6.648 1 91.69 105 GLU B N 1
ATOM 2620 C CA . GLU B 1 105 ? 5.438 31.484 5.332 1 91.69 105 GLU B CA 1
ATOM 2621 C C . GLU B 1 105 ? 4.145 30.688 5.422 1 91.69 105 GLU B C 1
ATOM 2623 O O . GLU B 1 105 ? 3.172 30.984 4.727 1 91.69 105 GLU B O 1
ATOM 2628 N N . ILE B 1 106 ? 4.148 29.641 6.219 1 88.56 106 ILE B N 1
ATOM 2629 C CA . ILE B 1 106 ? 2.99 28.766 6.402 1 88.56 106 ILE B CA 1
ATOM 2630 C C . ILE B 1 106 ? 1.808 29.594 6.914 1 88.56 106 ILE B C 1
ATOM 2632 O O . ILE B 1 106 ? 0.701 29.5 6.379 1 88.56 106 ILE B O 1
ATOM 2636 N N . TYR B 1 107 ? 1.996 30.422 7.871 1 92.88 107 TYR B N 1
ATOM 2637 C CA . TYR B 1 107 ? 0.891 31.141 8.484 1 92.88 107 TYR B CA 1
ATOM 2638 C C . TYR B 1 107 ? 0.547 32.406 7.688 1 92.88 107 TYR B C 1
ATOM 2640 O O . TYR B 1 107 ? -0.579 32.906 7.758 1 92.88 107 TYR B O 1
ATOM 2648 N N . GLU B 1 108 ? 1.523 32.938 6.926 1 93.19 108 GLU B N 1
ATOM 2649 C CA . GLU B 1 108 ? 1.177 33.938 5.934 1 93.19 108 GLU B CA 1
ATOM 2650 C C . GLU B 1 108 ? 0.174 33.406 4.918 1 93.19 108 GLU B C 1
ATOM 2652 O O . GLU B 1 108 ? -0.769 34.094 4.535 1 93.19 108 GLU B O 1
ATOM 2657 N N . ALA B 1 109 ? 0.443 32.219 4.551 1 87.81 109 ALA B N 1
ATOM 2658 C CA . ALA B 1 109 ? -0.434 31.562 3.58 1 87.81 109 ALA B CA 1
ATOM 2659 C C . ALA B 1 109 ? -1.823 31.328 4.168 1 87.81 109 ALA B C 1
ATOM 2661 O O . ALA B 1 109 ? -2.807 31.219 3.432 1 87.81 109 ALA B O 1
ATOM 2662 N N . LYS B 1 110 ? -1.89 31.234 5.477 1 89.5 110 LYS B N 1
ATOM 2663 C CA . LYS B 1 110 ? -3.168 31.031 6.148 1 89.5 110 LYS B CA 1
ATOM 2664 C C . LYS B 1 110 ? -3.896 32.344 6.367 1 89.5 110 LYS B C 1
ATOM 2666 O O . LYS B 1 110 ? -5.008 32.375 6.895 1 89.5 110 LYS B O 1
ATOM 2671 N N . GLY B 1 111 ? -3.146 33.469 6.016 1 89.94 111 GLY B N 1
ATOM 2672 C CA . GLY B 1 111 ? -3.822 34.781 6.039 1 89.94 111 GLY B CA 1
ATOM 2673 C C . GLY B 1 111 ? -3.342 35.688 7.152 1 89.94 111 GLY B C 1
ATOM 2674 O O . GLY B 1 111 ? -3.85 36.781 7.32 1 89.94 111 GLY B O 1
ATOM 2675 N N . PHE B 1 112 ? -2.412 35.25 7.965 1 93.19 112 PHE B N 1
ATOM 2676 C CA . PHE B 1 112 ? -1.883 36.094 9.031 1 93.19 112 PHE B CA 1
ATOM 2677 C C . PHE B 1 112 ? -0.911 37.125 8.469 1 93.19 112 PHE B C 1
ATOM 2679 O O . PHE B 1 112 ? -0.228 36.875 7.473 1 93.19 112 PHE B O 1
ATOM 2686 N N . SER B 1 113 ? -0.952 38.281 9.031 1 93.75 113 SER B N 1
ATOM 2687 C CA . SER B 1 113 ? -0.031 39.312 8.625 1 93.75 113 SER B CA 1
ATOM 2688 C C . SER B 1 113 ? 0.29 40.25 9.789 1 93.75 113 SER B C 1
ATOM 2690 O O . SER B 1 113 ? -0.364 40.219 10.828 1 93.75 113 SER B O 1
ATOM 2692 N N . GLY B 1 114 ? 1.354 41 9.602 1 94.06 114 GLY B N 1
ATOM 2693 C CA . GLY B 1 114 ? 1.701 42.031 10.57 1 94.06 114 GLY B CA 1
ATOM 2694 C C . GLY B 1 114 ? 2.006 41.5 11.945 1 94.06 114 GLY B C 1
ATOM 2695 O O . GLY B 1 114 ? 2.752 40.5 12.078 1 94.06 114 GLY B O 1
ATOM 2696 N N . LYS B 1 115 ? 1.427 42.125 12.984 1 93.75 115 LYS B N 1
ATOM 2697 C CA . LYS B 1 115 ? 1.707 41.781 14.375 1 93.75 115 LYS B CA 1
ATOM 2698 C C . LYS B 1 115 ? 1.118 40.406 14.742 1 93.75 115 LYS B C 1
ATOM 2700 O O . LYS B 1 115 ? 1.693 39.688 15.539 1 93.75 115 LYS B O 1
ATOM 2705 N N . ASP B 1 116 ? 0.019 40.156 14.133 1 92.94 116 ASP B N 1
ATOM 2706 C CA . ASP B 1 116 ? -0.609 38.875 14.383 1 92.94 116 ASP B CA 1
ATOM 2707 C C . ASP B 1 116 ? 0.29 37.719 13.914 1 92.94 116 ASP B C 1
ATOM 2709 O O . ASP B 1 116 ? 0.401 36.688 14.594 1 92.94 116 ASP B O 1
ATOM 2713 N N . LEU B 1 117 ? 0.881 37.938 12.742 1 95 117 LEU B N 1
ATOM 2714 C CA . LEU B 1 117 ? 1.793 36.938 12.195 1 95 117 LEU B CA 1
ATOM 2715 C C . LEU B 1 117 ? 3.004 36.75 13.102 1 95 117 LEU B C 1
ATOM 2717 O O . LEU B 1 117 ? 3.414 35.625 13.383 1 95 117 LEU B O 1
ATOM 2721 N N . ASP B 1 118 ? 3.543 37.875 13.578 1 94.56 118 ASP B N 1
ATOM 2722 C CA . ASP B 1 118 ? 4.703 37.812 14.453 1 94.56 118 ASP B CA 1
ATOM 2723 C C . ASP B 1 118 ? 4.391 37.062 15.734 1 94.56 118 ASP B C 1
ATOM 2725 O O . ASP B 1 118 ? 5.203 36.25 16.203 1 94.56 118 ASP B O 1
ATOM 2729 N N . MET B 1 119 ? 3.215 37.344 16.234 1 93.31 119 MET B N 1
ATOM 2730 C CA . MET B 1 119 ? 2.797 36.688 17.484 1 93.31 119 MET B CA 1
ATOM 2731 C C . MET B 1 119 ? 2.656 35.188 17.297 1 93.31 119 MET B C 1
ATOM 2733 O O . MET B 1 119 ? 3.129 34.406 18.141 1 93.31 119 MET B O 1
ATOM 2737 N N . VAL B 1 120 ? 2.045 34.75 16.281 1 94.5 120 VAL B N 1
ATOM 2738 C CA . VAL B 1 120 ? 1.799 33.344 16.047 1 94.5 120 VAL B CA 1
ATOM 2739 C C . VAL B 1 120 ? 3.125 32.625 15.82 1 94.5 120 VAL B C 1
ATOM 2741 O O . VAL B 1 120 ? 3.338 31.516 16.344 1 94.5 120 VAL B O 1
ATOM 2744 N N . VAL B 1 121 ? 3.967 33.219 15 1 94.81 121 VAL B N 1
ATOM 2745 C CA . VAL B 1 121 ? 5.258 32.594 14.695 1 94.81 121 VAL B CA 1
ATOM 2746 C C . VAL B 1 121 ? 6.07 32.438 15.977 1 94.81 121 VAL B C 1
ATOM 2748 O O . VAL B 1 121 ? 6.68 31.391 16.203 1 94.81 121 VAL B O 1
ATOM 2751 N N . GLU B 1 122 ? 6.062 33.469 16.766 1 93.81 122 GLU B N 1
ATOM 2752 C CA . GLU B 1 122 ? 6.809 33.438 18.016 1 93.81 122 GLU B CA 1
ATOM 2753 C C . GLU B 1 122 ? 6.27 32.375 18.953 1 93.81 122 GLU B C 1
ATOM 2755 O O . GLU B 1 122 ? 7.039 31.625 19.578 1 93.81 122 GLU B O 1
ATOM 2760 N N . LYS B 1 123 ? 4.969 32.344 19.047 1 93.44 123 LYS B N 1
ATOM 2761 C CA . LYS B 1 123 ? 4.352 31.359 19.938 1 93.44 123 LYS B CA 1
ATOM 2762 C C . LYS B 1 123 ? 4.68 29.938 19.484 1 93.44 123 LYS B C 1
ATOM 2764 O O . LYS B 1 123 ? 5.086 29.109 20.297 1 93.44 123 LYS B O 1
ATOM 2769 N N . ILE B 1 124 ? 4.539 29.641 18.234 1 93.06 124 ILE B N 1
ATOM 2770 C CA . ILE B 1 124 ? 4.75 28.312 17.672 1 93.06 124 ILE B CA 1
ATOM 2771 C C . ILE B 1 124 ? 6.215 27.906 17.844 1 93.06 124 ILE B C 1
ATOM 2773 O O . ILE B 1 124 ? 6.52 26.766 18.172 1 93.06 124 ILE B O 1
ATOM 2777 N N . THR B 1 125 ? 7.105 28.875 17.594 1 94 125 THR B N 1
ATOM 2778 C CA . THR B 1 125 ? 8.523 28.547 17.594 1 94 125 THR B CA 1
ATOM 2779 C C . THR B 1 125 ? 9.094 28.609 19 1 94 125 THR B C 1
ATOM 2781 O O . THR B 1 125 ? 10.281 28.344 19.203 1 94 125 THR B O 1
ATOM 2784 N N . SER B 1 126 ? 8.297 29 20.016 1 92.06 126 SER B N 1
ATOM 2785 C CA . SER B 1 126 ? 8.758 29.078 21.391 1 92.06 126 SER B CA 1
ATOM 2786 C C . SER B 1 126 ? 8.844 27.703 22.031 1 92.06 126 SER B C 1
ATOM 2788 O O . SER B 1 126 ? 9.547 27.516 23.031 1 92.06 126 SER B O 1
ATOM 2790 N N . ASP B 1 127 ? 8.07 26.734 21.531 1 92 127 ASP B N 1
ATOM 2791 C CA . ASP B 1 127 ? 8.07 25.359 22 1 92 127 ASP B CA 1
ATOM 2792 C C . ASP B 1 127 ? 8.547 24.406 20.891 1 92 127 ASP B C 1
ATOM 2794 O O . ASP B 1 127 ? 7.855 24.219 19.891 1 92 127 ASP B O 1
ATOM 2798 N N . LYS B 1 128 ? 9.594 23.719 21.125 1 90.5 128 LYS B N 1
ATOM 2799 C CA . LYS B 1 128 ? 10.234 22.891 20.109 1 90.5 128 LYS B CA 1
ATOM 2800 C C . LYS B 1 128 ? 9.328 21.75 19.672 1 90.5 128 LYS B C 1
ATOM 2802 O O . LYS B 1 128 ? 9.344 21.344 18.5 1 90.5 128 LYS B O 1
ATOM 2807 N N . LYS B 1 129 ? 8.602 21.188 20.578 1 89.5 129 LYS B N 1
ATOM 2808 C CA . LYS B 1 129 ? 7.684 20.109 20.25 1 89.5 129 LYS B CA 1
ATOM 2809 C C . LYS B 1 129 ? 6.578 20.594 19.312 1 89.5 129 LYS B C 1
ATOM 2811 O O . LYS B 1 129 ? 6.27 19.938 18.312 1 89.5 129 LYS B O 1
ATOM 2816 N N . VAL B 1 130 ? 6.039 21.75 19.641 1 88.88 130 VAL B N 1
ATOM 2817 C CA . VAL B 1 130 ? 4.984 22.344 18.812 1 88.88 130 VAL B CA 1
ATOM 2818 C C . VAL B 1 130 ? 5.555 22.734 17.453 1 88.88 130 VAL B C 1
ATOM 2820 O O . VAL B 1 130 ? 4.902 22.547 16.422 1 88.88 130 VAL B O 1
ATOM 2823 N N . TRP B 1 131 ? 6.719 23.25 17.5 1 90.06 131 TRP B N 1
ATOM 2824 C CA . TRP B 1 131 ? 7.418 23.656 16.281 1 90.06 131 TRP B CA 1
ATOM 2825 C C . TRP B 1 131 ? 7.582 22.469 15.344 1 90.06 131 TRP B C 1
ATOM 2827 O O . TRP B 1 131 ? 7.18 22.531 14.18 1 90.06 131 TRP B O 1
ATOM 2837 N N . LEU B 1 132 ? 8.062 21.406 15.859 1 86.75 132 LEU B N 1
ATOM 2838 C CA . LEU B 1 132 ? 8.273 20.203 15.07 1 86.75 132 LEU B CA 1
ATOM 2839 C C . LEU B 1 132 ? 6.953 19.656 14.539 1 86.75 132 LEU B C 1
ATOM 2841 O O . LEU B 1 132 ? 6.836 19.344 13.352 1 86.75 132 LEU B O 1
ATOM 2845 N N . GLU B 1 133 ? 5.988 19.547 15.391 1 83.31 133 GLU B N 1
ATOM 2846 C CA . GLU B 1 133 ? 4.691 19 14.992 1 83.31 133 GLU B CA 1
ATOM 2847 C C . GLU B 1 133 ? 4.055 19.844 13.898 1 83.31 133 GLU B C 1
ATOM 2849 O O . GLU B 1 133 ? 3.434 19.312 12.977 1 83.31 133 GLU B O 1
ATOM 2854 N N . THR B 1 134 ? 4.176 21.125 14.031 1 84.69 134 THR B N 1
ATOM 2855 C CA . THR B 1 134 ? 3.623 22.016 13.023 1 84.69 134 THR B CA 1
ATOM 2856 C C . THR B 1 134 ? 4.316 21.828 11.68 1 84.69 134 THR B C 1
ATOM 2858 O O . THR B 1 134 ? 3.662 21.781 10.641 1 84.69 134 THR B O 1
ATOM 2861 N N . MET B 1 135 ? 5.598 21.672 11.758 1 83.62 135 MET B N 1
ATOM 2862 C CA . MET B 1 135 ? 6.344 21.453 10.531 1 83.62 135 MET B CA 1
ATOM 2863 C C . MET B 1 135 ? 5.945 20.125 9.891 1 83.62 135 MET B C 1
ATOM 2865 O O . MET B 1 135 ? 5.758 20.031 8.68 1 83.62 135 MET B O 1
ATOM 2869 N N . LEU B 1 136 ? 5.785 19.125 10.734 1 78.38 136 LEU B N 1
ATOM 2870 C CA . LEU B 1 136 ? 5.449 17.797 10.25 1 78.38 136 LEU B CA 1
ATOM 2871 C C . LEU B 1 136 ? 4.055 17.781 9.633 1 78.38 136 LEU B C 1
ATOM 2873 O O . LEU B 1 136 ? 3.834 17.125 8.609 1 78.38 136 LEU B O 1
ATOM 2877 N N . THR B 1 137 ? 3.221 18.406 10.234 1 76.06 137 THR B N 1
ATOM 2878 C CA . THR B 1 137 ? 1.829 18.375 9.789 1 76.06 137 THR B CA 1
ATOM 2879 C C . THR B 1 137 ? 1.609 19.328 8.625 1 76.06 137 THR B C 1
ATOM 2881 O O . THR B 1 137 ? 0.961 18.984 7.637 1 76.06 137 THR B O 1
ATOM 2884 N N . GLU B 1 138 ? 2.184 20.547 8.727 1 73.25 138 GLU B N 1
ATOM 2885 C CA . GLU B 1 138 ? 1.882 21.594 7.762 1 73.25 138 GLU B CA 1
ATOM 2886 C C . GLU B 1 138 ? 2.832 21.531 6.566 1 73.25 138 GLU B C 1
ATOM 2888 O O . GLU B 1 138 ? 2.447 21.875 5.445 1 73.25 138 GLU B O 1
ATOM 2893 N N . GLU B 1 139 ? 4.059 21.234 6.828 1 65.94 139 GLU B N 1
ATOM 2894 C CA . GLU B 1 139 ? 5.031 21.281 5.742 1 65.94 139 GLU B CA 1
ATOM 2895 C C . GLU B 1 139 ? 5.23 19.891 5.121 1 65.94 139 GLU B C 1
ATOM 2897 O O . GLU B 1 139 ? 5.27 19.766 3.896 1 65.94 139 GLU B O 1
ATOM 2902 N N . LEU B 1 140 ? 5.293 18.938 5.996 1 63.19 140 LEU B N 1
ATOM 2903 C CA . LEU B 1 140 ? 5.691 17.641 5.484 1 63.19 140 LEU B CA 1
ATOM 2904 C C . LEU B 1 140 ? 4.48 16.734 5.301 1 63.19 140 LEU B C 1
ATOM 2906 O O . LEU B 1 140 ? 4.574 15.688 4.652 1 63.19 140 LEU B O 1
ATOM 2910 N N . ASN B 1 141 ? 3.346 17.25 5.695 1 64 141 ASN B N 1
ATOM 2911 C CA . ASN B 1 141 ? 2.121 16.469 5.578 1 64 141 ASN B CA 1
ATOM 2912 C C . ASN B 1 141 ? 2.338 15.023 6.008 1 64 141 ASN B C 1
ATOM 2914 O O . ASN B 1 141 ? 1.909 14.094 5.316 1 64 141 ASN B O 1
ATOM 2918 N N . LEU B 1 142 ? 3.176 14.914 6.949 1 60.66 142 LEU B N 1
ATOM 2919 C CA . LEU B 1 142 ? 3.598 13.602 7.418 1 60.66 142 LEU B CA 1
ATOM 2920 C C . LEU B 1 142 ? 2.689 13.102 8.539 1 60.66 142 LEU B C 1
ATOM 2922 O O . LEU B 1 142 ? 2.35 13.867 9.445 1 60.66 142 LEU B O 1
ATOM 2926 N N . ASN B 1 143 ? 1.995 12.07 8.203 1 62.91 143 ASN B N 1
ATOM 2927 C CA . ASN B 1 143 ? 1.254 11.398 9.266 1 62.91 143 ASN B CA 1
ATOM 2928 C C . ASN B 1 143 ? 1.605 9.914 9.344 1 62.91 143 ASN B C 1
ATOM 2930 O O . ASN B 1 143 ? 1.262 9.141 8.445 1 62.91 143 ASN B O 1
ATOM 2934 N N . LEU B 1 144 ? 2.385 9.609 10.344 1 63.47 144 LEU B N 1
ATOM 2935 C CA . LEU B 1 144 ? 2.805 8.227 10.555 1 63.47 144 LEU B CA 1
ATOM 2936 C C . LEU B 1 144 ? 1.6 7.316 10.75 1 63.47 144 LEU B C 1
ATOM 2938 O O . LEU B 1 144 ? 1.661 6.125 10.438 1 63.47 144 LEU B O 1
ATOM 2942 N N . GLU B 1 145 ? 0.549 7.898 11.094 1 64.94 145 GLU B N 1
ATOM 2943 C CA . GLU B 1 145 ? -0.628 7.082 11.375 1 64.94 145 GLU B CA 1
ATOM 2944 C C . GLU B 1 145 ? -1.307 6.637 10.078 1 64.94 145 GLU B C 1
ATOM 2946 O O . GLU B 1 145 ? -1.963 5.594 10.047 1 64.94 145 GLU B O 1
ATOM 2951 N N . ILE B 1 146 ? -1.03 7.438 9.086 1 64.56 146 ILE B N 1
ATOM 2952 C CA . ILE B 1 146 ? -1.639 7.113 7.797 1 64.56 146 ILE B CA 1
ATOM 2953 C C . ILE B 1 146 ? -0.93 5.91 7.18 1 64.56 146 ILE B C 1
ATOM 2955 O O . ILE B 1 146 ? -1.553 5.105 6.484 1 64.56 146 ILE B O 1
ATOM 2959 N N . VAL B 1 147 ? 0.342 5.797 7.52 1 69.94 147 VAL B N 1
ATOM 2960 C CA . VAL B 1 147 ? 1.116 4.688 6.969 1 69.94 147 VAL B CA 1
ATOM 2961 C C . VAL B 1 147 ? 0.792 3.402 7.727 1 69.94 147 VAL B C 1
ATOM 2963 O O . VAL B 1 147 ? 0.769 2.318 7.141 1 69.94 147 VAL B O 1
ATOM 2966 N N . GLY B 1 148 ? 0.431 3.455 9.016 1 73.38 148 GLY B N 1
ATOM 2967 C CA . GLY B 1 148 ? 0.064 2.305 9.82 1 73.38 148 GLY B CA 1
ATOM 2968 C C . GLY B 1 148 ? 1.263 1.563 10.383 1 73.38 148 GLY B C 1
ATOM 2969 O O . GLY B 1 148 ? 2.4 2.023 10.258 1 73.38 148 GLY B O 1
ATOM 2970 N N . SER B 1 149 ? 1.012 0.419 11.055 1 86.56 149 SER B N 1
ATOM 2971 C CA . SER B 1 149 ? 2.01 -0.466 11.648 1 86.56 149 SER B CA 1
ATOM 2972 C C . SER B 1 149 ? 2.381 -1.598 10.695 1 86.56 149 SER B C 1
ATOM 2974 O O . SER B 1 149 ? 1.503 -2.242 10.117 1 86.56 149 SER B O 1
ATOM 2976 N N . PRO B 1 150 ? 3.707 -1.776 10.547 1 90.88 150 PRO B N 1
ATOM 2977 C CA . PRO B 1 150 ? 4.133 -2.834 9.633 1 90.88 150 PRO B CA 1
ATOM 2978 C C . PRO B 1 150 ? 3.547 -4.199 9.992 1 90.88 150 PRO B C 1
ATOM 2980 O O . PRO B 1 150 ? 3.025 -4.898 9.117 1 90.88 150 PRO B O 1
ATOM 2983 N N . ILE B 1 151 ? 3.527 -4.535 11.242 1 92.69 151 ILE B N 1
ATOM 2984 C CA . ILE B 1 151 ? 3.064 -5.848 11.672 1 92.69 151 ILE B CA 1
ATOM 2985 C C . ILE B 1 151 ? 1.553 -5.949 11.484 1 92.69 151 ILE B C 1
ATOM 2987 O O . ILE B 1 151 ? 1.044 -6.984 11.039 1 92.69 151 ILE B O 1
ATOM 2991 N N . LYS B 1 152 ? 0.798 -4.926 11.805 1 91.88 152 LYS B N 1
ATOM 2992 C CA . LYS B 1 152 ? -0.65 -4.938 11.625 1 91.88 152 LYS B CA 1
ATOM 2993 C C . LYS B 1 152 ? -1.019 -5.016 10.148 1 91.88 152 LYS B C 1
ATOM 2995 O O . LYS B 1 152 ? -1.943 -5.738 9.766 1 91.88 152 LYS B O 1
ATOM 3000 N N . SER B 1 153 ? -0.294 -4.246 9.359 1 92 153 SER B N 1
ATOM 3001 C CA . SER B 1 153 ? -0.54 -4.27 7.926 1 92 153 SER B CA 1
ATOM 3002 C C . SER B 1 153 ? -0.262 -5.648 7.34 1 92 153 SER B C 1
ATOM 3004 O O . SER B 1 153 ? -1.013 -6.129 6.488 1 92 153 SER B O 1
ATOM 3006 N N . ALA B 1 154 ? 0.815 -6.242 7.832 1 93.12 154 ALA B N 1
ATOM 3007 C CA . ALA B 1 154 ? 1.159 -7.586 7.379 1 93.12 154 ALA B CA 1
ATOM 3008 C C . ALA B 1 154 ? 0.065 -8.586 7.746 1 93.12 154 ALA B C 1
ATOM 3010 O O . ALA B 1 154 ? -0.318 -9.422 6.93 1 93.12 154 ALA B O 1
ATOM 3011 N N . LEU B 1 155 ? -0.421 -8.508 8.953 1 94.62 155 LEU B N 1
ATOM 3012 C CA . LEU B 1 155 ? -1.456 -9.422 9.43 1 94.62 155 LEU B CA 1
ATOM 3013 C C . LEU B 1 155 ? -2.756 -9.219 8.656 1 94.62 155 LEU B C 1
ATOM 3015 O O . LEU B 1 155 ? -3.441 -10.188 8.312 1 94.62 155 LEU B O 1
ATOM 3019 N N . ARG B 1 156 ? -3.062 -8.016 8.398 1 94 156 ARG B N 1
ATOM 3020 C CA . ARG B 1 156 ? -4.258 -7.727 7.617 1 94 156 ARG B CA 1
ATOM 3021 C C . ARG B 1 156 ? -4.137 -8.289 6.203 1 94 156 ARG B C 1
ATOM 3023 O O . ARG B 1 156 ? -5.094 -8.852 5.672 1 94 156 ARG B O 1
ATOM 3030 N N . MET B 1 157 ? -2.951 -8.078 5.641 1 93.44 157 MET B N 1
ATOM 3031 C CA . MET B 1 157 ? -2.689 -8.625 4.312 1 93.44 157 MET B CA 1
ATOM 3032 C C . MET B 1 157 ? -2.824 -10.148 4.32 1 93.44 157 MET B C 1
ATOM 3034 O O . MET B 1 157 ? -3.465 -10.719 3.436 1 93.44 157 MET B O 1
ATOM 3038 N N . PHE B 1 158 ? -2.293 -10.773 5.355 1 94.25 158 PHE B N 1
ATOM 3039 C CA . PHE B 1 158 ? -2.307 -12.227 5.477 1 94.25 158 PHE B CA 1
ATOM 3040 C C . PHE B 1 158 ? -3.736 -12.742 5.574 1 94.25 158 PHE B C 1
ATOM 3042 O O . PHE B 1 158 ? -4.133 -13.625 4.809 1 94.25 158 PHE B O 1
ATOM 3049 N N . VAL B 1 159 ? -4.512 -12.18 6.406 1 96.31 159 VAL B N 1
ATOM 3050 C CA . VAL B 1 159 ? -5.871 -12.633 6.68 1 96.31 159 VAL B CA 1
ATOM 3051 C C . VAL B 1 159 ? -6.762 -12.352 5.473 1 96.31 159 VAL B C 1
ATOM 3053 O O . VAL B 1 159 ? -7.57 -13.195 5.078 1 96.31 159 VAL B O 1
ATOM 3056 N N . SER B 1 160 ? -6.633 -11.164 4.914 1 95.88 160 SER B N 1
ATOM 3057 C CA . SER B 1 160 ? -7.453 -10.805 3.76 1 95.88 160 SER B CA 1
ATOM 3058 C C . SER B 1 160 ? -7.16 -11.719 2.57 1 95.88 160 SER B C 1
ATOM 3060 O O . SER B 1 160 ? -8.07 -12.117 1.85 1 95.88 160 SER B O 1
ATOM 3062 N N . PHE B 1 161 ? -5.895 -12.016 2.377 1 94.31 161 PHE B N 1
ATOM 3063 C CA . PHE B 1 161 ? -5.48 -12.93 1.317 1 94.31 161 PHE B CA 1
ATOM 3064 C C . PHE B 1 161 ? -6.105 -14.305 1.512 1 94.31 161 PHE B C 1
ATOM 3066 O O . PHE B 1 161 ? -6.605 -14.906 0.558 1 94.31 161 PHE B O 1
ATOM 3073 N N . LEU B 1 162 ? -6.086 -14.75 2.73 1 96 162 LEU B N 1
ATOM 3074 C CA . LEU B 1 162 ? -6.641 -16.062 3.041 1 96 162 LEU B CA 1
ATOM 3075 C C . LEU B 1 162 ? -8.148 -16.078 2.809 1 96 162 LEU B C 1
ATOM 3077 O O . LEU B 1 162 ? -8.68 -17.047 2.242 1 96 162 LEU B O 1
ATOM 3081 N N . ILE B 1 163 ? -8.812 -15.102 3.242 1 95.69 163 ILE B N 1
ATOM 3082 C CA . ILE B 1 163 ? -10.258 -15.016 3.076 1 95.69 163 ILE B CA 1
ATOM 3083 C C . ILE B 1 163 ? -10.609 -15.008 1.591 1 95.69 163 ILE B C 1
ATOM 3085 O O . ILE B 1 163 ? -11.469 -15.766 1.144 1 95.69 163 ILE B O 1
ATOM 3089 N N . GLY B 1 164 ? -9.984 -14.203 0.853 1 94.5 164 GLY B N 1
ATOM 3090 C CA . GLY B 1 164 ? -10.227 -14.141 -0.58 1 94.5 164 GLY B CA 1
ATOM 3091 C C . GLY B 1 164 ? -9.844 -15.422 -1.303 1 94.5 164 GLY B C 1
ATOM 3092 O O . GLY B 1 164 ? -10.594 -15.898 -2.162 1 94.5 164 GLY B O 1
ATOM 3093 N N . GLY B 1 165 ? -8.711 -15.945 -0.951 1 94.5 165 GLY B N 1
ATOM 3094 C CA . GLY B 1 165 ? -8.188 -17.125 -1.624 1 94.5 165 GLY B CA 1
ATOM 3095 C C . GLY B 1 165 ? -8.992 -18.375 -1.354 1 94.5 165 GLY B C 1
ATOM 3096 O O . GLY B 1 165 ? -8.992 -19.312 -2.162 1 94.5 165 GLY B O 1
ATOM 3097 N N . LEU B 1 166 ? -9.672 -18.438 -0.265 1 96.12 166 LEU B N 1
ATOM 3098 C CA . LEU B 1 166 ? -10.438 -19.625 0.111 1 96.12 166 LEU B CA 1
ATOM 3099 C C . LEU B 1 166 ? -11.688 -19.75 -0.748 1 96.12 166 LEU B C 1
ATOM 3101 O O . LEU B 1 166 ? -12.148 -20.875 -1.022 1 96.12 166 LEU B O 1
ATOM 3105 N N . LEU B 1 167 ? -12.156 -18.766 -1.222 1 95.19 167 LEU B N 1
ATOM 3106 C CA . LEU B 1 167 ? -13.461 -18.719 -1.857 1 95.19 167 LEU B CA 1
ATOM 3107 C C . LEU B 1 167 ? -13.453 -19.5 -3.176 1 95.19 167 LEU B C 1
ATOM 3109 O O . LEU B 1 167 ? -14.312 -20.344 -3.408 1 95.19 167 LEU B O 1
ATOM 3113 N N . PRO B 1 168 ? -12.461 -19.281 -3.998 1 93.12 168 PRO B N 1
ATOM 3114 C CA . PRO B 1 168 ? -12.453 -20.031 -5.266 1 93.12 168 PRO B CA 1
ATOM 3115 C C . PRO B 1 168 ? -12.18 -21.516 -5.078 1 93.12 168 PRO B C 1
ATOM 3117 O O . PRO B 1 168 ? -12.391 -22.312 -6 1 93.12 168 PRO B O 1
ATOM 3120 N N . ILE B 1 169 ? -11.727 -21.906 -3.891 1 94.19 169 ILE B N 1
ATOM 3121 C CA . ILE B 1 169 ? -11.367 -23.297 -3.635 1 94.19 169 ILE B CA 1
ATOM 3122 C C . ILE B 1 169 ? -12.609 -24.078 -3.211 1 94.19 169 ILE B C 1
ATOM 3124 O O . ILE B 1 169 ? -12.719 -25.281 -3.49 1 94.19 169 ILE B O 1
ATOM 3128 N N . LEU B 1 170 ? -13.555 -23.516 -2.688 1 95.75 170 LEU B N 1
ATOM 3129 C CA . LEU B 1 170 ? -14.711 -24.109 -2.047 1 95.75 170 LEU B CA 1
ATOM 3130 C C . LEU B 1 170 ? -15.492 -24.984 -3.031 1 95.75 170 LEU B C 1
ATOM 3132 O O . LEU B 1 170 ? -15.883 -26.109 -2.699 1 95.75 170 LEU B O 1
ATOM 3136 N N . PRO B 1 171 ? -15.656 -24.547 -4.223 1 94.44 171 PRO B N 1
ATOM 3137 C CA . PRO B 1 171 ? -16.469 -25.344 -5.145 1 94.44 171 PRO B CA 1
ATOM 3138 C C . PRO B 1 171 ? -15.844 -26.688 -5.477 1 94.44 171 PRO B C 1
ATOM 3140 O O . PRO B 1 171 ? -16.547 -27.641 -5.828 1 94.44 171 PRO B O 1
ATOM 3143 N N . PHE B 1 172 ? -14.609 -26.812 -5.324 1 92.69 172 PHE B N 1
ATOM 3144 C CA . PHE B 1 172 ? -13.922 -28.031 -5.703 1 92.69 172 PHE B CA 1
ATOM 3145 C C . PHE B 1 172 ? -14.133 -29.125 -4.66 1 92.69 172 PHE B C 1
ATOM 3147 O O . PHE B 1 172 ? -13.852 -30.297 -4.91 1 92.69 172 PHE B O 1
ATOM 3154 N N . PHE B 1 173 ? -14.656 -28.766 -3.555 1 93.38 173 PHE B N 1
ATOM 3155 C CA . PHE B 1 173 ? -15.008 -29.75 -2.539 1 93.38 173 PHE B CA 1
ATOM 3156 C C . PHE B 1 173 ? -16.312 -30.438 -2.889 1 93.38 173 PHE B C 1
ATOM 3158 O O . PHE B 1 173 ? -16.609 -31.531 -2.379 1 93.38 173 PHE B O 1
ATOM 3165 N N . VAL B 1 174 ? -17.094 -29.844 -3.734 1 93.5 174 VAL B N 1
ATOM 3166 C CA . VAL B 1 174 ? -18.438 -30.328 -4.02 1 93.5 174 VAL B CA 1
ATOM 3167 C C . VAL B 1 174 ? -18.531 -30.781 -5.477 1 93.5 174 VAL B C 1
ATOM 3169 O O . VAL B 1 174 ? -19.156 -31.797 -5.785 1 93.5 174 VAL B O 1
ATOM 3172 N N . PHE B 1 175 ? -17.906 -29.969 -6.336 1 91.5 175 PHE B N 1
ATOM 3173 C CA . PHE B 1 175 ? -17.953 -30.234 -7.773 1 91.5 175 PHE B CA 1
ATOM 3174 C C . PHE B 1 175 ? -16.594 -30.656 -8.297 1 91.5 175 PHE B C 1
ATOM 3176 O O . PHE B 1 175 ? -15.625 -30.734 -7.535 1 91.5 175 PHE B O 1
ATOM 3183 N N . SER B 1 176 ? -16.625 -31.156 -9.562 1 86.56 176 SER B N 1
ATOM 3184 C CA . SER B 1 176 ? -15.383 -31.547 -10.211 1 86.56 176 SER B CA 1
ATOM 3185 C C . SER B 1 176 ? -15.32 -31.031 -11.648 1 86.56 176 SER B C 1
ATOM 3187 O O . SER B 1 176 ? -16.328 -30.594 -12.195 1 86.56 176 SER B O 1
ATOM 3189 N N . GLY B 1 177 ? -14.078 -30.906 -12.117 1 82.81 177 GLY B N 1
ATOM 3190 C CA . GLY B 1 177 ? -13.898 -30.562 -13.516 1 82.81 177 GLY B CA 1
ATOM 3191 C C . GLY B 1 177 ? -14.281 -29.125 -13.836 1 82.81 177 GLY B C 1
ATOM 3192 O O . GLY B 1 177 ? -14.031 -28.219 -13.031 1 82.81 177 GLY B O 1
ATOM 3193 N N . LEU B 1 178 ? -14.844 -28.938 -14.953 1 84.25 178 LEU B N 1
ATOM 3194 C CA . LEU B 1 178 ? -15.156 -27.609 -15.469 1 84.25 178 LEU B CA 1
ATOM 3195 C C . LEU B 1 178 ? -16.297 -26.969 -14.68 1 84.25 178 LEU B C 1
ATOM 3197 O O . LEU B 1 178 ? -16.328 -25.75 -14.5 1 84.25 178 LEU B O 1
ATOM 3201 N N . ASP B 1 179 ? -17.125 -27.859 -14.211 1 89.19 179 ASP B N 1
ATOM 3202 C CA . ASP B 1 179 ? -18.234 -27.328 -13.414 1 89.19 179 ASP B CA 1
ATOM 3203 C C . ASP B 1 179 ? -17.719 -26.625 -12.156 1 89.19 179 ASP B C 1
ATOM 3205 O O . ASP B 1 179 ? -18.203 -25.562 -11.797 1 89.19 179 ASP B O 1
ATOM 3209 N N . ALA B 1 180 ? -16.734 -27.25 -11.508 1 90.81 180 ALA B N 1
ATOM 3210 C CA . ALA B 1 180 ? -16.141 -26.656 -10.312 1 90.81 180 ALA B CA 1
ATOM 3211 C C . ALA B 1 180 ? -15.469 -25.328 -10.641 1 90.81 180 ALA B C 1
ATOM 3213 O O . ALA B 1 180 ? -15.578 -24.359 -9.875 1 90.81 180 ALA B O 1
ATOM 3214 N N . LEU B 1 181 ? -14.891 -25.25 -11.789 1 87.44 181 LEU B N 1
ATOM 3215 C CA . LEU B 1 181 ? -14.18 -24.047 -12.195 1 87.44 181 LEU B CA 1
ATOM 3216 C C . LEU B 1 181 ? -15.156 -22.906 -12.477 1 87.44 181 LEU B C 1
ATOM 3218 O O . LEU B 1 181 ? -14.922 -21.781 -12.062 1 87.44 181 LEU B O 1
ATOM 3222 N N . PHE B 1 182 ? -16.25 -23.219 -13.188 1 89.5 182 PHE B N 1
ATOM 3223 C CA . PHE B 1 182 ? -17.25 -22.203 -13.5 1 89.5 182 PHE B CA 1
ATOM 3224 C C . PHE B 1 182 ? -17.875 -21.656 -12.227 1 89.5 182 PHE B C 1
ATOM 3226 O O . PHE B 1 182 ? -18.109 -20.438 -12.109 1 89.5 182 PHE B O 1
ATOM 3233 N N . VAL B 1 183 ? -18.109 -22.516 -11.312 1 93.12 183 VAL B N 1
ATOM 3234 C CA . VAL B 1 183 ? -18.672 -22.062 -10.047 1 93.12 183 VAL B CA 1
ATOM 3235 C C . VAL B 1 183 ? -17.656 -21.219 -9.281 1 93.12 183 VAL B C 1
ATOM 3237 O O . VAL B 1 183 ? -18.016 -20.219 -8.656 1 93.12 183 VAL B O 1
ATOM 3240 N N . ALA B 1 184 ? -16.391 -21.641 -9.32 1 91.81 184 ALA B N 1
ATOM 3241 C CA . ALA B 1 184 ? -15.32 -20.891 -8.672 1 91.81 184 ALA B CA 1
ATOM 3242 C C . ALA B 1 184 ? -15.242 -19.469 -9.234 1 91.81 184 ALA B C 1
ATOM 3244 O O . ALA B 1 184 ? -15.102 -18.5 -8.477 1 91.81 184 ALA B O 1
ATOM 3245 N N . ILE B 1 185 ? -15.391 -19.344 -10.531 1 89.88 185 ILE B N 1
ATOM 3246 C CA . ILE B 1 185 ? -15.359 -18.047 -11.195 1 89.88 185 ILE B CA 1
ATOM 3247 C C . ILE B 1 185 ? -16.562 -17.219 -10.75 1 89.88 185 ILE B C 1
ATOM 3249 O O . ILE B 1 185 ? -16.422 -16.031 -10.406 1 89.88 185 ILE B O 1
ATOM 3253 N N . GLY B 1 186 ? -17.672 -17.844 -10.711 1 92.56 186 GLY B N 1
ATOM 3254 C CA . GLY B 1 186 ? -18.875 -17.156 -10.273 1 92.56 186 GLY B CA 1
ATOM 3255 C C . GLY B 1 186 ? -18.781 -16.625 -8.859 1 92.56 186 GLY B C 1
ATOM 3256 O O . GLY B 1 186 ? -19.141 -15.477 -8.586 1 92.56 186 GLY B O 1
ATOM 3257 N N . ILE B 1 187 ? -18.297 -17.453 -7.965 1 94 187 ILE B N 1
ATOM 3258 C CA . ILE B 1 187 ? -18.156 -17.062 -6.566 1 94 187 ILE B CA 1
ATOM 3259 C C . ILE B 1 187 ? -17.141 -15.93 -6.441 1 94 187 ILE B C 1
ATOM 3261 O O . ILE B 1 187 ? -17.359 -14.977 -5.688 1 94 187 ILE B O 1
ATOM 3265 N N . SER B 1 188 ? -16.016 -16 -7.156 1 92.69 188 SER B N 1
ATOM 3266 C CA . SER B 1 188 ? -14.977 -14.984 -7.109 1 92.69 188 SER B CA 1
ATOM 3267 C C . SER B 1 188 ? -15.492 -13.641 -7.594 1 92.69 188 SER B C 1
ATOM 3269 O O . SER B 1 188 ? -15.273 -12.609 -6.949 1 92.69 188 SER B O 1
ATOM 3271 N N . ILE B 1 189 ? -16.25 -13.672 -8.68 1 92.25 189 ILE B N 1
ATOM 3272 C CA . ILE B 1 189 ? -16.797 -12.445 -9.258 1 92.25 189 ILE B CA 1
ATOM 3273 C C . ILE B 1 189 ? -17.844 -11.852 -8.312 1 92.25 189 ILE B C 1
ATOM 3275 O O . ILE B 1 189 ? -17.828 -10.648 -8.047 1 92.25 189 ILE B O 1
ATOM 3279 N N . SER B 1 190 ? -18.688 -12.664 -7.781 1 94.56 190 SER B N 1
ATOM 3280 C CA . SER B 1 190 ? -19.75 -12.203 -6.906 1 94.56 190 SER B CA 1
ATOM 3281 C C . SER B 1 190 ? -19.188 -11.633 -5.605 1 94.56 190 SER B C 1
ATOM 3283 O O . SER B 1 190 ? -19.641 -10.586 -5.137 1 94.56 190 SER B O 1
ATOM 3285 N N . THR B 1 191 ? -18.266 -12.289 -5.039 1 93.88 191 THR B N 1
ATOM 3286 C CA . THR B 1 191 ? -17.703 -11.828 -3.777 1 93.88 191 THR B CA 1
ATOM 3287 C C . THR B 1 191 ? -16.906 -10.539 -3.984 1 93.88 191 THR B C 1
ATOM 3289 O O . THR B 1 191 ? -16.953 -9.633 -3.148 1 93.88 191 THR B O 1
ATOM 3292 N N . SER B 1 192 ? -16.156 -10.5 -5.066 1 93.25 192 SER B N 1
ATOM 3293 C CA . SER B 1 192 ? -15.453 -9.266 -5.387 1 93.25 192 SER B CA 1
ATOM 3294 C C . SER B 1 192 ? -16.438 -8.109 -5.57 1 93.25 192 SER B C 1
ATOM 3296 O O . SER B 1 192 ? -16.156 -6.98 -5.145 1 93.25 192 SER B O 1
ATOM 3298 N N . PHE B 1 193 ? -17.531 -8.383 -6.207 1 94.25 193 PHE B N 1
ATOM 3299 C CA . PHE B 1 193 ? -18.578 -7.375 -6.383 1 94.25 193 PHE B CA 1
ATOM 3300 C C . PHE B 1 193 ? -19.078 -6.875 -5.031 1 94.25 193 PHE B C 1
ATOM 3302 O O . PHE B 1 193 ? -19.219 -5.668 -4.828 1 94.25 193 PHE B O 1
ATOM 3309 N N . VAL B 1 194 ? -19.281 -7.762 -4.141 1 93.94 194 VAL B N 1
ATOM 3310 C CA . VAL B 1 194 ? -19.797 -7.414 -2.822 1 93.94 194 VAL B CA 1
ATOM 3311 C C . VAL B 1 194 ? -18.781 -6.57 -2.068 1 93.94 194 VAL B C 1
ATOM 3313 O O . VAL B 1 194 ? -19.141 -5.562 -1.447 1 93.94 194 VAL B O 1
ATOM 3316 N N . VAL B 1 195 ? -17.531 -6.938 -2.119 1 91.94 195 VAL B N 1
ATOM 3317 C CA . VAL B 1 195 ? -16.484 -6.168 -1.461 1 91.94 195 VAL B CA 1
ATOM 3318 C C . VAL B 1 195 ? -16.406 -4.773 -2.076 1 91.94 195 VAL B C 1
ATOM 3320 O O . VAL B 1 195 ? -16.234 -3.783 -1.36 1 91.94 195 VAL B O 1
ATOM 3323 N N . GLY B 1 196 ? -16.484 -4.723 -3.379 1 92.19 196 GLY B N 1
ATOM 3324 C CA . GLY B 1 196 ? -1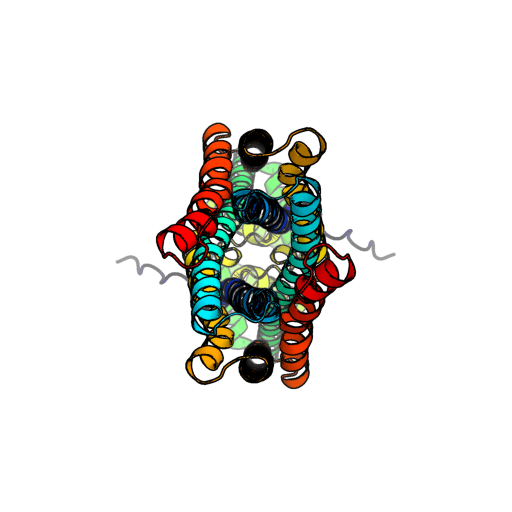6.516 -3.43 -4.047 1 92.19 196 GLY B CA 1
ATOM 3325 C C . GLY B 1 196 ? -17.672 -2.549 -3.6 1 92.19 196 GLY B C 1
ATOM 3326 O O . GLY B 1 196 ? -17.5 -1.344 -3.406 1 92.19 196 GLY B O 1
ATOM 3327 N N . VAL B 1 197 ? -18.797 -3.15 -3.385 1 92.94 197 VAL B N 1
ATOM 3328 C CA . VAL B 1 197 ? -19.984 -2.424 -2.932 1 92.94 197 VAL B CA 1
ATOM 3329 C C . VAL B 1 197 ? -19.75 -1.906 -1.514 1 92.94 197 VAL B C 1
ATOM 3331 O O . VAL B 1 197 ? -20.062 -0.751 -1.212 1 92.94 197 VAL B O 1
ATOM 3334 N N . ILE B 1 198 ? -19.188 -2.705 -0.689 1 91.06 198 ILE B N 1
ATOM 3335 C CA . ILE B 1 198 ? -18.969 -2.346 0.707 1 91.06 198 ILE B CA 1
ATOM 3336 C C . ILE B 1 198 ? -17.969 -1.189 0.789 1 91.06 198 ILE B C 1
ATOM 3338 O O . ILE B 1 198 ? -18.203 -0.219 1.515 1 91.06 198 ILE B O 1
ATOM 3342 N N . LYS B 1 199 ? -16.922 -1.276 0.044 1 89.19 199 LYS B N 1
ATOM 3343 C CA . LYS B 1 199 ? -15.914 -0.214 0.08 1 89.19 199 LYS B CA 1
ATOM 3344 C C . LYS B 1 199 ? -16.484 1.099 -0.447 1 89.19 199 LYS B C 1
ATOM 3346 O O . LYS B 1 199 ? -16.156 2.172 0.063 1 89.19 199 LYS B O 1
ATOM 3351 N N . SER B 1 200 ? -17.281 0.964 -1.479 1 90.88 200 SER B N 1
ATOM 3352 C CA . SER B 1 200 ? -17.906 2.162 -2.041 1 90.88 200 SER B CA 1
ATOM 3353 C C . SER B 1 200 ? -18.875 2.793 -1.055 1 90.88 200 SER B C 1
ATOM 3355 O O . SER B 1 200 ? -19.016 4.016 -1 1 90.88 200 SER B O 1
ATOM 3357 N N . LYS B 1 201 ? -19.531 2 -0.295 1 89.94 201 LYS B N 1
ATOM 3358 C CA . LYS B 1 201 ? -20.422 2.514 0.744 1 89.94 201 LYS B CA 1
ATOM 3359 C C . LYS B 1 201 ? -19.641 3.26 1.819 1 89.94 201 LYS B C 1
ATOM 3361 O O . LYS B 1 201 ? -20.062 4.328 2.271 1 89.94 201 LYS B O 1
ATOM 3366 N N . MET B 1 202 ? -18.562 2.715 2.162 1 86.69 202 MET B N 1
ATOM 3367 C CA . MET B 1 202 ? -17.734 3.322 3.191 1 86.69 202 MET B CA 1
ATOM 3368 C C . MET B 1 202 ? -17.141 4.637 2.703 1 86.69 202 MET B C 1
ATOM 3370 O O . MET B 1 202 ? -16.875 5.543 3.502 1 86.69 202 MET B O 1
ATOM 3374 N N . SER B 1 203 ? -16.906 4.762 1.471 1 87.75 203 SER B N 1
ATOM 3375 C CA . SER B 1 203 ? -16.297 5.953 0.9 1 87.75 203 SER B CA 1
ATOM 3376 C C . SER B 1 203 ? -17.344 6.891 0.307 1 87.75 203 SER B C 1
ATOM 3378 O O . SER B 1 203 ? -17 7.922 -0.274 1 87.75 203 SER B O 1
ATOM 3380 N N . ASN B 1 204 ? -18.609 6.484 0.441 1 88.88 204 ASN B N 1
ATOM 3381 C CA . ASN B 1 204 ? -19.734 7.277 -0.06 1 88.88 204 ASN B CA 1
ATOM 3382 C C . ASN B 1 204 ? -19.609 7.531 -1.56 1 88.88 204 ASN B C 1
ATOM 3384 O O . ASN B 1 204 ? -19.719 8.672 -2.012 1 88.88 204 ASN B O 1
ATOM 3388 N N . THR B 1 205 ? -19.234 6.523 -2.262 1 89.88 205 THR B N 1
ATOM 3389 C CA . THR B 1 205 ? -19.188 6.562 -3.719 1 89.88 205 THR B CA 1
ATOM 3390 C C . THR B 1 205 ? -20.219 5.617 -4.324 1 89.88 205 THR B C 1
ATOM 3392 O O . THR B 1 205 ? -20.984 4.973 -3.6 1 89.88 205 THR B O 1
ATOM 3395 N N . ASN B 1 206 ? -20.328 5.578 -5.598 1 93.12 206 ASN B N 1
ATOM 3396 C CA . ASN B 1 206 ? -21.312 4.754 -6.285 1 93.12 206 ASN B CA 1
ATOM 3397 C C . ASN B 1 206 ? -21.062 3.268 -6.066 1 93.12 206 ASN B C 1
ATOM 3399 O O . ASN B 1 206 ? -20.031 2.742 -6.492 1 93.12 206 ASN B O 1
ATOM 3403 N N . LYS B 1 207 ? -22.062 2.611 -5.488 1 93.69 207 LYS B N 1
ATOM 3404 C CA . LYS B 1 207 ? -21.938 1.216 -5.078 1 93.69 207 LYS B CA 1
ATOM 3405 C C . LYS B 1 207 ? -21.812 0.295 -6.289 1 93.69 207 LYS B C 1
ATOM 3407 O O . LYS B 1 207 ? -21.016 -0.642 -6.281 1 93.69 207 LYS B O 1
ATOM 3412 N N . LEU B 1 208 ? -22.547 0.562 -7.273 1 93.56 208 LEU B N 1
ATOM 3413 C CA . LEU B 1 208 ? -22.547 -0.293 -8.453 1 93.56 208 LEU B CA 1
ATOM 3414 C C . LEU B 1 208 ? -21.219 -0.195 -9.195 1 93.56 208 LEU B C 1
ATOM 3416 O O . LEU B 1 208 ? -20.656 -1.21 -9.633 1 93.56 208 LEU B O 1
ATOM 3420 N N . ILE B 1 209 ? -20.703 0.947 -9.344 1 91.94 209 ILE B N 1
ATOM 3421 C CA . ILE B 1 209 ? -19.438 1.157 -10.039 1 91.94 209 ILE B CA 1
ATOM 3422 C C . ILE B 1 209 ? -18.297 0.506 -9.266 1 91.94 209 ILE B C 1
ATOM 3424 O O . ILE B 1 209 ? -17.438 -0.162 -9.844 1 91.94 209 ILE B O 1
ATOM 3428 N N . GLY B 1 210 ? -18.344 0.691 -7.926 1 92 210 GLY B N 1
ATOM 3429 C CA . GLY B 1 210 ? -17.328 0.065 -7.098 1 92 210 GLY B CA 1
ATOM 3430 C C . GLY B 1 210 ? -17.344 -1.45 -7.18 1 92 210 GLY B C 1
ATOM 3431 O O . GLY B 1 210 ? -16.281 -2.084 -7.25 1 92 210 GLY B O 1
ATOM 3432 N N . GLY B 1 211 ? -18.531 -1.927 -7.184 1 92.81 211 GLY B N 1
ATOM 3433 C CA . GLY B 1 211 ? -18.672 -3.369 -7.301 1 92.81 211 GLY B CA 1
ATOM 3434 C C . GLY B 1 211 ? -18.188 -3.912 -8.625 1 92.81 211 GLY B C 1
ATOM 3435 O O . GLY B 1 211 ? -17.453 -4.902 -8.672 1 92.81 211 GLY B O 1
ATOM 3436 N N . LEU B 1 212 ? -18.531 -3.252 -9.695 1 91.88 212 LEU B N 1
ATOM 3437 C CA . LEU B 1 212 ? -18.156 -3.686 -11.031 1 91.88 212 LEU B CA 1
ATOM 3438 C C . LEU B 1 212 ? -16.641 -3.555 -11.234 1 91.88 212 LEU B C 1
ATOM 3440 O O . LEU B 1 212 ? -16.031 -4.387 -11.906 1 91.88 212 LEU B O 1
ATOM 3444 N N . GLU B 1 213 ? -16.109 -2.568 -10.656 1 91 213 GLU B N 1
ATOM 3445 C CA . GLU B 1 213 ? -14.672 -2.361 -10.766 1 91 213 GLU B CA 1
ATOM 3446 C C . GLU B 1 213 ? -13.891 -3.475 -10.07 1 91 213 GLU B C 1
ATOM 3448 O O . GLU B 1 213 ? -12.93 -4.012 -10.625 1 91 213 GLU B O 1
ATOM 3453 N N . MET B 1 214 ? -14.344 -3.771 -8.875 1 89.62 214 MET B N 1
ATOM 3454 C CA . MET B 1 214 ? -13.68 -4.82 -8.117 1 89.62 214 MET B CA 1
ATOM 3455 C C . MET B 1 214 ? -13.852 -6.18 -8.789 1 89.62 214 MET B C 1
ATOM 3457 O O . MET B 1 214 ? -12.898 -6.957 -8.875 1 89.62 214 MET B O 1
ATOM 3461 N N . ALA B 1 215 ? -14.984 -6.418 -9.25 1 89.56 215 ALA B N 1
ATOM 3462 C CA . ALA B 1 215 ? -15.266 -7.684 -9.922 1 89.56 215 ALA B CA 1
ATOM 3463 C C . ALA B 1 215 ? -14.547 -7.77 -11.258 1 89.56 215 ALA B C 1
ATOM 3465 O O . ALA B 1 215 ? -13.953 -8.797 -11.594 1 89.56 215 ALA B O 1
ATOM 3466 N N . GLY B 1 216 ? -14.594 -6.738 -12.016 1 85.44 216 GLY B N 1
ATOM 3467 C CA . GLY B 1 216 ? -14.008 -6.711 -13.344 1 85.44 216 GLY B CA 1
ATOM 3468 C C . GLY B 1 216 ? -12.492 -6.605 -13.328 1 85.44 216 GLY B C 1
ATOM 3469 O O . GLY B 1 216 ? -11.805 -7.484 -13.844 1 85.44 216 GLY B O 1
ATOM 3470 N N . LEU B 1 217 ? -12.008 -5.633 -12.656 1 79.19 217 LEU B N 1
ATOM 3471 C CA . LEU B 1 217 ? -10.57 -5.398 -12.641 1 79.19 217 LEU B CA 1
ATOM 3472 C C . LEU B 1 217 ? -9.883 -6.328 -11.648 1 79.19 217 LEU B C 1
ATOM 3474 O O . LEU B 1 217 ? -8.828 -6.895 -11.953 1 79.19 217 LEU B O 1
ATOM 3478 N N . GLY B 1 218 ? -10.484 -6.504 -10.562 1 72.81 218 GLY B N 1
ATOM 3479 C CA . GLY B 1 218 ? -9.852 -7.297 -9.516 1 72.81 218 GLY B CA 1
ATOM 3480 C C . GLY B 1 218 ? -9.789 -8.773 -9.852 1 72.81 218 GLY B C 1
ATOM 3481 O O . GLY B 1 218 ? -8.734 -9.398 -9.711 1 72.81 218 GLY B O 1
ATOM 3482 N N . THR B 1 219 ? -10.82 -9.312 -10.32 1 77.31 219 THR B N 1
ATOM 3483 C CA . THR B 1 219 ? -10.883 -10.742 -10.594 1 77.31 219 THR B CA 1
ATOM 3484 C C . THR B 1 219 ? -10.695 -11.016 -12.086 1 77.31 219 THR B C 1
ATOM 3486 O O . THR B 1 219 ? -10.102 -12.023 -12.469 1 77.31 219 THR B O 1
ATOM 3489 N N . GLY B 1 220 ? -11.047 -10.102 -12.867 1 73.56 220 GLY B N 1
ATOM 3490 C CA . GLY B 1 220 ? -11.023 -10.297 -14.305 1 73.56 220 GLY B CA 1
ATOM 3491 C C . GLY B 1 220 ? -9.625 -10.352 -14.883 1 73.56 220 GLY B C 1
ATOM 3492 O O . GLY B 1 220 ? -9.336 -11.18 -15.75 1 73.56 220 GLY B O 1
ATOM 3493 N N . VAL B 1 221 ? -8.812 -9.523 -14.438 1 64.69 221 VAL B N 1
ATOM 3494 C CA . VAL B 1 221 ? -7.453 -9.469 -14.977 1 64.69 221 VAL B CA 1
ATOM 3495 C C . VAL B 1 221 ? -6.734 -10.781 -14.695 1 64.69 221 VAL B C 1
ATOM 3497 O O . VAL B 1 221 ? -5.953 -11.266 -15.523 1 64.69 221 VAL B O 1
ATOM 3500 N N . ALA B 1 222 ? -7.031 -11.352 -13.531 1 60.53 222 ALA B N 1
ATOM 3501 C CA . ALA B 1 222 ? -6.43 -12.641 -13.18 1 60.53 222 ALA B CA 1
ATOM 3502 C C . ALA B 1 222 ? -6.828 -13.719 -14.188 1 60.53 222 ALA B C 1
ATOM 3504 O O . ALA B 1 222 ? -6 -14.555 -14.57 1 60.53 222 ALA B O 1
ATOM 3505 N N . LEU B 1 223 ? -8.07 -13.555 -14.57 1 63.59 223 LEU B N 1
ATOM 3506 C CA . LEU B 1 223 ? -8.609 -14.57 -15.477 1 63.59 223 LEU B CA 1
ATOM 3507 C C . LEU B 1 223 ? -7.977 -14.453 -16.859 1 63.59 223 LEU B C 1
ATOM 3509 O O . LEU B 1 223 ? -7.746 -15.469 -17.531 1 63.59 223 LEU B O 1
ATOM 3513 N N . ILE B 1 224 ? -7.715 -13.25 -17.156 1 59.66 224 ILE B N 1
ATOM 3514 C CA . ILE B 1 224 ? -7.102 -13.062 -18.469 1 59.66 224 ILE B CA 1
ATOM 3515 C C . ILE B 1 224 ? -5.664 -13.57 -18.453 1 59.66 224 ILE B C 1
ATOM 3517 O O . ILE B 1 224 ? -5.18 -14.133 -19.438 1 59.66 224 ILE B O 1
ATOM 3521 N N . GLY B 1 225 ? -4.996 -13.25 -17.438 1 52.5 225 GLY B N 1
ATOM 3522 C CA . GLY B 1 225 ? -3.619 -13.711 -17.328 1 52.5 225 GLY B CA 1
ATOM 3523 C C . GLY B 1 225 ? -3.492 -15.219 -17.234 1 52.5 225 GLY B C 1
ATOM 3524 O O . GLY B 1 225 ? -2.584 -15.805 -17.828 1 52.5 225 GLY B O 1
ATOM 3525 N N . TYR B 1 226 ? -4.203 -15.844 -16.266 1 49.97 226 TYR B N 1
ATOM 3526 C CA . TYR B 1 226 ? -4.004 -17.266 -16.031 1 49.97 226 TYR B CA 1
ATOM 3527 C C . TYR B 1 226 ? -4.555 -18.094 -17.188 1 49.97 226 TYR B C 1
ATOM 3529 O O . TYR B 1 226 ? -4.273 -19.297 -17.281 1 49.97 226 TYR B O 1
ATOM 3537 N N . GLY B 1 227 ? -5.41 -17.516 -18.062 1 47.56 227 GLY B N 1
ATOM 3538 C CA . GLY B 1 227 ? -5.418 -18.312 -19.281 1 47.56 227 GLY B CA 1
ATOM 3539 C C . GLY B 1 227 ? -4.031 -18.719 -19.734 1 47.56 227 GLY B C 1
ATOM 3540 O O . GLY B 1 227 ? -3.789 -18.859 -20.938 1 47.56 227 GLY B O 1
ATOM 3541 N N . ILE B 1 228 ? -3.17 -18.594 -18.922 1 45.5 228 ILE B N 1
ATOM 3542 C CA . ILE B 1 228 ? -1.782 -19 -19.156 1 45.5 228 ILE B CA 1
ATOM 3543 C C . ILE B 1 228 ? -1.722 -20.469 -19.531 1 45.5 228 ILE B C 1
ATOM 3545 O O . ILE B 1 228 ? -0.941 -20.875 -20.406 1 45.5 228 ILE B O 1
ATOM 3549 N N . GLY B 1 229 ? -2.42 -21.297 -18.766 1 47.31 229 GLY B N 1
ATOM 3550 C CA . GLY B 1 229 ? -2.426 -22.641 -19.312 1 47.31 229 GLY B CA 1
ATOM 3551 C C . GLY B 1 229 ? -2.75 -22.688 -20.797 1 47.31 229 GLY B C 1
ATOM 3552 O O . GLY B 1 229 ? -2.082 -23.391 -21.562 1 47.31 229 GLY B O 1
ATOM 3553 N N . SER B 1 230 ? -3.783 -21.969 -21.109 1 45.72 230 SER B N 1
ATOM 3554 C CA . SER B 1 230 ? -4.125 -21.969 -22.516 1 45.72 230 SER B CA 1
ATOM 3555 C C . SER B 1 230 ? -3.068 -21.234 -23.344 1 45.72 230 SER B C 1
ATOM 3557 O O . SER B 1 230 ? -2.777 -21.609 -24.469 1 45.72 230 SER B O 1
ATOM 3559 N N . GLU B 1 231 ? -2.5 -20.266 -22.656 1 44.34 231 GLU B N 1
ATOM 3560 C CA . GLU B 1 231 ? -1.419 -19.594 -23.375 1 44.34 231 GLU B CA 1
ATOM 3561 C C . GLU B 1 231 ? -0.205 -20.5 -23.516 1 44.34 231 GLU B C 1
ATOM 3563 O O . GLU B 1 231 ? 0.436 -20.531 -24.578 1 44.34 231 GLU B O 1
ATOM 3568 N N . LEU B 1 232 ? 0.042 -21.125 -22.453 1 48.06 232 LEU B N 1
ATOM 3569 C CA . LEU B 1 232 ? 1.139 -22.094 -22.547 1 48.06 232 LEU B CA 1
ATOM 3570 C C . LEU B 1 232 ? 0.757 -23.266 -23.453 1 48.06 232 LEU B C 1
ATOM 3572 O O . LEU B 1 232 ? 1.608 -23.828 -24.141 1 48.06 232 LEU B O 1
ATOM 3576 N N . SER B 1 233 ? -0.437 -23.766 -23.375 1 49.03 233 SER B N 1
ATOM 3577 C CA . SER B 1 233 ? -0.894 -24.812 -24.266 1 49.03 233 SER B CA 1
ATOM 3578 C C . SER B 1 233 ? -0.833 -24.375 -25.734 1 49.03 233 SER B C 1
ATOM 3580 O O . SER B 1 233 ? -0.388 -25.125 -26.594 1 49.03 233 SER B O 1
ATOM 3582 N N . ASN B 1 234 ? -1.343 -23.219 -25.875 1 44.06 234 ASN B N 1
ATOM 3583 C CA . ASN B 1 234 ? -1.283 -22.75 -27.25 1 44.06 234 ASN B CA 1
ATOM 3584 C C . ASN B 1 234 ? 0.156 -22.641 -27.75 1 44.06 234 ASN B C 1
ATOM 3586 O O . ASN B 1 234 ? 0.425 -22.797 -28.938 1 44.06 234 ASN B O 1
ATOM 3590 N N . LEU B 1 235 ? 0.956 -22.344 -26.766 1 41.09 235 LEU B N 1
ATOM 3591 C CA . LEU B 1 235 ? 2.355 -22.266 -27.172 1 41.09 235 LEU B CA 1
ATOM 3592 C C . LEU B 1 235 ? 2.982 -23.656 -27.203 1 41.09 235 LEU B C 1
ATOM 3594 O O . LEU B 1 235 ? 4.16 -23.812 -27.531 1 41.09 235 LEU B O 1
ATOM 3598 N N . GLY B 1 236 ? 2.219 -24.688 -27.078 1 42 236 GLY B N 1
ATOM 3599 C CA . GLY B 1 236 ? 2.658 -26.062 -27.281 1 42 236 GLY B CA 1
ATOM 3600 C C . GLY B 1 236 ? 3.498 -26.594 -26.141 1 42 236 GLY B C 1
ATOM 3601 O O . GLY B 1 236 ? 4.211 -27.594 -26.297 1 42 236 GLY B O 1
ATOM 3602 N N . ILE B 1 237 ? 3.625 -25.906 -25.156 1 41.84 237 ILE B N 1
ATOM 3603 C CA . ILE B 1 237 ? 4.559 -26.328 -24.125 1 41.84 237 ILE B CA 1
ATOM 3604 C C . ILE B 1 237 ? 3.891 -27.375 -23.219 1 41.84 237 ILE B C 1
ATOM 3606 O O . ILE B 1 237 ? 4.52 -28.344 -22.828 1 41.84 237 ILE B O 1
ATOM 3610 N N . ILE B 1 238 ? 2.625 -27.125 -22.703 1 38.12 238 ILE B N 1
ATOM 3611 C CA . ILE B 1 238 ? 1.917 -28.203 -22.031 1 38.12 238 ILE B CA 1
ATOM 3612 C C . ILE B 1 238 ? 0.848 -28.781 -22.953 1 38.12 238 ILE B C 1
ATOM 3614 O O . ILE B 1 238 ? 0.06 -28.031 -23.531 1 38.12 238 ILE B O 1
ATOM 3618 N N . ASN B 1 239 ? 1.102 -29.797 -23.609 1 37.69 239 ASN B N 1
ATOM 3619 C CA . ASN B 1 239 ? 0.137 -30.609 -24.359 1 37.69 239 ASN B CA 1
ATOM 3620 C C . ASN B 1 239 ? -0.907 -31.234 -23.422 1 37.69 239 ASN B C 1
ATOM 3622 O O . ASN B 1 239 ? -0.562 -31.953 -22.5 1 37.69 239 ASN B O 1
ATOM 3626 N N . PHE B 1 240 ? -1.904 -30.391 -23.25 1 33.41 240 PHE B N 1
ATOM 3627 C CA . PHE B 1 240 ? -2.957 -31.172 -22.625 1 33.41 240 PHE B CA 1
ATOM 3628 C C . PHE B 1 240 ? -3.49 -32.25 -23.578 1 33.41 240 PHE B C 1
ATOM 3630 O O . PHE B 1 240 ? -3.531 -32.031 -24.797 1 33.41 240 PHE B O 1
#

Foldseek 3Di:
DPPPPDPPCPPPVLLVPLLLVLLLVLLLVLLLQLLLQLVQVLVVVDALVVSLVRLVVSLQVVLLVVLVVLLVVLVVVLVVLVVVLVVLLVCCVPPVVVLLVVQLVLVVVVPDDDPRSVVVSCVQNVDSVSSSVCCCCRPVVDDNSNSPHSNVSSVSSNVSSNVNNVQLSVLSVPDTHPVSSVVSLVRNLVVQLVSQLVVCVVVVHDSRVRSCCSSCVSNVVSVVVSCVSVVVVVVVNDVD/DPPPPDPPCPPPVLLVPLLLVLLLVLLLVLLLQLLLQLVQVLVVVDALVVSLVRLVVSLQVVLLVVLVVQLVVLVVVLVVLVVVLVVLLVCCVPPVVVLLVVQLVLVVVVPDDDPRSVVVSCVQNVDSVSSSVCCCCRPVVDDNSNSPHSNVSSVSSSVSSNVNNVQLSVLSVPDTHPVSSVVSLVRNLVVQLVSQLVVCVVVVHDSRVRSCCSSCVSNVVSVVVSVVSVVCVVVVNDVD

Solvent-accessible surface area (backbone atoms only — not comparable to full-atom values): 22901 Å² total; per-residue (Å²): 133,81,76,71,73,70,78,71,80,64,59,72,62,44,62,42,35,41,52,47,23,30,32,49,28,18,24,36,48,14,29,26,50,17,40,29,43,36,54,37,48,49,65,60,76,52,58,38,67,56,37,46,50,52,22,50,52,49,37,54,32,48,20,52,38,49,13,44,29,44,21,52,13,40,42,51,28,48,38,38,51,50,34,51,51,51,50,51,53,48,38,50,73,74,37,43,68,64,48,49,50,49,50,40,52,56,42,40,72,56,66,42,53,71,68,62,32,52,51,50,40,49,54,38,64,68,36,69,67,46,33,50,50,46,43,33,30,72,62,51,46,54,38,71,57,47,68,53,51,31,68,60,47,12,50,40,19,27,51,25,11,47,59,26,19,47,52,30,47,54,34,38,78,79,36,54,66,68,62,14,50,54,48,15,49,50,49,44,34,52,50,30,24,51,52,17,26,52,53,15,55,73,19,72,48,60,36,66,61,30,11,49,46,31,19,45,54,34,41,39,46,26,55,64,38,34,45,36,46,56,51,38,31,72,66,59,71,48,77,117,132,81,76,72,74,69,76,71,80,63,61,72,61,46,62,43,35,41,51,48,22,32,31,49,29,18,23,36,49,15,30,27,52,18,40,30,45,36,56,37,48,49,65,58,77,51,60,39,68,56,37,45,51,52,24,51,51,49,37,54,30,48,19,53,37,49,12,45,29,43,22,52,14,40,42,51,29,50,38,37,51,51,36,50,51,50,49,50,54,48,39,50,74,74,37,44,68,64,48,48,50,50,50,42,51,55,43,40,74,58,66,42,53,72,68,61,33,52,50,51,42,49,53,37,64,70,36,68,68,47,34,49,50,48,43,33,32,71,61,51,45,53,38,71,57,46,68,53,52,31,67,60,47,13,50,41,20,26,52,24,12,48,59,27,18,48,54,30,47,54,35,38,79,79,36,53,67,67,64,15,50,55,48,14,50,51,50,44,36,52,50,31,21,50,50,18,26,52,53,16,55,74,19,71,47,60,37,67,60,30,9,48,44,30,19,46,52,34,42,39,46,26,55,63,36,35,45,32,45,55,48,38,30,73,66,60,71,48,78,114

Organism: NCBI:txid859350

InterPro domains:
  IPR008217 Ccc1 family [PF01988] (20-230)
  IPR008217 Ccc1 family [PTHR31851] (15-232)